Protein AF-A0A938YW89-F1 (afdb_monomer)

Solvent-accessible surface area (backbone atoms only — not comparable to full-atom values): 22270 Å² total; per-residue (Å²): 132,92,68,55,73,68,34,50,54,41,48,51,52,55,39,50,27,33,68,68,68,46,46,74,71,16,34,50,78,47,74,57,100,87,49,38,34,36,39,29,52,15,25,43,42,76,44,82,43,56,70,69,57,44,52,54,51,49,37,53,69,34,96,83,39,37,51,66,57,34,53,48,54,56,67,76,44,58,69,71,56,50,48,48,50,32,46,49,36,59,76,56,44,50,72,48,38,53,82,83,87,58,84,38,56,79,63,55,104,50,54,65,60,44,63,52,26,54,47,48,71,48,76,44,61,46,18,39,36,47,75,56,50,41,58,47,38,63,60,27,84,81,26,88,90,44,63,54,75,41,89,52,64,60,51,68,70,58,53,50,52,55,50,54,48,47,62,66,17,13,74,80,45,60,61,37,36,46,29,45,32,50,52,32,30,71,85,40,44,70,57,50,54,53,51,51,55,52,52,50,53,53,25,60,77,69,73,40,48,62,34,36,38,38,54,36,60,30,57,81,52,40,60,66,57,25,38,54,50,40,69,43,75,61,49,43,45,35,39,45,57,40,49,52,65,82,53,27,63,51,40,16,30,76,86,63,46,81,38,53,71,42,22,50,55,14,46,53,31,37,22,51,30,21,43,76,59,74,38,47,42,36,37,42,23,54,59,55,87,72,73,47,67,70,55,50,53,51,34,30,52,46,51,61,64,40,90,55,61,31,76,64,22,40,41,47,76,42,68,59,54,90,73,28,46,96,48,61,75,59,47,64,69,51,64,81,40,70,88,34,47,56,99,93,40,83,41,43,64,65,54,48,30,54,51,49,38,71,74,70,54,81,48,91,92,54,30,48,33,71,32,38,46,60,50,51,54,53,50,48,54,65,70,72,45,63,68,51,76,62,48,45,74,77,73,38,46,58,54,46,89,80,43,94,93,45,128

Sequence (407 aa):
MALTKECKQEMEHLLTLVERQKQYRTGVVFPSRMNNYFYDAGTGNILRLQDEVYRLLKAIFSPQATVKTVMQAFSEEAPNKVEAFLRNTAQMNLLRMPPLETLCCDYHEDICQQIDHNLAQLILEVTQRCNFRCKYCIYNSSYEGNHDFSAANMSWDTAKQAIDYLFAHSAERKNIYLTFYGGEPLLQFDLIKQATLYAQNLATQESRNLYFNLTTNLSLMTAEMARFFADIPNFSLTVSIDGLQECNSCRVYADGRPTISDAERGMHYVCHAFREAGKGLTISSVLTPPFDYDKLDRINAYFENFPELPKETSIVITYPSDGTYDCEAYTKRVYNNPRYWDLGSYDPLAKWQLTQAIRHSLSWDSTNNLYFRALVDSMMRIKNRFASEEPALRTSRIEACCVPGVR

Structure (mmCIF, N/CA/C/O backbone):
data_AF-A0A938YW89-F1
#
_entry.id   AF-A0A938YW89-F1
#
loop_
_atom_site.group_PDB
_atom_site.id
_atom_site.type_symbol
_atom_site.label_atom_id
_atom_site.label_alt_id
_atom_site.label_comp_id
_atom_site.label_asym_id
_atom_site.label_entity_id
_atom_site.label_seq_id
_atom_site.pdbx_PDB_ins_code
_atom_site.Cartn_x
_atom_site.Cartn_y
_atom_site.Cartn_z
_atom_site.occupancy
_atom_site.B_iso_or_equiv
_atom_site.auth_seq_id
_atom_site.auth_comp_id
_atom_site.auth_asym_id
_atom_site.auth_atom_id
_atom_site.pdbx_PDB_model_num
ATOM 1 N N . MET A 1 1 ? 34.554 5.361 -38.793 1.00 57.91 1 MET A N 1
ATOM 2 C CA . MET A 1 1 ? 34.118 6.747 -38.503 1.00 57.91 1 MET A CA 1
ATOM 3 C C . MET A 1 1 ? 35.227 7.501 -37.790 1.00 57.91 1 MET A C 1
ATOM 5 O O . MET A 1 1 ? 35.857 6.922 -36.913 1.00 57.91 1 MET A O 1
ATOM 9 N N . ALA A 1 2 ? 35.465 8.769 -38.129 1.00 76.56 2 ALA A N 1
ATOM 10 C CA . ALA A 1 2 ? 36.385 9.619 -37.375 1.00 76.56 2 ALA A CA 1
ATOM 11 C C . ALA A 1 2 ? 35.635 10.300 -36.213 1.00 76.56 2 ALA A C 1
ATOM 13 O O . ALA A 1 2 ? 35.206 11.437 -36.340 1.00 76.56 2 ALA A O 1
ATOM 14 N N . LEU A 1 3 ? 35.431 9.577 -35.106 1.00 84.75 3 LEU A N 1
ATOM 15 C CA . LEU A 1 3 ? 34.888 10.146 -33.862 1.00 84.75 3 LEU A CA 1
ATOM 16 C C . LEU A 1 3 ? 35.902 11.098 -33.204 1.00 84.75 3 LEU A C 1
ATOM 18 O O . LEU A 1 3 ? 37.116 10.861 -33.302 1.00 84.75 3 LEU A O 1
ATOM 22 N N . THR A 1 4 ? 35.413 12.110 -32.477 1.00 90.25 4 THR A N 1
ATOM 23 C CA . THR A 1 4 ? 36.262 12.952 -31.615 1.00 90.25 4 THR A CA 1
ATOM 24 C C . THR A 1 4 ? 36.927 12.121 -30.516 1.00 90.25 4 THR A C 1
ATOM 26 O O . THR A 1 4 ? 36.535 10.980 -30.243 1.00 90.25 4 THR A O 1
ATOM 29 N N . LYS A 1 5 ? 37.959 12.677 -29.874 1.00 90.62 5 LYS A N 1
ATOM 30 C CA . LYS A 1 5 ? 38.653 11.996 -28.776 1.00 90.62 5 LYS A CA 1
ATOM 31 C C . LYS A 1 5 ? 37.699 11.709 -27.612 1.00 90.62 5 LYS A C 1
ATOM 33 O O . LYS A 1 5 ? 37.712 10.592 -27.105 1.00 90.62 5 LYS A O 1
ATOM 38 N N . GLU A 1 6 ? 36.849 12.669 -27.252 1.00 91.25 6 GLU A N 1
ATOM 39 C CA . GLU A 1 6 ? 35.874 12.524 -26.164 1.00 91.25 6 GLU A CA 1
ATOM 40 C C . GLU A 1 6 ? 34.846 11.434 -26.486 1.00 91.25 6 GLU A C 1
ATOM 42 O O . GLU A 1 6 ? 34.589 10.563 -25.661 1.00 91.25 6 GLU A O 1
ATOM 47 N N . CYS A 1 7 ? 34.317 11.408 -27.716 1.00 94.81 7 CYS A N 1
ATOM 48 C CA . CYS A 1 7 ? 33.346 10.389 -28.116 1.00 94.81 7 CYS A CA 1
ATOM 49 C C . CYS A 1 7 ? 33.957 8.979 -28.128 1.00 94.81 7 CYS A C 1
ATOM 51 O O . CYS A 1 7 ? 33.279 8.014 -27.787 1.00 94.81 7 CYS A O 1
ATOM 53 N N . LYS A 1 8 ? 35.240 8.834 -28.489 1.00 94.50 8 LYS A N 1
ATOM 54 C CA . LYS A 1 8 ? 35.936 7.537 -28.404 1.00 94.50 8 LYS A CA 1
ATOM 55 C C . LYS A 1 8 ? 36.070 7.055 -26.960 1.00 94.50 8 LYS A C 1
ATOM 57 O O . LYS A 1 8 ? 35.821 5.883 -26.707 1.00 94.50 8 LYS A O 1
ATOM 62 N N . GLN A 1 9 ? 36.426 7.954 -26.042 1.00 95.94 9 GLN A N 1
ATOM 63 C CA . GLN A 1 9 ? 36.531 7.641 -24.613 1.00 95.94 9 GLN A CA 1
ATOM 64 C C . GLN A 1 9 ? 35.172 7.258 -24.021 1.00 95.94 9 GLN A C 1
ATOM 66 O O . GLN A 1 9 ? 35.072 6.282 -23.282 1.00 95.94 9 GLN A O 1
ATOM 71 N N . GLU A 1 10 ? 34.116 7.987 -24.382 1.00 97.12 10 GLU A N 1
ATOM 72 C CA . GLU A 1 10 ? 32.760 7.655 -23.950 1.00 97.12 10 GLU A CA 1
ATOM 73 C C . GLU A 1 10 ? 32.318 6.291 -24.487 1.00 97.12 10 GLU A C 1
ATOM 75 O O . GLU A 1 10 ? 31.790 5.467 -23.745 1.00 97.12 10 GLU A O 1
ATOM 80 N N . MET A 1 11 ? 32.576 6.011 -25.765 1.00 97.12 11 MET A N 1
ATOM 81 C CA . MET A 1 11 ? 32.250 4.717 -26.357 1.00 97.12 11 MET A CA 1
ATOM 82 C C . MET A 1 11 ? 32.972 3.577 -25.630 1.00 97.12 11 MET A C 1
ATOM 84 O O . MET A 1 11 ? 32.346 2.574 -25.304 1.00 97.12 11 MET A O 1
ATOM 88 N N . GLU A 1 12 ? 34.260 3.734 -25.324 1.00 97.38 12 GLU A N 1
ATOM 89 C CA . GLU A 1 12 ? 35.036 2.754 -24.556 1.00 97.38 12 GLU A CA 1
ATOM 90 C C . GLU A 1 12 ? 34.455 2.516 -23.151 1.00 97.38 12 GLU A C 1
ATOM 92 O O . GLU A 1 12 ? 34.323 1.364 -22.727 1.00 97.38 12 GLU A O 1
ATOM 97 N N . HIS A 1 13 ? 34.019 3.576 -22.459 1.00 96.75 13 HIS A N 1
ATOM 98 C CA . HIS A 1 13 ? 33.312 3.466 -21.176 1.00 96.75 13 HIS A CA 1
ATOM 99 C C . HIS A 1 13 ? 32.033 2.626 -21.301 1.00 96.75 13 HIS A C 1
ATOM 101 O O . HIS A 1 13 ? 31.843 1.668 -20.548 1.00 96.75 13 HIS A O 1
ATOM 107 N N . LEU A 1 14 ? 31.183 2.920 -22.290 1.00 97.25 14 LEU A N 1
ATOM 108 C CA . LEU A 1 14 ? 29.936 2.180 -22.507 1.00 97.25 14 LEU A CA 1
ATOM 109 C C . LEU A 1 14 ? 30.180 0.704 -22.843 1.00 97.25 14 LEU A C 1
ATOM 111 O O . LEU A 1 14 ? 29.491 -0.174 -22.320 1.00 97.25 14 LEU A O 1
ATOM 115 N N . LEU A 1 15 ? 31.180 0.410 -23.676 1.00 97.69 15 LEU A N 1
ATOM 116 C CA . LEU A 1 15 ? 31.552 -0.968 -24.003 1.00 97.69 15 LEU A CA 1
ATOM 117 C C . LEU A 1 15 ? 32.105 -1.708 -22.782 1.00 97.69 15 LEU A C 1
ATOM 119 O O . LEU A 1 15 ? 31.776 -2.876 -22.593 1.00 97.69 15 LEU A O 1
ATOM 123 N N . THR A 1 16 ? 32.859 -1.025 -21.917 1.00 97.31 16 THR A N 1
ATOM 124 C CA . THR A 1 16 ? 33.359 -1.587 -20.652 1.00 97.31 16 THR A CA 1
ATOM 125 C C . THR A 1 16 ? 32.211 -1.941 -19.704 1.00 97.31 16 THR A C 1
ATOM 127 O O . THR A 1 16 ? 32.256 -2.977 -19.035 1.00 97.31 16 THR A O 1
ATOM 130 N N . LEU A 1 17 ? 31.150 -1.121 -19.646 1.00 96.00 17 LEU A N 1
ATOM 131 C CA . LEU A 1 17 ? 29.950 -1.457 -18.871 1.00 96.00 17 LEU A CA 1
ATOM 132 C C . LEU A 1 17 ? 29.328 -2.763 -19.365 1.00 96.00 17 LEU A C 1
ATOM 134 O O . LEU A 1 17 ? 29.016 -3.623 -18.546 1.00 96.00 17 LEU A O 1
ATOM 138 N N . VAL A 1 18 ? 29.187 -2.916 -20.682 1.00 97.25 18 VAL A N 1
ATOM 139 C CA . VAL A 1 18 ? 28.600 -4.109 -21.312 1.00 97.25 18 VAL A CA 1
ATOM 140 C C . VAL A 1 18 ? 29.482 -5.336 -21.098 1.00 97.25 18 VAL A C 1
ATOM 142 O O . VAL A 1 18 ? 28.983 -6.382 -20.691 1.00 97.25 18 VAL A O 1
ATOM 145 N N . GLU A 1 19 ? 30.792 -5.204 -21.308 1.00 97.12 19 GLU A N 1
ATOM 146 C CA . GLU A 1 19 ? 31.775 -6.270 -21.092 1.00 97.12 19 GLU A CA 1
ATOM 147 C C . GLU A 1 19 ? 31.721 -6.811 -19.657 1.00 97.12 19 GLU A C 1
ATOM 149 O O . GLU A 1 19 ? 31.757 -8.020 -19.438 1.00 97.12 19 GLU A O 1
ATOM 154 N N . ARG A 1 20 ? 31.566 -5.919 -18.672 1.00 94.56 20 ARG A N 1
ATOM 155 C CA . ARG A 1 20 ? 31.493 -6.273 -17.247 1.00 94.56 20 ARG A CA 1
ATOM 156 C C . ARG A 1 20 ? 30.076 -6.565 -16.749 1.00 94.56 20 ARG A C 1
ATOM 158 O O . ARG A 1 20 ? 29.893 -6.745 -15.544 1.00 94.56 20 ARG A O 1
ATOM 165 N N . GLN A 1 21 ? 29.080 -6.560 -17.637 1.00 93.31 21 GLN A N 1
ATOM 166 C CA . GLN A 1 21 ? 27.655 -6.691 -17.311 1.00 93.31 21 GLN A CA 1
ATOM 167 C C . GLN A 1 21 ? 27.172 -5.691 -16.240 1.00 93.31 21 GLN A C 1
ATOM 169 O O . GLN A 1 21 ? 26.311 -5.986 -15.409 1.00 93.31 21 GLN A O 1
ATOM 174 N N . LYS A 1 22 ? 27.760 -4.490 -16.212 1.00 92.38 22 LYS A N 1
ATOM 175 C CA . LYS A 1 22 ? 27.449 -3.436 -15.239 1.00 92.38 22 LYS A CA 1
ATOM 176 C C . LYS A 1 22 ? 26.388 -2.459 -15.726 1.00 92.38 22 LYS A C 1
ATOM 178 O O . LYS A 1 22 ? 25.919 -1.681 -14.911 1.00 92.38 22 LYS A O 1
ATOM 183 N N . GLN A 1 23 ? 25.956 -2.500 -16.982 1.00 93.88 23 GLN A N 1
ATOM 184 C CA . GLN A 1 23 ? 24.934 -1.594 -17.515 1.00 93.88 23 GLN A CA 1
ATOM 185 C C . GLN A 1 23 ? 23.606 -1.640 -16.737 1.00 93.88 23 GLN A C 1
ATOM 187 O O . GLN A 1 23 ? 22.996 -0.608 -16.510 1.00 93.88 23 GLN A O 1
ATOM 192 N N . TYR A 1 24 ? 23.176 -2.794 -16.220 1.00 92.19 24 TYR A N 1
ATOM 193 C CA . TYR A 1 24 ? 21.874 -2.907 -15.535 1.00 92.19 24 TYR A CA 1
ATOM 194 C C . TYR A 1 24 ? 21.782 -2.133 -14.220 1.00 92.19 24 TYR A C 1
ATOM 196 O O . TYR A 1 24 ? 20.686 -1.845 -13.750 1.00 92.19 24 TYR A O 1
ATOM 204 N N . ARG A 1 25 ? 22.923 -1.775 -13.620 1.00 89.25 25 ARG A N 1
ATOM 205 C CA . ARG A 1 25 ? 22.949 -0.953 -12.402 1.00 89.25 25 ARG A CA 1
ATOM 206 C C . ARG A 1 25 ? 22.846 0.541 -12.694 1.00 89.25 25 ARG A C 1
ATOM 208 O O . ARG A 1 25 ? 22.686 1.326 -11.766 1.00 89.25 25 ARG A O 1
ATOM 215 N N . THR A 1 26 ? 23.059 0.944 -13.946 1.00 93.19 26 THR A N 1
ATOM 216 C CA . THR A 1 26 ? 23.179 2.356 -14.308 1.00 93.19 26 THR A CA 1
ATOM 217 C C . THR A 1 26 ? 21.847 2.968 -14.722 1.00 93.19 26 THR A C 1
ATOM 219 O O . THR A 1 26 ? 21.741 4.189 -14.761 1.00 93.19 26 THR A O 1
ATOM 222 N N . GLY A 1 27 ? 20.811 2.162 -14.961 1.00 93.81 27 GLY A N 1
ATOM 223 C CA . GLY A 1 27 ? 19.483 2.668 -15.275 1.00 93.81 27 GLY A CA 1
ATOM 224 C C . GLY A 1 27 ? 18.539 1.617 -15.844 1.00 93.81 27 GLY A C 1
ATOM 225 O O . GLY A 1 27 ? 18.831 0.423 -15.836 1.00 93.81 27 GLY A O 1
ATOM 226 N N . VAL A 1 28 ? 17.403 2.077 -16.366 1.00 94.50 28 VAL A N 1
ATOM 227 C CA . VAL A 1 28 ? 16.450 1.242 -17.104 1.00 94.50 28 VAL A CA 1
ATOM 228 C C . VAL A 1 28 ? 15.900 1.986 -18.313 1.00 94.50 28 VAL A C 1
ATOM 230 O O . VAL A 1 28 ? 15.548 3.163 -18.249 1.00 94.50 28 VAL A O 1
ATOM 233 N N . VAL A 1 29 ? 15.822 1.274 -19.433 1.00 95.56 29 VAL A N 1
ATOM 234 C CA . VAL A 1 29 ? 15.254 1.756 -20.694 1.00 95.56 29 VAL A CA 1
ATOM 235 C C . VAL A 1 29 ? 13.845 1.192 -20.816 1.00 95.56 29 VAL A C 1
ATOM 237 O O . VAL A 1 29 ? 13.673 -0.027 -20.812 1.00 95.56 29 VAL A O 1
ATOM 240 N N . PHE A 1 30 ? 12.837 2.052 -20.935 1.00 92.38 30 PHE A N 1
ATOM 241 C CA . PHE A 1 30 ? 11.439 1.624 -20.944 1.00 92.38 30 PHE A CA 1
ATOM 242 C C . PHE A 1 30 ? 10.586 2.466 -21.904 1.00 92.38 30 PHE A C 1
ATOM 244 O O . PHE A 1 30 ? 10.819 3.666 -22.051 1.00 92.38 30 PHE A O 1
ATOM 251 N N . PRO A 1 31 ? 9.606 1.860 -22.591 1.00 90.44 31 PRO A N 1
ATOM 252 C CA . PRO A 1 31 ? 8.643 2.594 -23.397 1.00 90.44 31 PRO A CA 1
ATOM 253 C C . PRO A 1 31 ? 7.422 3.026 -22.567 1.00 90.44 31 PRO A C 1
ATOM 255 O O . PRO A 1 31 ? 7.078 2.414 -21.557 1.00 90.44 31 PRO A O 1
ATOM 258 N N . SER A 1 32 ? 6.720 4.049 -23.043 1.00 87.44 32 SER A N 1
ATOM 259 C CA . SER A 1 32 ? 5.304 4.293 -22.759 1.00 87.44 32 SER A CA 1
ATOM 260 C C . SER A 1 32 ? 4.485 4.097 -24.038 1.00 87.44 32 SER A C 1
ATOM 262 O O . SER A 1 32 ? 5.025 3.772 -25.092 1.00 87.44 32 SER A O 1
ATOM 264 N N . ARG A 1 33 ? 3.169 4.335 -23.979 1.00 83.56 33 ARG A N 1
ATOM 265 C CA . ARG A 1 33 ? 2.298 4.243 -25.165 1.00 83.56 33 ARG A CA 1
ATOM 266 C C . ARG A 1 33 ? 2.659 5.227 -26.285 1.00 83.56 33 ARG A C 1
ATOM 268 O O . ARG A 1 33 ? 2.272 4.989 -27.420 1.00 83.56 33 ARG A O 1
ATOM 275 N N . MET A 1 34 ? 3.343 6.332 -25.973 1.00 86.50 34 MET A N 1
ATOM 276 C CA . MET A 1 34 ? 3.634 7.394 -26.951 1.00 86.50 34 MET A CA 1
ATOM 277 C C . MET A 1 34 ? 5.115 7.730 -27.100 1.00 86.50 34 MET A C 1
ATOM 279 O O . MET A 1 34 ? 5.485 8.372 -28.074 1.00 86.50 34 MET A O 1
ATOM 283 N N . ASN A 1 35 ? 5.954 7.395 -26.119 1.00 93.56 35 ASN A N 1
ATOM 284 C CA . ASN A 1 35 ? 7.342 7.843 -26.097 1.00 93.56 35 ASN A CA 1
ATOM 285 C C . ASN A 1 35 ? 8.252 6.770 -25.511 1.00 93.56 35 ASN A C 1
ATOM 287 O O . ASN A 1 35 ? 7.816 5.906 -24.755 1.00 93.56 35 ASN A O 1
ATOM 291 N N . ASN A 1 36 ? 9.538 6.900 -25.797 1.00 95.44 36 ASN A N 1
ATOM 292 C CA . ASN A 1 36 ? 10.590 6.082 -25.224 1.00 95.44 36 ASN A CA 1
ATOM 293 C C . ASN A 1 36 ? 11.298 6.842 -24.101 1.00 95.44 36 ASN A C 1
ATOM 295 O O . ASN A 1 36 ? 11.455 8.061 -24.191 1.00 95.44 36 ASN A O 1
ATOM 299 N N . TYR A 1 37 ? 11.730 6.139 -23.054 1.00 96.44 37 TYR A N 1
ATOM 300 C CA . TYR A 1 37 ? 12.380 6.747 -21.897 1.00 96.44 37 TYR A CA 1
ATOM 301 C C . TYR A 1 37 ? 13.620 5.984 -21.437 1.00 96.44 37 TYR A C 1
ATOM 303 O O . TYR A 1 37 ? 13.739 4.768 -21.605 1.00 96.44 37 TYR A O 1
ATOM 311 N N . PHE A 1 38 ? 14.525 6.724 -20.806 1.00 96.94 38 PHE A N 1
ATOM 312 C CA . PHE A 1 38 ? 15.613 6.191 -19.999 1.00 96.94 38 PHE A CA 1
ATOM 313 C C . PHE A 1 38 ? 15.538 6.801 -18.604 1.00 96.94 38 PHE A C 1
ATOM 315 O O . PHE A 1 38 ? 15.525 8.023 -18.466 1.00 96.94 38 PHE A O 1
ATOM 322 N N . TYR A 1 39 ? 15.475 5.954 -17.583 1.00 95.06 39 TYR A N 1
ATOM 323 C CA . TYR A 1 39 ? 15.739 6.350 -16.207 1.00 95.06 39 TYR A CA 1
ATOM 324 C C . TYR A 1 39 ? 17.211 6.081 -15.907 1.00 95.06 39 TYR A C 1
ATOM 326 O O . TYR A 1 39 ? 17.627 4.922 -15.898 1.00 95.06 39 TYR A O 1
ATOM 334 N N . ASP A 1 40 ? 17.980 7.139 -15.671 1.00 95.06 40 ASP A N 1
ATOM 335 C CA . ASP A 1 40 ? 19.373 7.044 -15.248 1.00 95.06 40 ASP A CA 1
ATOM 336 C C . ASP A 1 40 ? 19.430 6.922 -13.727 1.00 95.06 40 ASP A C 1
ATOM 338 O O . ASP A 1 40 ? 19.004 7.819 -13.003 1.00 95.06 40 ASP A O 1
ATOM 342 N N . ALA A 1 41 ? 19.952 5.808 -13.226 1.00 91.62 41 ALA A N 1
ATOM 343 C CA . ALA A 1 41 ? 19.952 5.548 -11.794 1.00 91.62 41 ALA A CA 1
ATOM 344 C C . ALA A 1 41 ? 20.941 6.455 -11.042 1.00 91.62 41 ALA A C 1
ATOM 346 O O . ALA A 1 41 ? 20.704 6.765 -9.878 1.00 91.62 41 ALA A O 1
ATOM 347 N N . GLY A 1 42 ? 22.046 6.859 -11.684 1.00 91.81 42 GLY A N 1
ATOM 348 C CA . GLY A 1 42 ? 23.094 7.661 -11.047 1.00 91.81 42 GLY A CA 1
ATOM 349 C C . GLY A 1 42 ? 22.642 9.088 -10.758 1.00 91.81 42 GLY A C 1
ATOM 350 O O . GLY A 1 42 ? 22.903 9.613 -9.680 1.00 91.81 42 GLY A O 1
ATOM 351 N N . THR A 1 43 ? 21.936 9.695 -11.704 1.00 93.06 43 THR A N 1
ATOM 352 C CA . THR A 1 43 ? 21.429 11.069 -11.614 1.00 93.06 43 THR A CA 1
ATOM 353 C C . THR A 1 43 ? 19.962 11.141 -11.189 1.00 93.06 43 THR A C 1
ATOM 355 O O . THR A 1 43 ? 19.484 12.197 -10.791 1.00 93.06 43 THR A O 1
ATOM 358 N N . GLY A 1 44 ? 19.210 10.040 -11.293 1.00 91.06 44 GLY A N 1
ATOM 359 C CA . GLY A 1 44 ? 17.762 9.992 -11.059 1.00 91.06 44 GLY A CA 1
ATOM 360 C C . GLY A 1 44 ? 16.919 10.671 -12.154 1.00 91.06 44 GLY A C 1
ATOM 361 O O . GLY A 1 44 ? 15.693 10.827 -12.031 1.00 91.06 44 GLY A O 1
ATOM 362 N N . ASN A 1 45 ? 17.556 11.076 -13.255 1.00 92.12 45 ASN A N 1
ATOM 363 C CA . ASN A 1 45 ? 16.888 11.727 -14.373 1.00 92.12 45 ASN A CA 1
ATOM 364 C C . ASN A 1 45 ? 16.052 10.737 -15.191 1.00 92.12 45 ASN A C 1
ATOM 366 O O . ASN A 1 45 ? 16.458 9.606 -15.449 1.00 92.12 45 ASN A O 1
ATOM 370 N N . ILE A 1 46 ? 14.879 11.194 -15.636 1.00 93.56 46 ILE A N 1
ATOM 371 C CA . ILE A 1 46 ? 14.030 10.481 -16.596 1.00 93.56 46 ILE A CA 1
ATOM 372 C C . ILE A 1 46 ? 14.076 11.267 -17.900 1.00 93.56 46 ILE A C 1
ATOM 374 O O . ILE A 1 46 ? 13.568 12.386 -17.981 1.00 93.56 46 ILE A O 1
ATOM 378 N N . LEU A 1 47 ? 14.695 10.681 -18.917 1.00 94.12 47 LEU A N 1
ATOM 379 C CA . LEU A 1 47 ? 14.911 11.306 -20.212 1.00 94.12 47 LEU A CA 1
ATOM 380 C C . LEU A 1 47 ? 13.932 10.739 -21.224 1.00 94.12 47 LEU A C 1
ATOM 382 O O . LEU A 1 47 ? 13.843 9.524 -21.382 1.00 94.12 47 LEU A O 1
ATOM 386 N N . ARG A 1 48 ? 13.230 11.616 -21.942 1.00 96.19 48 ARG A N 1
ATOM 387 C CA . ARG A 1 48 ? 12.478 11.228 -23.137 1.00 96.19 48 ARG A CA 1
ATOM 388 C C . ARG A 1 48 ? 13.451 11.050 -24.299 1.00 96.19 48 ARG A C 1
ATOM 390 O O . ARG A 1 48 ? 14.231 11.952 -24.593 1.00 96.19 48 ARG A O 1
ATOM 397 N N . LEU A 1 49 ? 13.376 9.909 -24.967 1.00 96.19 49 LEU A N 1
ATOM 398 C CA . LEU A 1 49 ? 14.306 9.488 -26.003 1.00 96.19 49 LEU A CA 1
ATOM 399 C C . LEU A 1 49 ? 13.700 9.635 -27.396 1.00 96.19 49 LEU A C 1
ATOM 401 O O . LEU A 1 49 ? 12.509 9.399 -27.596 1.00 96.19 49 LEU A O 1
ATOM 405 N N . GLN A 1 50 ? 14.558 9.969 -28.355 1.00 94.56 50 GLN A N 1
ATOM 406 C CA . GLN A 1 50 ? 14.287 9.746 -29.774 1.00 94.56 50 GLN A CA 1
ATOM 407 C C . GLN A 1 50 ? 14.514 8.265 -30.113 1.00 94.56 50 GLN A C 1
ATOM 409 O O . GLN A 1 50 ? 15.240 7.571 -29.393 1.00 94.56 50 GLN A O 1
ATOM 414 N N . ASP A 1 51 ? 13.911 7.782 -31.198 1.00 92.44 51 ASP A N 1
ATOM 415 C CA . ASP A 1 51 ? 13.923 6.358 -31.553 1.00 92.44 51 ASP A CA 1
ATOM 416 C C . ASP A 1 51 ? 15.339 5.821 -31.786 1.00 92.44 51 ASP A C 1
ATOM 418 O O . ASP A 1 51 ? 15.660 4.722 -31.334 1.00 92.44 51 ASP A O 1
ATOM 422 N N . GLU A 1 52 ? 16.223 6.609 -32.400 1.00 93.75 52 GLU A N 1
ATOM 423 C CA . GLU A 1 52 ? 17.623 6.229 -32.592 1.00 93.75 52 GLU A CA 1
ATOM 424 C C . GLU A 1 52 ? 18.360 6.040 -31.256 1.00 93.75 52 GLU A C 1
ATOM 426 O O . GLU A 1 52 ? 19.062 5.050 -31.060 1.00 93.75 52 GLU A O 1
ATOM 431 N N . VAL A 1 53 ? 18.142 6.936 -30.287 1.00 96.00 53 VAL A N 1
ATOM 432 C CA . VAL A 1 53 ? 18.764 6.842 -28.958 1.00 96.00 53 VAL A CA 1
ATOM 433 C C . VAL A 1 53 ? 18.194 5.651 -28.196 1.00 96.00 53 VAL A C 1
ATOM 435 O O . VAL A 1 53 ? 18.931 4.933 -27.520 1.00 96.00 53 VAL A O 1
ATOM 438 N N . TYR A 1 54 ? 16.890 5.404 -28.334 1.00 96.00 54 TYR A N 1
ATOM 439 C CA . TYR A 1 54 ? 16.247 4.236 -27.749 1.00 96.00 54 TYR A CA 1
ATOM 440 C C . TYR A 1 54 ? 16.832 2.933 -28.296 1.00 96.00 54 TYR A C 1
ATOM 442 O O . TYR A 1 54 ? 17.146 2.047 -27.504 1.00 96.00 54 TYR A O 1
ATOM 450 N N . ARG A 1 55 ? 17.049 2.813 -29.614 1.00 95.25 55 ARG A N 1
ATOM 451 C CA . ARG A 1 55 ? 17.681 1.627 -30.220 1.00 95.25 55 ARG A CA 1
ATOM 452 C C . ARG A 1 55 ? 19.101 1.403 -29.703 1.00 95.25 55 ARG A C 1
ATOM 454 O O . ARG A 1 55 ? 19.424 0.283 -29.307 1.00 95.25 55 ARG A O 1
ATOM 461 N N . LEU A 1 56 ? 19.913 2.460 -29.628 1.00 97.12 56 LEU A N 1
ATOM 462 C CA . LEU A 1 56 ? 21.278 2.391 -29.092 1.00 97.12 56 LEU A CA 1
ATOM 463 C C . LEU A 1 56 ? 21.293 1.933 -27.626 1.00 97.12 56 LEU A C 1
ATOM 465 O O . LEU A 1 56 ? 22.010 0.997 -27.270 1.00 97.12 56 LEU A O 1
ATOM 469 N N . LEU A 1 57 ? 20.449 2.529 -26.778 1.00 97.56 57 LEU A N 1
ATOM 470 C CA . LEU A 1 57 ? 20.324 2.119 -25.380 1.00 97.56 57 LEU A CA 1
ATOM 471 C C . LEU A 1 57 ? 19.755 0.697 -25.247 1.00 97.56 57 LEU A C 1
ATOM 473 O O . LEU A 1 57 ? 20.238 -0.076 -24.427 1.00 97.56 57 LEU A O 1
ATOM 477 N N . LYS A 1 58 ? 18.787 0.288 -26.076 1.00 96.00 58 LYS A N 1
ATOM 478 C CA . LYS A 1 58 ? 18.272 -1.092 -26.090 1.00 96.00 58 LYS A CA 1
ATOM 479 C C . LYS A 1 58 ? 19.342 -2.112 -26.468 1.00 96.00 58 LYS A C 1
ATOM 481 O O . LYS A 1 58 ? 19.326 -3.205 -25.909 1.00 96.00 58 LYS A O 1
ATOM 486 N N . ALA A 1 59 ? 20.267 -1.771 -27.365 1.00 96.56 59 ALA A N 1
ATOM 487 C CA . ALA A 1 59 ? 21.402 -2.631 -27.687 1.00 96.56 59 ALA A CA 1
ATOM 488 C C . ALA A 1 59 ? 22.343 -2.801 -26.482 1.00 96.56 59 ALA A C 1
ATOM 490 O O . ALA A 1 59 ? 22.783 -3.916 -26.213 1.00 96.56 59 ALA A O 1
ATOM 491 N N . ILE A 1 60 ? 22.599 -1.724 -25.729 1.00 97.44 60 ILE A N 1
ATOM 492 C CA . ILE A 1 60 ? 23.420 -1.741 -24.505 1.00 97.44 60 ILE A CA 1
ATOM 493 C C . ILE A 1 60 ? 22.746 -2.565 -23.395 1.00 97.44 60 ILE A C 1
ATOM 495 O O . ILE A 1 60 ? 23.383 -3.421 -22.786 1.00 97.44 60 ILE A O 1
ATOM 499 N N . PHE A 1 61 ? 21.452 -2.339 -23.150 1.00 96.88 61 PHE A N 1
ATOM 500 C CA . PHE A 1 61 ? 20.666 -2.968 -22.077 1.00 96.88 61 PHE A CA 1
ATOM 501 C C . PHE A 1 61 ? 20.031 -4.315 -22.463 1.00 96.88 61 PHE A C 1
ATOM 503 O O . PHE A 1 61 ? 19.198 -4.841 -21.724 1.00 96.88 61 PHE A O 1
ATOM 510 N N . SER A 1 62 ? 20.374 -4.882 -23.621 1.00 94.38 62 SER A N 1
ATOM 511 C CA . SER A 1 62 ? 19.879 -6.203 -24.012 1.00 94.38 62 SER A CA 1
ATOM 512 C C . SER A 1 62 ? 20.450 -7.283 -23.081 1.00 94.38 62 SER A C 1
ATOM 514 O O . SER A 1 62 ? 21.667 -7.299 -22.900 1.00 94.38 62 SER A O 1
ATOM 516 N N . PRO A 1 63 ? 19.643 -8.237 -22.568 1.00 92.06 63 PRO A N 1
ATOM 517 C CA . PRO A 1 63 ? 20.132 -9.368 -21.767 1.00 92.06 63 PRO A CA 1
ATOM 518 C C . PRO A 1 63 ? 21.261 -10.168 -22.436 1.00 92.06 63 PRO A C 1
ATOM 520 O O . PRO A 1 63 ? 22.074 -10.780 -21.753 1.00 92.06 63 PRO A O 1
ATOM 523 N N . GLN A 1 64 ? 21.330 -10.138 -23.771 1.00 93.19 64 GLN A N 1
ATOM 524 C CA . GLN A 1 64 ? 22.357 -10.792 -24.587 1.00 93.19 64 GLN A CA 1
ATOM 525 C C . GLN A 1 64 ? 23.401 -9.807 -25.150 1.00 93.19 64 GLN A C 1
ATOM 527 O O . GLN A 1 64 ? 24.114 -10.139 -26.098 1.00 93.19 64 GLN A O 1
ATOM 532 N N . ALA A 1 65 ? 23.480 -8.583 -24.620 1.00 95.75 65 ALA A N 1
ATOM 533 C CA . ALA A 1 65 ? 24.424 -7.573 -25.081 1.00 95.75 65 ALA A CA 1
ATOM 534 C C . ALA A 1 65 ? 25.875 -8.039 -24.898 1.00 95.75 65 ALA A C 1
ATOM 536 O O . ALA A 1 65 ? 26.293 -8.467 -23.825 1.00 95.75 65 ALA A O 1
ATOM 537 N N . THR A 1 66 ? 26.660 -7.890 -25.960 1.00 97.25 66 THR A N 1
ATOM 538 C CA . THR A 1 66 ? 28.115 -8.054 -25.977 1.00 97.25 66 THR A CA 1
ATOM 539 C C . THR A 1 66 ? 28.746 -6.813 -26.598 1.00 97.25 66 THR A C 1
ATOM 541 O O . THR A 1 66 ? 28.086 -6.070 -27.330 1.00 97.25 66 THR A O 1
ATOM 544 N N . VAL A 1 67 ? 30.050 -6.616 -26.391 1.00 97.38 67 VAL A N 1
ATOM 545 C CA . VAL A 1 67 ? 30.810 -5.549 -27.070 1.00 97.38 67 VAL A CA 1
ATOM 546 C C . VAL A 1 67 ? 30.573 -5.591 -28.584 1.00 97.38 67 VAL A C 1
ATOM 548 O O . VAL A 1 67 ? 30.310 -4.564 -29.202 1.00 97.38 67 VAL A O 1
ATOM 551 N N . LYS A 1 68 ? 30.570 -6.791 -29.181 1.00 97.25 68 LYS A N 1
ATOM 552 C CA . LYS A 1 68 ? 30.341 -6.980 -30.619 1.00 97.25 68 LYS A CA 1
ATOM 553 C C . LYS A 1 68 ? 28.945 -6.530 -31.056 1.00 97.25 68 LYS A C 1
ATOM 555 O O . LYS A 1 68 ? 28.834 -5.818 -32.049 1.00 97.25 68 LYS A O 1
ATOM 560 N N . THR A 1 69 ? 27.892 -6.932 -30.344 1.00 97.06 69 THR A N 1
ATOM 561 C CA . THR A 1 69 ? 26.510 -6.585 -30.726 1.00 97.06 69 THR A CA 1
ATOM 562 C C . THR A 1 69 ? 26.234 -5.094 -30.552 1.00 97.06 69 THR A C 1
ATOM 564 O O . THR A 1 69 ? 25.527 -4.507 -31.364 1.00 97.06 69 THR A O 1
ATOM 567 N N . VAL A 1 70 ? 26.821 -4.458 -29.533 1.00 97.19 70 VAL A N 1
ATOM 568 C CA . VAL A 1 70 ? 26.696 -3.007 -29.323 1.00 97.19 70 VAL A CA 1
ATOM 569 C C . VAL A 1 70 ? 27.460 -2.233 -30.396 1.00 97.19 70 VAL A C 1
ATOM 571 O O . VAL A 1 70 ? 26.910 -1.310 -30.989 1.00 97.19 70 VAL A O 1
ATOM 574 N N . MET A 1 71 ? 28.684 -2.655 -30.727 1.00 96.88 71 MET A N 1
ATOM 575 C CA . MET A 1 71 ? 29.454 -2.067 -31.829 1.00 96.88 71 MET A CA 1
ATOM 576 C C . MET A 1 71 ? 28.758 -2.218 -33.183 1.00 96.88 71 MET A C 1
ATOM 578 O O . MET A 1 71 ? 28.822 -1.311 -34.014 1.00 96.88 71 MET A O 1
ATOM 582 N N . GLN A 1 72 ? 28.079 -3.345 -33.406 1.00 96.44 72 GLN A N 1
ATOM 583 C CA . GLN A 1 72 ? 27.255 -3.544 -34.591 1.00 96.44 72 GLN A CA 1
ATOM 584 C C . GLN A 1 72 ? 26.098 -2.537 -34.628 1.00 96.44 72 GLN A C 1
ATOM 586 O O . GLN A 1 72 ? 25.970 -1.828 -35.620 1.00 96.44 72 GLN A O 1
ATOM 591 N N . ALA A 1 73 ? 25.335 -2.391 -33.540 1.00 95.50 73 ALA A N 1
ATOM 592 C CA . ALA A 1 73 ? 24.254 -1.404 -33.462 1.00 95.50 73 ALA A CA 1
ATOM 593 C C . ALA A 1 73 ? 24.755 0.035 -33.692 1.00 95.50 73 ALA A C 1
ATOM 595 O O . ALA A 1 73 ? 24.114 0.816 -34.388 1.00 95.50 73 ALA A O 1
ATOM 596 N N . PHE A 1 74 ? 25.937 0.379 -33.171 1.00 95.88 74 PHE A N 1
ATOM 597 C CA . PHE A 1 74 ? 26.559 1.687 -33.409 1.00 95.88 74 PHE A CA 1
ATOM 598 C C . PHE A 1 74 ? 26.970 1.865 -34.877 1.00 95.88 74 PHE A C 1
ATOM 600 O O . PHE A 1 74 ? 26.952 2.976 -35.389 1.00 95.88 74 PHE A O 1
ATOM 607 N N . SER A 1 75 ? 27.341 0.787 -35.567 1.00 94.25 75 SER A N 1
ATOM 608 C CA . SER A 1 75 ? 27.732 0.835 -36.982 1.00 94.25 75 SER A CA 1
ATOM 609 C C . SER A 1 75 ? 26.533 0.900 -37.933 1.00 94.25 75 SER A C 1
ATOM 611 O O . SER A 1 75 ? 26.675 1.384 -39.053 1.00 94.25 75 SER A O 1
ATOM 613 N N . GLU A 1 76 ? 25.373 0.400 -37.504 1.00 94.81 76 GLU A N 1
ATOM 614 C CA . GLU A 1 76 ? 24.114 0.430 -38.261 1.00 94.81 76 GLU A CA 1
ATOM 615 C C . GLU A 1 76 ? 23.416 1.802 -38.196 1.00 94.81 76 GLU A C 1
ATOM 617 O O . GLU A 1 76 ? 22.610 2.126 -39.069 1.00 94.81 76 GLU A O 1
ATOM 622 N N . GLU A 1 77 ? 23.738 2.627 -37.197 1.00 94.44 77 GLU A N 1
ATOM 623 C CA . GLU A 1 77 ? 23.202 3.982 -37.044 1.00 94.44 77 GLU A CA 1
ATOM 624 C C . GLU A 1 77 ? 24.044 5.044 -37.768 1.00 94.44 77 GLU A C 1
ATOM 626 O O . GLU A 1 77 ? 25.239 4.889 -38.029 1.00 94.44 77 GLU A O 1
ATOM 631 N N . ALA A 1 78 ? 23.416 6.182 -38.081 1.00 93.19 78 ALA A N 1
ATOM 632 C CA . ALA A 1 78 ? 24.096 7.270 -38.774 1.00 93.19 78 ALA A CA 1
ATOM 633 C C . ALA A 1 78 ? 25.255 7.848 -37.923 1.00 93.19 78 ALA A C 1
ATOM 635 O O . ALA A 1 78 ? 25.052 8.160 -36.744 1.00 93.19 78 ALA A O 1
ATOM 636 N N . PRO A 1 79 ? 26.448 8.087 -38.507 1.00 92.12 79 PRO A N 1
ATOM 637 C CA . PRO A 1 79 ? 27.633 8.519 -37.767 1.00 92.12 79 PRO A CA 1
ATOM 638 C C . PRO A 1 79 ? 27.443 9.719 -36.832 1.00 92.12 79 PRO A C 1
ATOM 640 O O . PRO A 1 79 ? 27.877 9.710 -35.681 1.00 92.12 79 PRO A O 1
ATOM 643 N N . ASN A 1 80 ? 26.750 10.743 -37.321 1.00 92.81 80 ASN A N 1
ATOM 644 C CA . ASN A 1 80 ? 26.442 11.964 -36.582 1.00 92.81 80 ASN A CA 1
ATOM 645 C C . ASN A 1 80 ? 25.474 11.729 -35.410 1.00 92.81 80 ASN A C 1
ATOM 647 O O . ASN A 1 80 ? 25.511 12.472 -34.430 1.00 92.81 80 ASN A O 1
ATOM 651 N N . LYS A 1 81 ? 24.604 10.716 -35.498 1.00 94.25 81 LYS A N 1
ATOM 652 C CA . LYS A 1 81 ? 23.667 10.344 -34.429 1.00 94.25 81 LYS A CA 1
ATOM 653 C C . LYS A 1 81 ? 24.382 9.619 -33.297 1.00 94.25 81 LYS A C 1
ATOM 655 O O . LYS A 1 81 ? 24.153 9.955 -32.140 1.00 94.25 81 LYS A O 1
ATOM 660 N N . VAL A 1 82 ? 25.296 8.706 -33.625 1.00 95.56 82 VAL A N 1
ATOM 661 C CA . VAL A 1 82 ? 26.151 8.032 -32.635 1.00 95.56 82 VAL A CA 1
ATOM 662 C C . VAL A 1 82 ? 27.050 9.041 -31.926 1.00 95.56 82 VAL A C 1
ATOM 664 O O . VAL A 1 82 ? 27.137 9.034 -30.703 1.00 95.56 82 VAL A O 1
ATOM 667 N N . GLU A 1 83 ? 27.665 9.962 -32.668 1.00 95.44 83 GLU A N 1
ATOM 668 C CA . GLU A 1 83 ? 28.478 11.026 -32.074 1.00 95.44 83 GLU A CA 1
ATOM 669 C C . GLU A 1 83 ? 27.653 11.936 -31.151 1.00 95.44 83 GLU A C 1
ATOM 671 O O . GLU A 1 83 ? 28.088 12.255 -30.046 1.00 95.44 83 GLU A O 1
ATOM 676 N N . ALA A 1 84 ? 26.436 12.317 -31.557 1.00 95.75 84 ALA A N 1
ATOM 677 C CA . ALA A 1 84 ? 25.537 13.092 -30.707 1.00 95.75 84 ALA A CA 1
ATOM 678 C C . ALA A 1 84 ? 25.115 12.321 -29.447 1.00 95.75 84 ALA A C 1
ATOM 680 O O . ALA A 1 84 ? 25.090 12.910 -28.370 1.00 95.75 84 ALA A O 1
ATOM 681 N N . PHE A 1 85 ? 24.819 11.023 -29.566 1.00 96.88 85 PHE A N 1
ATOM 682 C CA . PHE A 1 85 ? 24.510 10.157 -28.430 1.00 96.88 85 PHE A CA 1
ATOM 683 C C . PHE A 1 85 ? 25.662 10.137 -27.420 1.00 96.88 85 PHE A C 1
ATOM 685 O O . PHE A 1 85 ? 25.446 10.490 -26.265 1.00 96.88 85 PHE A O 1
ATOM 692 N N . LEU A 1 86 ? 26.879 9.823 -27.873 1.00 97.69 86 LEU A N 1
ATOM 693 C CA . LEU A 1 86 ? 28.078 9.760 -27.030 1.00 97.69 86 LEU A CA 1
ATOM 694 C C . LEU A 1 86 ? 28.392 11.111 -26.378 1.00 97.69 86 LEU A C 1
ATOM 696 O O . LEU A 1 86 ? 28.660 11.201 -25.184 1.00 97.69 86 LEU A O 1
ATOM 700 N N . ARG A 1 87 ? 28.316 12.201 -27.144 1.00 96.75 87 ARG A N 1
ATOM 701 C CA . ARG A 1 87 ? 28.530 13.538 -26.585 1.00 96.75 87 ARG A CA 1
ATOM 702 C C . ARG A 1 87 ? 27.504 13.856 -25.497 1.00 96.75 87 ARG A C 1
ATOM 704 O O . ARG A 1 87 ? 27.884 14.385 -24.459 1.00 96.75 87 ARG A O 1
ATOM 711 N N . ASN A 1 88 ? 26.231 13.534 -25.719 1.00 95.31 88 ASN A N 1
ATOM 712 C CA . ASN A 1 88 ? 25.171 13.830 -24.760 1.00 95.31 88 ASN A CA 1
ATOM 713 C C . ASN A 1 88 ? 25.280 12.959 -23.499 1.00 95.31 88 ASN A C 1
ATOM 715 O O . ASN A 1 88 ? 25.101 13.486 -22.405 1.00 95.31 88 ASN A O 1
ATOM 719 N N . THR A 1 89 ? 25.604 11.662 -23.614 1.00 95.75 89 THR A N 1
ATOM 720 C CA . THR A 1 89 ? 25.805 10.803 -22.431 1.00 95.75 89 THR A CA 1
ATOM 721 C C . THR A 1 89 ? 26.972 11.291 -21.583 1.00 95.75 89 THR A C 1
ATOM 723 O O . THR A 1 89 ? 26.829 11.380 -20.364 1.00 95.75 89 THR A O 1
ATOM 726 N N . ALA A 1 90 ? 28.070 11.706 -22.221 1.00 95.75 90 ALA A N 1
ATOM 727 C CA . ALA A 1 90 ? 29.214 12.292 -21.536 1.00 95.75 90 ALA A CA 1
ATOM 728 C C . ALA A 1 90 ? 28.868 13.633 -20.865 1.00 95.75 90 ALA A C 1
ATOM 730 O O . ALA A 1 90 ? 29.150 13.815 -19.686 1.00 95.75 90 ALA A O 1
ATOM 731 N N . GLN A 1 91 ? 28.230 14.561 -21.589 1.00 94.81 91 GLN A N 1
ATOM 732 C CA . GLN A 1 91 ? 27.888 15.898 -21.078 1.00 94.81 91 GLN A CA 1
ATOM 733 C C . GLN A 1 91 ? 26.882 15.870 -19.925 1.00 94.81 91 GLN A C 1
ATOM 735 O O . GLN A 1 91 ? 26.932 16.729 -19.054 1.00 94.81 91 GLN A O 1
ATOM 740 N N . MET A 1 92 ? 25.962 14.907 -19.933 1.00 94.19 92 MET A N 1
ATOM 741 C CA . MET A 1 92 ? 24.920 14.765 -18.914 1.00 94.19 92 MET A CA 1
ATOM 742 C C . MET A 1 92 ? 25.304 13.776 -17.803 1.00 94.19 92 MET A C 1
ATOM 744 O O . MET A 1 92 ? 24.447 13.403 -17.005 1.00 94.19 92 MET A O 1
ATOM 748 N N . ASN A 1 93 ? 26.556 13.301 -17.785 1.00 95.06 93 ASN A N 1
ATOM 749 C CA . ASN A 1 93 ? 27.059 12.294 -16.850 1.00 95.06 93 ASN A CA 1
ATOM 750 C C . ASN A 1 93 ? 26.185 11.023 -16.746 1.00 95.06 93 ASN A C 1
ATOM 752 O O . ASN A 1 93 ? 26.092 10.396 -15.688 1.00 95.06 93 ASN A O 1
ATOM 756 N N . LEU A 1 94 ? 25.543 10.613 -17.841 1.00 95.62 94 LEU A N 1
ATOM 757 C CA . LEU A 1 94 ? 24.658 9.445 -17.844 1.00 95.62 94 LEU A CA 1
ATOM 758 C C . LEU A 1 94 ? 25.464 8.154 -17.758 1.00 95.62 94 LEU A C 1
ATOM 760 O O . LEU A 1 94 ? 26.614 8.086 -18.183 1.00 95.62 94 LEU A O 1
ATOM 764 N N . LEU A 1 95 ? 24.833 7.094 -17.254 1.00 95.56 95 LEU A N 1
ATOM 765 C CA . LEU A 1 95 ? 25.409 5.752 -17.173 1.00 95.56 95 LEU A CA 1
ATOM 766 C C . LEU A 1 95 ? 26.668 5.690 -16.282 1.00 95.56 95 LEU A C 1
ATOM 768 O O . LEU A 1 95 ? 27.502 4.792 -16.420 1.00 95.56 95 LEU A O 1
ATOM 772 N N . ARG A 1 96 ? 26.805 6.637 -15.345 1.00 94.50 96 ARG A N 1
ATOM 773 C CA . ARG A 1 96 ? 27.959 6.795 -14.440 1.00 94.50 96 ARG A CA 1
ATOM 774 C C . ARG A 1 96 ? 27.590 6.591 -12.970 1.00 94.50 96 ARG A C 1
ATOM 776 O O . ARG A 1 96 ? 28.168 7.216 -12.090 1.00 94.50 96 ARG A O 1
ATOM 783 N N . MET A 1 97 ? 26.642 5.691 -12.693 1.00 91.12 97 MET A N 1
ATOM 784 C CA . MET A 1 97 ? 26.315 5.287 -11.320 1.00 91.12 97 MET A CA 1
ATOM 785 C C . MET A 1 97 ? 27.596 4.844 -10.582 1.00 91.12 97 MET A C 1
ATOM 787 O O . MET A 1 97 ? 28.202 3.843 -11.001 1.00 91.12 97 MET A O 1
ATOM 791 N N . PRO A 1 98 ? 28.001 5.526 -9.489 1.00 89.12 98 PRO A N 1
ATOM 792 C CA . PRO A 1 98 ? 29.224 5.186 -8.769 1.00 89.12 98 PRO A CA 1
ATOM 793 C C . PRO A 1 98 ? 29.241 3.714 -8.327 1.00 89.12 98 PRO A C 1
ATOM 795 O O . PRO A 1 98 ? 28.177 3.111 -8.130 1.00 89.12 98 PRO A O 1
ATOM 798 N N . PRO A 1 99 ? 30.412 3.061 -8.234 1.00 84.06 99 PRO A N 1
ATOM 799 C CA . PRO A 1 99 ? 30.507 1.692 -7.737 1.00 84.06 99 PRO A CA 1
ATOM 800 C C . PRO A 1 99 ? 29.918 1.584 -6.329 1.00 84.06 99 PRO A C 1
ATOM 802 O O . PRO A 1 99 ? 30.074 2.469 -5.498 1.00 84.06 99 PRO A O 1
ATOM 805 N N . LEU A 1 100 ? 29.198 0.491 -6.086 1.00 78.06 100 LEU A N 1
ATOM 806 C CA . LEU A 1 100 ? 28.758 0.131 -4.748 1.00 78.06 100 LEU A CA 1
ATOM 807 C C . LEU A 1 100 ? 29.938 -0.577 -4.085 1.00 78.06 100 LEU A C 1
ATOM 809 O O . LEU A 1 100 ? 30.193 -1.741 -4.387 1.00 78.06 100 LEU A O 1
ATOM 813 N N . GLU A 1 101 ? 30.686 0.159 -3.270 1.00 75.88 101 GLU A N 1
ATOM 814 C CA . GLU A 1 101 ? 31.865 -0.360 -2.562 1.00 75.88 101 GLU A CA 1
ATOM 815 C C . GLU A 1 101 ? 31.467 -1.058 -1.260 1.00 75.88 101 GLU A C 1
ATOM 817 O O . GLU A 1 101 ? 31.958 -2.145 -0.965 1.00 75.88 101 GLU A O 1
ATOM 822 N N . THR A 1 102 ? 30.500 -0.478 -0.544 1.00 68.31 102 THR A N 1
ATOM 823 C CA . THR A 1 102 ? 29.989 -0.993 0.727 1.00 68.31 102 THR A CA 1
ATOM 824 C C . THR A 1 102 ? 28.467 -0.901 0.749 1.00 68.31 102 THR A C 1
ATOM 826 O O . THR A 1 102 ? 27.891 0.132 0.401 1.00 68.31 102 THR A O 1
ATOM 829 N N . LEU A 1 103 ? 27.816 -1.986 1.170 1.00 63.50 103 LEU A N 1
ATOM 830 C CA . LEU A 1 103 ? 26.424 -1.967 1.611 1.00 63.50 103 LEU A CA 1
ATOM 831 C C . LEU A 1 103 ? 26.418 -1.572 3.087 1.00 63.50 103 LEU A C 1
ATOM 833 O O . LEU A 1 103 ? 26.875 -2.328 3.940 1.00 63.50 103 LEU A O 1
ATOM 837 N N . CYS A 1 104 ? 25.928 -0.381 3.379 1.00 56.00 104 CYS A N 1
ATOM 838 C CA . CYS A 1 104 ? 25.662 0.078 4.728 1.00 56.00 104 CYS A CA 1
ATOM 839 C C . CYS A 1 104 ? 24.188 -0.212 5.036 1.00 56.00 104 CYS A C 1
ATOM 841 O O . CYS A 1 104 ? 23.303 0.140 4.265 1.00 56.00 104 CYS A O 1
ATOM 843 N N . CYS A 1 105 ? 23.878 -0.844 6.161 1.00 53.94 105 CYS A N 1
ATOM 844 C CA . CYS A 1 105 ? 22.540 -0.681 6.725 1.00 53.94 105 CYS A CA 1
ATOM 845 C C . CYS A 1 105 ? 22.422 0.764 7.232 1.00 53.94 105 CYS A C 1
ATOM 847 O O . CYS A 1 105 ? 23.406 1.317 7.712 1.00 53.94 105 CYS A O 1
ATOM 849 N N . ASP A 1 106 ? 21.227 1.356 7.205 1.00 49.78 106 ASP A N 1
ATOM 850 C CA . ASP A 1 106 ? 20.959 2.607 7.944 1.00 49.78 106 ASP A CA 1
ATOM 851 C C . ASP A 1 106 ? 21.075 2.437 9.472 1.00 49.78 106 ASP A C 1
ATOM 853 O O . ASP A 1 106 ? 20.948 3.396 10.232 1.00 49.78 106 ASP A O 1
ATOM 857 N N . TYR A 1 107 ? 21.368 1.222 9.938 1.00 52.06 107 TYR A N 1
ATOM 858 C CA . TYR A 1 107 ? 21.859 1.008 11.284 1.00 52.06 107 TYR A CA 1
ATOM 859 C C . TYR A 1 107 ? 23.281 1.552 11.383 1.00 52.06 107 TYR A C 1
ATOM 861 O O . TYR A 1 107 ? 24.245 0.963 10.894 1.00 52.06 107 TYR A O 1
ATOM 869 N N . HIS A 1 108 ? 23.338 2.723 12.012 1.00 52.81 108 HIS A N 1
ATOM 870 C CA . HIS A 1 108 ? 24.506 3.343 12.609 1.00 52.81 108 HIS A CA 1
ATOM 871 C C . HIS A 1 108 ? 25.432 2.304 13.259 1.00 52.81 108 HIS A C 1
ATOM 873 O O . HIS A 1 108 ? 24.992 1.246 13.707 1.00 52.81 108 HIS A O 1
ATOM 879 N N . GLU A 1 109 ? 26.702 2.668 13.415 1.00 57.03 109 GLU A N 1
ATOM 880 C CA . GLU A 1 109 ? 27.692 1.948 14.229 1.00 57.03 109 GLU A CA 1
ATOM 881 C C . GLU A 1 109 ? 27.198 1.635 15.668 1.00 57.03 109 GLU A C 1
ATOM 883 O O . GLU A 1 109 ? 27.807 0.815 16.350 1.00 57.03 109 GLU A O 1
ATOM 888 N N . ASP A 1 110 ? 26.069 2.221 16.100 1.00 67.31 110 ASP A N 1
ATOM 889 C CA . ASP A 1 110 ? 25.430 2.053 17.406 1.00 67.31 110 ASP A CA 1
ATOM 890 C C . ASP A 1 110 ? 23.942 1.626 17.317 1.00 67.31 110 ASP A C 1
ATOM 892 O O . ASP A 1 110 ? 23.006 2.375 17.616 1.00 67.31 110 ASP A O 1
ATOM 896 N N . ILE A 1 111 ? 23.700 0.392 16.862 1.00 70.00 111 ILE A N 1
ATOM 897 C CA . ILE A 1 111 ? 22.354 -0.211 16.829 1.00 70.00 111 ILE A CA 1
ATOM 898 C C . ILE A 1 111 ? 21.704 -0.283 18.218 1.00 70.00 111 ILE A C 1
ATOM 900 O O . ILE A 1 111 ? 20.484 -0.166 18.328 1.00 70.00 111 ILE A O 1
ATOM 904 N N . CYS A 1 112 ? 22.511 -0.445 19.270 1.00 73.94 112 CYS A N 1
ATOM 905 C CA . CYS A 1 112 ? 22.035 -0.513 20.646 1.00 73.94 112 CYS A CA 1
ATOM 906 C C . CYS A 1 112 ? 21.407 0.821 21.060 1.00 73.94 112 CYS A C 1
ATOM 908 O O . CYS A 1 112 ? 20.247 0.843 21.462 1.00 73.94 112 CYS A O 1
ATOM 910 N N . GLN A 1 113 ? 22.105 1.941 20.843 1.00 74.00 113 GLN A N 1
ATOM 911 C CA . GLN A 1 113 ? 21.578 3.273 21.146 1.00 74.00 113 GLN A CA 1
ATOM 912 C C . GLN A 1 113 ? 20.300 3.596 20.351 1.00 74.00 113 GLN A C 1
ATOM 914 O O . GLN A 1 113 ? 19.373 4.215 20.873 1.00 74.00 113 GLN A O 1
ATOM 919 N N . GLN A 1 114 ? 20.221 3.160 19.091 1.00 72.19 114 GLN A N 1
ATOM 920 C CA . GLN A 1 114 ? 19.037 3.372 18.250 1.00 72.19 114 GLN A CA 1
ATOM 921 C C . GLN A 1 114 ? 17.812 2.594 18.749 1.00 72.19 114 GLN A C 1
ATOM 923 O O . GLN A 1 114 ? 16.711 3.145 18.771 1.00 72.19 114 GLN A O 1
ATOM 928 N N . ILE A 1 115 ? 17.991 1.336 19.161 1.00 74.31 115 ILE A N 1
ATOM 929 C CA . ILE A 1 115 ? 16.919 0.545 19.784 1.00 74.31 115 ILE A CA 1
ATOM 930 C C . ILE A 1 115 ? 16.476 1.205 21.093 1.00 74.31 115 ILE A C 1
ATOM 932 O O . ILE A 1 115 ? 15.277 1.279 21.362 1.00 74.31 115 ILE A O 1
ATOM 936 N N . ASP A 1 116 ? 17.431 1.739 21.855 1.00 81.12 116 ASP A N 1
ATOM 937 C CA . ASP A 1 116 ? 17.162 2.274 23.183 1.00 81.12 116 ASP A CA 1
ATOM 938 C C . ASP A 1 116 ? 16.533 3.677 23.187 1.00 81.12 116 ASP A C 1
ATOM 940 O O . ASP A 1 116 ? 15.927 4.062 24.187 1.00 81.12 116 ASP A O 1
ATOM 944 N N . HIS A 1 117 ? 16.651 4.461 22.108 1.00 83.38 117 HIS A N 1
ATOM 945 C CA . HIS A 1 117 ? 16.209 5.867 22.107 1.00 83.38 117 HIS A CA 1
ATOM 946 C C . HIS A 1 117 ? 15.385 6.314 20.896 1.00 83.38 117 HIS A C 1
ATOM 948 O O . HIS A 1 117 ? 14.819 7.415 20.925 1.00 83.38 117 HIS A O 1
ATOM 954 N N . ASN A 1 118 ? 15.292 5.497 19.843 1.00 85.06 118 ASN A N 1
ATOM 955 C CA . ASN A 1 118 ? 14.737 5.920 18.560 1.00 85.06 118 ASN A CA 1
ATOM 956 C C . ASN A 1 118 ? 13.497 5.131 18.104 1.00 85.06 118 ASN A C 1
ATOM 958 O O . ASN A 1 118 ? 13.160 5.144 16.913 1.00 85.06 118 ASN A O 1
ATOM 962 N N . LEU A 1 119 ? 12.789 4.474 19.031 1.00 87.44 119 LEU A N 1
ATOM 963 C CA . LEU A 1 119 ? 11.557 3.750 18.725 1.00 87.44 119 LEU A CA 1
ATOM 964 C C . LEU A 1 119 ? 10.485 4.710 18.188 1.00 87.44 119 LEU A C 1
ATOM 966 O O . LEU A 1 119 ? 10.096 5.677 18.842 1.00 87.44 119 LEU A O 1
ATOM 970 N N . ALA A 1 120 ? 9.999 4.446 16.974 1.00 89.25 120 ALA A N 1
ATOM 971 C CA . ALA A 1 120 ? 9.039 5.319 16.299 1.00 89.25 120 ALA A CA 1
ATOM 972 C C . ALA A 1 120 ? 7.586 4.852 16.459 1.00 89.25 120 ALA A C 1
ATOM 974 O O . ALA A 1 120 ? 6.685 5.681 16.601 1.00 89.25 120 ALA A O 1
ATOM 975 N N . GLN A 1 121 ? 7.348 3.540 16.420 1.00 92.62 121 GLN A N 1
ATOM 976 C CA . GLN A 1 121 ? 6.009 2.963 16.390 1.00 92.62 121 GLN A CA 1
ATOM 977 C C . GLN A 1 121 ? 5.911 1.747 17.306 1.00 92.62 121 GLN A C 1
ATOM 979 O O . GLN A 1 121 ? 6.789 0.890 17.315 1.00 92.62 121 GLN A O 1
ATOM 984 N N . LEU A 1 122 ? 4.798 1.667 18.029 1.00 95.38 122 LEU A N 1
ATOM 985 C CA . LEU A 1 122 ? 4.367 0.487 18.764 1.00 95.38 122 LEU A CA 1
ATOM 986 C C . LEU A 1 122 ? 3.064 -0.026 18.149 1.00 95.38 122 LEU A C 1
ATOM 988 O O . LEU A 1 122 ? 2.117 0.743 17.972 1.00 95.38 122 LEU A O 1
ATOM 992 N N . ILE A 1 123 ? 3.006 -1.321 17.844 1.00 96.19 123 ILE A N 1
ATOM 993 C CA . ILE A 1 123 ? 1.785 -1.998 17.400 1.00 96.19 123 ILE A CA 1
ATOM 994 C C . ILE A 1 123 ? 1.342 -2.948 18.511 1.00 96.19 123 ILE A C 1
ATOM 996 O O . ILE A 1 123 ? 2.067 -3.871 18.873 1.00 96.19 123 ILE A O 1
ATOM 1000 N N . LEU A 1 124 ? 0.154 -2.714 19.060 1.00 96.75 124 LEU A N 1
ATOM 1001 C CA . LEU A 1 124 ? -0.467 -3.559 20.068 1.00 96.75 124 LEU A CA 1
ATOM 1002 C C . LEU A 1 124 ? -1.467 -4.494 19.397 1.00 96.75 124 LEU A C 1
ATOM 1004 O O . LEU A 1 124 ? -2.537 -4.065 18.960 1.00 96.75 124 LEU A O 1
ATOM 1008 N N . GLU A 1 125 ? -1.134 -5.781 19.347 1.00 95.31 125 GLU A N 1
ATOM 1009 C CA . GLU A 1 125 ? -2.093 -6.831 19.021 1.00 95.31 125 GLU A CA 1
ATOM 1010 C C . GLU A 1 125 ? -3.011 -7.064 20.232 1.00 95.31 125 GLU A C 1
ATOM 1012 O O . GLU A 1 125 ? -2.726 -7.876 21.111 1.00 95.31 125 GLU A O 1
ATOM 1017 N N . VAL A 1 126 ? -4.103 -6.303 20.334 1.00 97.44 126 VAL A N 1
ATOM 1018 C CA . VAL A 1 126 ? -4.936 -6.309 21.552 1.00 97.44 126 VAL A CA 1
ATOM 1019 C C . VAL A 1 126 ? -5.706 -7.621 21.733 1.00 97.44 126 VAL A C 1
ATOM 1021 O O . VAL A 1 126 ? -6.117 -7.959 22.844 1.00 97.44 126 VAL A O 1
ATOM 1024 N N . THR A 1 127 ? -5.898 -8.381 20.654 1.00 96.00 127 THR A N 1
ATOM 1025 C CA . THR A 1 127 ? -6.537 -9.698 20.672 1.00 96.00 127 THR A CA 1
ATOM 1026 C C . THR A 1 127 ? -6.182 -10.518 19.435 1.00 96.00 127 THR A C 1
ATOM 1028 O O . THR A 1 127 ? -6.116 -9.984 18.332 1.00 96.00 127 THR A O 1
ATOM 1031 N N . GLN A 1 128 ? -6.061 -11.833 19.602 1.00 93.44 128 GLN A N 1
ATOM 1032 C CA . GLN A 1 128 ? -5.967 -12.802 18.500 1.00 93.44 128 GLN A CA 1
ATOM 1033 C C . GLN A 1 128 ? -7.344 -13.327 18.059 1.00 93.44 128 GLN A C 1
ATOM 1035 O O . GLN A 1 128 ? -7.458 -14.143 17.139 1.00 93.44 128 GLN A O 1
ATOM 1040 N N . ARG A 1 129 ? -8.420 -12.861 18.708 1.00 94.38 129 ARG A N 1
ATOM 1041 C CA . ARG A 1 129 ? -9.796 -13.208 18.354 1.00 94.38 129 ARG A CA 1
AT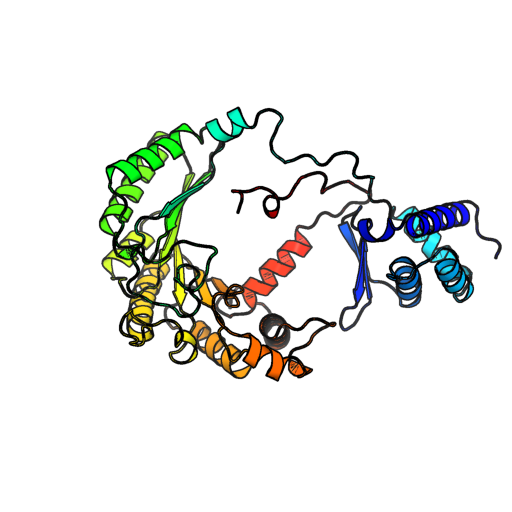OM 1042 C C . ARG A 1 129 ? -10.253 -12.352 17.188 1.00 94.38 129 ARG A C 1
ATOM 1044 O O . ARG A 1 129 ? -10.074 -11.142 17.192 1.00 94.38 129 ARG A O 1
ATOM 1051 N N . CYS A 1 130 ? -10.951 -12.970 16.244 1.00 95.00 130 CYS A N 1
ATOM 1052 C CA . CYS A 1 130 ? -11.733 -12.271 15.232 1.00 95.00 130 CYS A CA 1
ATOM 1053 C C . CYS A 1 130 ? -13.125 -12.899 15.157 1.00 95.00 130 CYS A C 1
ATOM 1055 O O . CYS A 1 130 ? -13.266 -14.126 15.232 1.00 95.00 130 CYS A O 1
ATOM 1057 N N . ASN A 1 131 ? -14.158 -12.076 14.994 1.00 95.12 131 ASN A N 1
ATOM 1058 C CA . ASN A 1 131 ? -15.514 -12.550 14.722 1.00 95.12 131 ASN A CA 1
ATOM 1059 C C . ASN A 1 131 ? -15.712 -12.958 13.248 1.00 95.12 131 ASN A C 1
ATOM 1061 O O . ASN A 1 131 ? -16.666 -13.671 12.940 1.00 95.12 131 ASN A O 1
ATOM 1065 N N . PHE A 1 132 ? -14.805 -12.567 12.346 1.00 95.69 132 PHE A N 1
ATOM 1066 C CA . PHE A 1 132 ? -14.824 -12.963 10.934 1.00 95.69 132 PHE A CA 1
ATOM 1067 C C . PHE A 1 132 ? -13.898 -14.161 10.664 1.00 95.69 132 PHE A C 1
ATOM 1069 O O . PHE A 1 132 ? -12.980 -14.459 11.429 1.00 95.69 132 PHE A O 1
ATOM 1076 N N . ARG A 1 133 ? -14.131 -14.847 9.544 1.00 94.31 133 ARG A N 1
ATOM 1077 C CA . ARG A 1 133 ? -13.264 -15.857 8.921 1.00 94.31 133 ARG A CA 1
ATOM 1078 C C . ARG A 1 133 ? -13.090 -15.514 7.444 1.00 94.31 133 ARG A C 1
ATOM 1080 O O . ARG A 1 133 ? -13.570 -16.222 6.561 1.00 94.31 133 ARG A O 1
ATOM 1087 N N . CYS A 1 134 ? -12.468 -14.362 7.176 1.00 94.50 134 CYS A N 1
ATOM 1088 C CA . CYS A 1 134 ? -12.236 -13.912 5.806 1.00 94.50 134 CYS A CA 1
ATOM 1089 C C . CYS A 1 134 ? -11.406 -14.953 5.048 1.00 94.50 134 CYS A C 1
ATOM 1091 O O . CYS A 1 134 ? -10.346 -15.364 5.514 1.00 94.50 134 CYS A O 1
ATOM 1093 N N . LYS A 1 135 ? -11.862 -15.345 3.860 1.00 92.88 135 LYS A N 1
ATOM 1094 C CA . LYS A 1 135 ? -11.237 -16.419 3.077 1.00 92.88 135 LYS A CA 1
ATOM 1095 C C . LYS A 1 135 ? -9.812 -16.093 2.631 1.00 92.88 135 LYS A C 1
ATOM 1097 O O . LYS A 1 135 ? -9.051 -17.013 2.401 1.00 92.88 135 LYS A O 1
ATOM 1102 N N . TYR A 1 136 ? -9.481 -14.810 2.499 1.00 92.25 136 TYR A N 1
ATOM 1103 C CA . TYR A 1 136 ? -8.161 -14.308 2.103 1.00 92.25 136 TYR A CA 1
ATOM 1104 C C . TYR A 1 136 ? -7.312 -13.826 3.293 1.00 92.25 136 TYR A C 1
ATOM 1106 O O . TYR A 1 136 ? -6.292 -13.164 3.090 1.00 92.25 136 TYR A O 1
ATOM 1114 N N . CYS A 1 137 ? -7.762 -14.058 4.533 1.00 91.12 137 CYS A N 1
ATOM 1115 C CA . CYS A 1 137 ? -7.069 -13.567 5.723 1.00 91.12 137 CYS A CA 1
ATOM 1116 C C . CYS A 1 137 ? -5.680 -14.198 5.845 1.00 91.12 137 CYS A C 1
ATOM 1118 O O . CYS A 1 137 ? -5.528 -15.402 5.654 1.00 91.12 137 CYS A O 1
ATOM 1120 N N . ILE A 1 138 ? -4.691 -13.387 6.220 1.00 85.69 138 ILE A N 1
ATOM 1121 C CA . ILE A 1 138 ? -3.337 -13.862 6.525 1.00 85.69 138 ILE A CA 1
ATOM 1122 C C . ILE A 1 138 ? -3.278 -14.655 7.839 1.00 85.69 138 ILE A C 1
ATOM 1124 O O . ILE A 1 138 ? -2.385 -15.475 7.997 1.00 85.69 138 ILE A O 1
ATOM 1128 N N . TYR A 1 139 ? -4.220 -14.431 8.760 1.00 81.62 139 TYR A N 1
ATOM 1129 C CA . TYR A 1 139 ? -4.390 -15.218 9.981 1.00 81.62 139 TYR A CA 1
ATOM 1130 C C . TYR A 1 139 ? -5.379 -16.335 9.684 1.00 81.62 139 TYR A C 1
ATOM 1132 O O . TYR A 1 139 ? -6.568 -16.211 9.941 1.00 81.62 139 TYR A O 1
ATOM 1140 N N . ASN A 1 140 ? -4.919 -17.386 9.024 1.00 75.31 140 ASN A N 1
ATOM 1141 C CA . ASN A 1 140 ? -5.730 -18.552 8.713 1.00 75.31 140 ASN A CA 1
ATOM 1142 C C . ASN A 1 140 ? -4.819 -19.772 8.776 1.00 75.31 140 ASN A C 1
ATOM 1144 O O . ASN A 1 140 ? -3.739 -19.740 8.198 1.00 75.31 140 ASN A O 1
ATOM 1148 N N . SER A 1 141 ? -5.281 -20.855 9.399 1.00 70.50 141 SER A N 1
ATOM 1149 C CA . SER A 1 141 ? -4.633 -22.177 9.407 1.00 70.50 141 SER A CA 1
ATOM 1150 C C . SER A 1 141 ? -4.028 -22.642 8.070 1.00 70.50 141 SER A C 1
ATOM 1152 O O . SER A 1 141 ? -3.083 -23.422 8.067 1.00 70.50 141 SER A O 1
ATOM 1154 N N . SER A 1 142 ? -4.564 -22.190 6.930 1.00 67.94 142 SER A N 1
ATOM 1155 C CA . SER A 1 142 ? -4.062 -22.541 5.592 1.00 67.94 142 SER A CA 1
ATOM 1156 C C . SER A 1 142 ? -2.842 -21.726 5.133 1.00 67.94 142 SER A C 1
ATOM 1158 O O . SER A 1 142 ? -2.270 -22.042 4.095 1.00 67.94 142 SER A O 1
ATOM 1160 N N . TYR A 1 143 ? -2.451 -20.680 5.865 1.00 75.25 143 TYR A N 1
ATOM 1161 C CA . TYR A 1 143 ? -1.312 -19.820 5.554 1.00 75.25 143 TYR A CA 1
ATOM 1162 C C . TYR A 1 143 ? -0.210 -20.001 6.603 1.00 75.25 143 TYR A C 1
ATOM 1164 O O . TYR A 1 143 ? -0.330 -19.541 7.734 1.00 75.25 143 TYR A O 1
ATOM 1172 N N . GLU A 1 144 ? 0.895 -20.641 6.218 1.00 71.56 144 GLU A N 1
ATOM 1173 C CA . GLU A 1 144 ? 2.000 -20.977 7.135 1.00 71.56 144 GLU A CA 1
ATOM 1174 C C . GLU A 1 144 ? 2.775 -19.753 7.655 1.00 71.56 144 GLU A C 1
ATOM 1176 O O . GLU A 1 144 ? 3.513 -19.851 8.633 1.00 71.56 144 GLU A O 1
ATOM 1181 N N . GLY A 1 145 ? 2.635 -18.591 7.008 1.00 73.00 145 GLY A N 1
ATOM 1182 C CA . GLY A 1 145 ? 3.432 -17.405 7.322 1.00 73.00 145 GLY A CA 1
ATOM 1183 C C . GLY A 1 145 ? 2.992 -16.624 8.565 1.00 73.00 145 GLY A C 1
ATOM 1184 O O . GLY A 1 145 ? 3.675 -15.668 8.919 1.00 73.00 145 GLY A O 1
ATOM 1185 N N . ASN A 1 146 ? 1.874 -16.978 9.209 1.00 74.69 146 ASN A N 1
ATOM 1186 C CA . ASN A 1 146 ? 1.376 -16.325 10.427 1.00 74.69 146 ASN A CA 1
ATOM 1187 C C . ASN A 1 146 ? 0.723 -17.337 11.381 1.00 74.69 146 ASN A C 1
ATOM 1189 O O . ASN A 1 146 ? 0.461 -18.480 11.018 1.00 74.69 146 ASN A O 1
ATOM 1193 N N . HIS A 1 147 ? 0.438 -16.903 12.612 1.00 77.81 147 HIS A N 1
ATOM 1194 C CA . HIS A 1 147 ? -0.338 -17.706 13.556 1.00 77.81 147 HIS A CA 1
ATOM 1195 C C . HIS A 1 147 ? -1.813 -17.833 13.132 1.00 77.81 147 HIS A C 1
ATOM 1197 O O . HIS A 1 147 ? -2.352 -16.995 12.405 1.00 77.81 147 HIS A O 1
ATOM 1203 N N . ASP A 1 148 ? -2.482 -18.868 13.640 1.00 81.94 148 ASP A N 1
ATOM 1204 C CA . ASP A 1 148 ? -3.926 -19.052 13.471 1.00 81.94 148 ASP A CA 1
ATOM 1205 C C . ASP A 1 148 ? -4.728 -18.195 14.472 1.00 81.94 148 ASP A C 1
ATOM 1207 O O . ASP A 1 148 ? -4.180 -17.607 15.413 1.00 81.94 148 ASP A O 1
ATOM 1211 N N . PHE A 1 149 ? -6.046 -18.126 14.283 1.00 81.00 149 PHE A N 1
ATOM 1212 C CA . PHE A 1 149 ? -6.957 -17.486 15.227 1.00 81.00 149 PHE A CA 1
ATOM 1213 C C . PHE A 1 149 ? -6.886 -18.152 16.604 1.00 81.00 149 PHE A C 1
ATOM 1215 O O . PHE A 1 149 ? -6.971 -19.375 16.727 1.00 81.00 149 PHE A O 1
ATOM 1222 N N . SER A 1 150 ? -6.838 -17.343 17.663 1.00 86.12 150 SER A N 1
ATOM 1223 C CA . SER A 1 150 ? -6.827 -17.845 19.039 1.00 86.12 150 SER A CA 1
ATOM 1224 C C . SER A 1 150 ? -7.769 -17.049 19.946 1.00 86.12 150 SER A C 1
ATOM 1226 O O . SER A 1 150 ? -8.360 -16.044 19.550 1.00 86.12 150 SER A O 1
ATOM 1228 N N . ALA A 1 151 ? -7.955 -17.526 21.179 1.00 88.69 151 ALA A N 1
ATOM 1229 C CA . ALA A 1 151 ? -8.762 -16.848 22.192 1.00 88.69 151 ALA A CA 1
ATOM 1230 C C . ALA A 1 151 ? -7.974 -15.813 23.024 1.00 88.69 151 ALA A C 1
ATOM 1232 O O . ALA A 1 151 ? -8.544 -15.229 23.949 1.00 88.69 151 ALA A O 1
ATOM 1233 N N . ALA A 1 152 ? -6.687 -15.596 22.726 1.00 92.44 152 ALA A N 1
ATOM 1234 C CA . ALA A 1 152 ? -5.813 -14.738 23.518 1.00 92.44 152 ALA A CA 1
ATOM 1235 C C . ALA A 1 152 ? -6.212 -13.256 23.427 1.00 92.44 152 ALA A C 1
ATOM 1237 O O . ALA A 1 152 ? -6.497 -12.738 22.345 1.00 92.44 152 ALA A O 1
ATOM 1238 N N . ASN A 1 153 ? -6.203 -12.574 24.575 1.00 96.50 153 ASN A N 1
ATOM 1239 C CA . ASN A 1 153 ? -6.400 -11.129 24.689 1.00 96.50 153 ASN A CA 1
ATOM 1240 C C . ASN A 1 153 ? -5.241 -10.529 25.482 1.00 96.50 153 ASN A C 1
ATOM 1242 O O . ASN A 1 153 ? -4.740 -11.153 26.420 1.00 96.50 153 ASN A O 1
ATOM 1246 N N . MET A 1 154 ? -4.849 -9.314 25.121 1.00 97.50 154 MET A N 1
ATOM 1247 C CA . MET A 1 154 ? -3.872 -8.537 25.871 1.00 97.50 154 MET A CA 1
ATOM 1248 C C . MET A 1 154 ? -4.489 -8.054 27.191 1.00 97.50 154 MET A C 1
ATOM 1250 O O . MET A 1 154 ? -5.647 -7.645 27.230 1.00 97.50 154 MET A O 1
ATOM 1254 N N . SER A 1 155 ? -3.725 -8.095 28.283 1.00 98.31 155 SER A N 1
ATOM 1255 C CA . SER A 1 155 ? -4.143 -7.496 29.554 1.00 98.31 155 SER A CA 1
ATOM 1256 C C . SER A 1 155 ? -3.827 -5.998 29.585 1.00 98.31 155 SER A C 1
ATOM 1258 O O . SER A 1 155 ? -2.947 -5.515 28.867 1.00 98.31 155 SER A O 1
ATOM 1260 N N . TRP A 1 156 ? -4.501 -5.261 30.473 1.00 98.50 156 TRP A N 1
ATOM 1261 C CA . TRP A 1 156 ? -4.158 -3.863 30.739 1.00 98.50 156 TRP A CA 1
ATOM 1262 C C . TRP A 1 156 ? -2.696 -3.695 31.167 1.00 98.50 156 TRP A C 1
ATOM 1264 O O . TRP A 1 156 ? -2.009 -2.824 30.641 1.00 98.50 156 TRP A O 1
ATOM 1274 N N . ASP A 1 157 ? -2.200 -4.546 32.070 1.00 98.56 157 ASP A N 1
ATOM 1275 C CA . ASP A 1 157 ? -0.829 -4.439 32.580 1.00 98.56 157 ASP A CA 1
ATOM 1276 C C . ASP A 1 157 ? 0.208 -4.590 31.461 1.00 98.56 157 ASP A C 1
ATOM 1278 O O . ASP A 1 157 ? 1.169 -3.824 31.406 1.00 98.56 157 ASP A O 1
ATOM 1282 N N . THR A 1 158 ? -0.014 -5.518 30.524 1.00 98.44 158 THR A N 1
ATOM 1283 C CA . THR A 1 158 ? 0.850 -5.684 29.348 1.00 98.44 158 THR A CA 1
ATOM 1284 C C . THR A 1 158 ? 0.780 -4.469 28.423 1.00 98.44 158 THR A C 1
ATOM 1286 O O . THR A 1 158 ? 1.823 -3.955 28.024 1.00 98.44 158 THR A O 1
ATOM 1289 N N . ALA A 1 159 ? -0.424 -3.975 28.108 1.00 98.50 159 ALA A N 1
ATOM 1290 C CA . ALA A 1 159 ? -0.590 -2.792 27.262 1.00 98.50 159 ALA A CA 1
ATOM 1291 C C . ALA A 1 159 ? 0.092 -1.560 27.877 1.00 98.50 159 ALA A C 1
ATOM 1293 O O . ALA A 1 159 ? 0.815 -0.838 27.191 1.00 98.50 159 ALA A O 1
ATOM 1294 N N . LYS A 1 160 ? -0.086 -1.352 29.186 1.00 98.69 160 LYS A N 1
ATOM 1295 C CA . LYS A 1 160 ? 0.538 -0.260 29.932 1.00 98.69 160 LYS A CA 1
ATOM 1296 C C . LYS A 1 160 ? 2.062 -0.359 29.893 1.00 98.69 160 LYS A C 1
ATOM 1298 O O . LYS A 1 160 ? 2.708 0.626 29.554 1.00 98.69 160 LYS A O 1
ATOM 1303 N N . GLN A 1 161 ? 2.631 -1.530 30.192 1.00 98.44 161 GLN A N 1
ATOM 1304 C CA . GLN A 1 161 ? 4.084 -1.737 30.148 1.00 98.44 161 GLN A CA 1
ATOM 1305 C C . GLN A 1 161 ? 4.658 -1.483 28.751 1.00 98.44 161 GLN A C 1
ATOM 1307 O O . GLN A 1 161 ? 5.710 -0.864 28.628 1.00 98.44 161 GLN A O 1
ATOM 1312 N N . ALA A 1 162 ? 3.959 -1.910 27.697 1.00 98.19 162 ALA A N 1
ATOM 1313 C CA . ALA A 1 162 ? 4.380 -1.656 26.324 1.00 98.19 162 ALA A CA 1
ATOM 1314 C C . ALA A 1 162 ? 4.336 -0.156 25.974 1.00 98.19 162 ALA A C 1
ATOM 1316 O O . ALA A 1 162 ? 5.249 0.353 25.327 1.00 98.19 162 ALA A O 1
ATOM 1317 N N . ILE A 1 163 ? 3.314 0.573 26.434 1.00 98.38 163 ILE A N 1
ATOM 1318 C CA . ILE A 1 163 ? 3.234 2.030 26.257 1.00 98.38 163 ILE A CA 1
ATOM 1319 C C . ILE A 1 163 ? 4.355 2.729 27.032 1.00 98.38 163 ILE A C 1
ATOM 1321 O O . ILE A 1 163 ? 5.047 3.562 26.456 1.00 98.38 163 ILE A O 1
ATOM 1325 N N . ASP A 1 164 ? 4.588 2.366 28.295 1.00 97.75 164 ASP A N 1
ATOM 1326 C CA . ASP A 1 164 ? 5.693 2.914 29.094 1.00 97.75 164 ASP A CA 1
ATOM 1327 C C . ASP A 1 164 ? 7.043 2.677 28.398 1.00 97.75 164 ASP A C 1
ATOM 1329 O O . ASP A 1 164 ? 7.879 3.578 28.321 1.00 97.75 164 ASP A O 1
ATOM 1333 N N . TYR A 1 165 ? 7.222 1.488 27.813 1.00 96.12 165 TYR A N 1
ATOM 1334 C CA . TYR A 1 165 ? 8.389 1.154 27.005 1.00 96.12 165 TYR A CA 1
ATOM 1335 C C . TYR A 1 165 ? 8.521 2.076 25.784 1.00 96.12 165 TYR A C 1
ATOM 1337 O O . TYR A 1 165 ? 9.614 2.580 25.535 1.00 96.12 165 TYR A O 1
ATOM 1345 N N . LEU A 1 166 ? 7.433 2.357 25.055 1.00 95.38 166 LEU A N 1
ATOM 1346 C CA . LEU A 1 166 ? 7.461 3.298 23.930 1.00 95.38 166 LEU A CA 1
ATOM 1347 C C . LEU A 1 166 ? 7.947 4.682 24.355 1.00 95.38 166 LEU A C 1
ATOM 1349 O O . LEU A 1 166 ? 8.810 5.246 23.686 1.00 95.38 166 LEU A O 1
ATOM 1353 N N . PHE A 1 167 ? 7.425 5.233 25.448 1.00 95.31 167 PHE A N 1
ATOM 1354 C CA . PHE A 1 167 ? 7.828 6.563 25.911 1.00 95.31 167 PHE A CA 1
ATOM 1355 C C . PHE A 1 167 ? 9.290 6.593 26.376 1.00 95.31 167 PHE A C 1
ATOM 1357 O O . PHE A 1 167 ? 10.032 7.493 25.976 1.00 95.31 167 PHE A O 1
ATOM 1364 N N . ALA A 1 168 ? 9.737 5.562 27.100 1.00 94.12 168 ALA A N 1
ATOM 1365 C CA . ALA A 1 168 ? 11.117 5.447 27.570 1.00 94.12 168 ALA A CA 1
ATOM 1366 C C . ALA A 1 168 ? 12.147 5.309 26.432 1.00 94.12 168 ALA A C 1
ATOM 1368 O O . ALA A 1 168 ? 13.236 5.870 26.535 1.00 94.12 168 ALA A O 1
ATOM 1369 N N . HIS A 1 169 ? 11.799 4.618 25.338 1.00 92.19 169 HIS A N 1
ATOM 1370 C CA . HIS A 1 169 ? 12.744 4.282 24.261 1.00 92.19 169 HIS A CA 1
ATOM 1371 C C . HIS A 1 169 ? 12.558 5.106 22.983 1.00 92.19 169 HIS A C 1
ATOM 1373 O O . HIS A 1 169 ? 12.997 4.719 21.902 1.00 92.19 169 HIS A O 1
ATOM 1379 N N . SER A 1 170 ? 11.892 6.255 23.082 1.00 91.62 170 SER A N 1
ATOM 1380 C CA . SER A 1 170 ? 11.645 7.142 21.941 1.00 91.62 170 SER A CA 1
ATOM 1381 C C . SER A 1 170 ? 12.134 8.571 22.170 1.00 91.62 170 SER A C 1
ATOM 1383 O O . SER A 1 170 ? 11.708 9.468 21.452 1.00 91.62 170 SER A O 1
ATOM 1385 N N . ALA A 1 171 ? 12.999 8.815 23.159 1.00 87.56 171 ALA A N 1
ATOM 1386 C CA . ALA A 1 171 ? 13.405 10.154 23.601 1.00 87.56 171 ALA A CA 1
ATOM 1387 C C . ALA A 1 171 ? 13.870 11.100 22.468 1.00 87.56 171 ALA A C 1
ATOM 1389 O O . ALA A 1 171 ? 13.647 12.308 22.551 1.00 87.56 171 ALA A O 1
ATOM 1390 N N . GLU A 1 172 ? 14.446 10.577 21.380 1.00 85.94 172 GLU A N 1
ATOM 1391 C CA . GLU A 1 172 ? 14.893 11.377 20.226 1.00 85.94 172 GLU A CA 1
ATOM 1392 C C . GLU A 1 172 ? 13.763 11.747 19.239 1.00 85.94 172 GLU A C 1
ATOM 1394 O O . GLU A 1 172 ? 13.958 12.517 18.294 1.00 85.94 172 GLU A O 1
ATOM 1399 N N . ARG A 1 173 ? 12.547 11.226 19.436 1.00 85.38 173 ARG A N 1
ATOM 1400 C CA . ARG A 1 173 ? 11.414 11.375 18.514 1.00 85.38 173 ARG A CA 1
ATOM 1401 C C . ARG A 1 173 ? 10.378 12.355 19.036 1.00 85.38 173 ARG A C 1
ATOM 1403 O O . ARG A 1 173 ? 9.651 12.073 19.983 1.00 85.38 173 ARG A O 1
ATOM 1410 N N . LYS A 1 174 ? 10.164 13.456 18.316 1.00 90.44 174 LYS A N 1
ATOM 1411 C CA . LYS A 1 174 ? 9.009 14.332 18.578 1.00 90.44 174 LYS A CA 1
ATOM 1412 C C . LYS A 1 174 ? 7.670 13.677 18.214 1.00 90.44 174 LYS A C 1
ATOM 1414 O O . LYS A 1 174 ? 6.675 13.930 18.884 1.00 90.44 174 LYS A O 1
ATOM 1419 N N . ASN A 1 175 ? 7.654 12.858 17.161 1.00 94.94 175 ASN A N 1
ATOM 1420 C CA . ASN A 1 175 ? 6.468 12.160 16.665 1.00 94.94 175 ASN A CA 1
ATOM 1421 C C . ASN A 1 175 ? 6.581 10.663 16.971 1.00 94.94 175 ASN A C 1
ATOM 1423 O O . ASN A 1 175 ? 7.557 10.044 16.544 1.00 94.94 175 ASN A O 1
ATOM 1427 N N . ILE A 1 176 ? 5.580 10.099 17.645 1.00 95.56 176 ILE A N 1
ATOM 1428 C CA . ILE A 1 176 ? 5.480 8.666 17.957 1.00 95.56 176 ILE A CA 1
ATOM 1429 C C . ILE A 1 176 ? 4.103 8.121 17.567 1.00 95.56 176 ILE A C 1
ATOM 1431 O O . ILE A 1 176 ? 3.111 8.855 17.566 1.00 95.56 176 ILE A O 1
ATOM 1435 N N . TYR A 1 177 ? 4.044 6.832 17.235 1.00 96.69 177 TYR A N 1
ATOM 1436 C CA . TYR A 1 177 ? 2.848 6.188 16.692 1.00 96.69 177 TYR A CA 1
ATOM 1437 C C . TYR A 1 177 ? 2.426 4.995 17.555 1.00 96.69 177 TYR A C 1
ATOM 1439 O O . TYR A 1 177 ? 3.213 4.075 17.770 1.00 96.69 177 TYR A O 1
ATOM 1447 N N . LEU A 1 178 ? 1.170 4.973 18.003 1.00 97.81 178 LEU A N 1
ATOM 1448 C CA . LEU A 1 178 ? 0.563 3.830 18.685 1.00 97.81 178 LEU A CA 1
ATOM 1449 C C . LEU A 1 178 ? -0.533 3.224 17.808 1.00 97.81 178 LEU A C 1
ATOM 1451 O O . LEU A 1 178 ? -1.547 3.854 17.524 1.00 97.81 178 LEU A O 1
ATOM 1455 N N . THR A 1 179 ? -0.333 1.993 17.360 1.00 97.69 179 THR A N 1
ATOM 1456 C CA . THR A 1 179 ? -1.272 1.294 16.477 1.00 97.69 179 THR A CA 1
ATOM 1457 C C . THR A 1 179 ? -1.951 0.159 17.221 1.00 97.69 179 THR A C 1
ATOM 1459 O O . THR A 1 179 ? -1.284 -0.654 17.849 1.00 97.69 179 THR A O 1
ATOM 1462 N N . PHE A 1 180 ? -3.270 0.076 17.121 1.00 97.62 180 PHE A N 1
ATOM 1463 C CA . PHE A 1 180 ? -4.060 -1.035 17.630 1.00 97.62 180 PHE A CA 1
ATOM 1464 C C . PHE A 1 180 ? -4.394 -1.989 16.484 1.00 97.62 180 PHE A C 1
ATOM 1466 O O . PHE A 1 180 ? -4.934 -1.585 15.449 1.00 97.62 180 PHE A O 1
ATOM 1473 N N . TYR A 1 181 ? -4.060 -3.259 16.680 1.00 92.62 181 TYR A N 1
ATOM 1474 C CA . TYR A 1 181 ? -4.253 -4.334 15.715 1.00 92.62 181 TYR A CA 1
ATOM 1475 C C . TYR A 1 181 ? -4.767 -5.601 16.410 1.00 92.62 181 TYR A C 1
ATOM 1477 O O . TYR A 1 181 ? -5.095 -5.580 17.597 1.00 92.62 181 TYR A O 1
ATOM 1485 N N . GLY A 1 182 ? -4.861 -6.703 15.674 1.00 88.50 182 GLY A N 1
ATOM 1486 C CA . GLY A 1 182 ? -5.359 -7.984 16.162 1.00 88.50 182 GLY A CA 1
ATOM 1487 C C . GLY A 1 182 ? -6.217 -8.686 15.128 1.00 88.50 182 GLY A C 1
ATOM 1488 O O . GLY A 1 182 ? -6.242 -8.301 13.961 1.00 88.50 182 GLY A O 1
ATOM 1489 N N . GLY A 1 183 ? -6.969 -9.688 15.579 1.00 91.00 183 GLY A N 1
ATOM 1490 C CA . GLY A 1 183 ? -8.016 -10.302 14.770 1.00 91.00 183 GLY A CA 1
ATOM 1491 C C . GLY A 1 183 ? -9.153 -9.312 14.478 1.00 91.00 183 GLY A C 1
ATOM 1492 O O . GLY A 1 183 ? -9.349 -8.897 13.342 1.00 91.00 183 GLY A O 1
ATOM 1493 N N . GLU A 1 184 ? -9.924 -8.934 15.499 1.00 96.69 184 GLU A N 1
ATOM 1494 C CA . GLU A 1 184 ? -10.839 -7.787 15.468 1.00 96.69 184 GLU A CA 1
ATOM 1495 C C . GLU A 1 184 ? -10.650 -6.954 16.746 1.00 96.69 184 GLU A C 1
ATOM 1497 O O . GLU A 1 184 ? -11.160 -7.331 17.807 1.00 96.69 184 GLU A O 1
ATOM 1502 N N . PRO A 1 185 ? -9.928 -5.825 16.676 1.00 97.56 185 PRO A N 1
ATOM 1503 C CA . PRO A 1 185 ? -9.556 -5.061 17.861 1.00 97.56 185 PRO A CA 1
ATOM 1504 C C . PRO A 1 185 ? -10.745 -4.454 18.618 1.00 97.56 185 PRO A C 1
ATOM 1506 O O . PRO A 1 185 ? -10.649 -4.292 19.834 1.00 97.56 185 PRO A O 1
ATOM 1509 N N . LEU A 1 186 ? -11.897 -4.190 17.981 1.00 98.31 186 LEU A N 1
ATOM 1510 C CA . LEU A 1 186 ? -13.075 -3.672 18.699 1.00 98.31 186 LEU A CA 1
ATOM 1511 C C . LEU A 1 186 ? -13.672 -4.665 19.711 1.00 98.31 186 LEU A C 1
ATOM 1513 O O . LEU A 1 186 ? -14.419 -4.249 20.595 1.00 98.31 186 LEU A O 1
ATOM 1517 N N . LEU A 1 187 ? -13.291 -5.950 19.670 1.00 97.75 187 LEU A N 1
ATOM 1518 C CA . LEU A 1 187 ? -13.583 -6.899 20.755 1.00 97.75 187 LEU A CA 1
ATOM 1519 C C . LEU A 1 187 ? -12.944 -6.490 22.092 1.00 97.75 187 LEU A C 1
ATOM 1521 O O . LEU A 1 187 ? -13.330 -7.017 23.134 1.00 97.75 187 LEU A O 1
ATOM 1525 N N . GLN A 1 188 ? -11.949 -5.601 22.066 1.00 98.38 188 GLN A N 1
ATOM 1526 C CA . GLN A 1 188 ? -11.224 -5.072 23.221 1.00 98.38 188 GLN A CA 1
ATOM 1527 C C . GLN A 1 188 ? -11.312 -3.536 23.277 1.00 98.38 188 GLN A C 1
ATOM 1529 O O . GLN A 1 188 ? -10.350 -2.865 23.647 1.00 98.38 188 GLN A O 1
ATOM 1534 N N . PHE A 1 189 ? -12.468 -2.961 22.917 1.00 98.62 189 PHE A N 1
ATOM 1535 C CA . PHE A 1 189 ? -12.671 -1.507 22.916 1.00 98.62 189 PHE A CA 1
ATOM 1536 C C . PHE A 1 189 ? -12.329 -0.837 24.257 1.00 98.62 189 PHE A C 1
ATOM 1538 O O . PHE A 1 189 ? -11.664 0.196 24.254 1.00 98.62 189 PHE A O 1
ATOM 1545 N N . ASP A 1 190 ? -12.705 -1.431 25.393 1.00 98.62 190 ASP A N 1
ATOM 1546 C CA . ASP A 1 190 ? -12.408 -0.859 26.715 1.00 98.62 190 ASP A CA 1
ATOM 1547 C C . ASP A 1 190 ? -10.899 -0.746 26.972 1.00 98.62 190 ASP A C 1
ATOM 1549 O O . ASP A 1 190 ? -10.423 0.284 27.454 1.00 98.62 190 ASP A O 1
ATOM 1553 N N . LEU A 1 191 ? -10.131 -1.767 26.573 1.00 98.69 191 LEU A N 1
ATOM 1554 C CA . LEU A 1 191 ? -8.671 -1.751 26.655 1.00 98.69 191 LEU A CA 1
ATOM 1555 C C . LEU A 1 191 ? -8.079 -0.670 25.743 1.00 98.69 191 LEU A C 1
ATOM 1557 O O . LEU A 1 191 ? -7.204 0.077 26.176 1.00 98.69 191 LEU A O 1
ATOM 1561 N N . ILE A 1 192 ? -8.571 -0.558 24.503 1.00 98.69 192 ILE A N 1
ATOM 1562 C CA . ILE A 1 192 ? -8.140 0.477 23.548 1.00 98.69 192 ILE A CA 1
ATOM 1563 C C . ILE A 1 192 ? -8.405 1.866 24.129 1.00 98.69 192 ILE A C 1
ATOM 1565 O O . ILE A 1 192 ? -7.505 2.701 24.158 1.00 98.69 192 ILE A O 1
ATOM 1569 N N . LYS A 1 193 ? -9.612 2.105 24.650 1.00 98.75 193 LYS A N 1
ATOM 1570 C CA . LYS A 1 193 ? -10.003 3.372 25.274 1.00 98.75 193 LYS A CA 1
ATOM 1571 C C . LYS A 1 193 ? -9.079 3.723 26.438 1.00 98.75 193 LYS A C 1
ATOM 1573 O O . LYS A 1 193 ? -8.562 4.838 26.494 1.00 98.75 193 LYS A O 1
ATOM 1578 N N . GLN A 1 194 ? -8.822 2.768 27.332 1.00 98.75 194 GLN A N 1
ATOM 1579 C CA . GLN A 1 194 ? -7.927 2.956 28.472 1.00 98.75 194 GLN A CA 1
ATOM 1580 C C . GLN A 1 194 ? -6.482 3.257 28.029 1.00 98.75 194 GLN A C 1
ATOM 1582 O O . GLN A 1 194 ? -5.867 4.199 28.530 1.00 98.75 194 GLN A O 1
ATOM 1587 N N . ALA A 1 195 ? -5.963 2.508 27.052 1.00 98.75 195 ALA A N 1
ATOM 1588 C CA . ALA A 1 195 ? -4.624 2.681 26.489 1.00 98.75 195 ALA A CA 1
ATOM 1589 C C . ALA A 1 195 ? -4.447 4.031 25.786 1.00 98.75 195 ALA A C 1
ATOM 1591 O O . ALA A 1 195 ? -3.449 4.715 26.008 1.00 98.75 195 ALA A O 1
ATOM 1592 N N . THR A 1 196 ? -5.426 4.446 24.980 1.00 98.69 196 THR A N 1
ATOM 1593 C CA . THR A 1 196 ? -5.421 5.742 24.296 1.00 98.69 196 THR A CA 1
ATOM 1594 C C . THR A 1 196 ? -5.357 6.893 25.2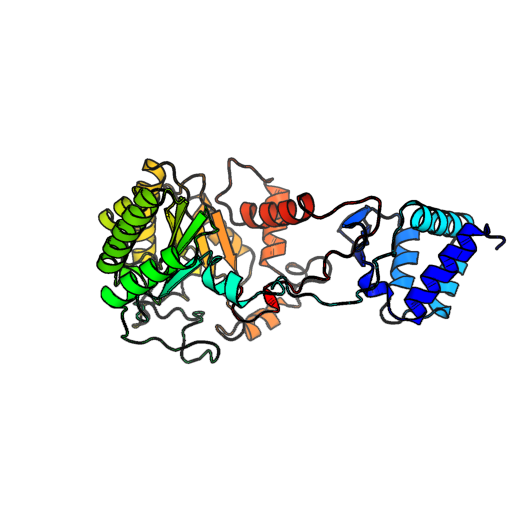93 1.00 98.69 196 THR A C 1
ATOM 1596 O O . THR A 1 196 ? -4.478 7.745 25.172 1.00 98.69 196 THR A O 1
ATOM 1599 N N . LEU A 1 197 ? -6.231 6.903 26.304 1.00 98.56 197 LEU A N 1
ATOM 1600 C CA . LEU A 1 197 ? -6.266 7.977 27.303 1.00 98.56 197 LEU A CA 1
ATOM 1601 C C . LEU A 1 197 ? -4.974 8.030 28.132 1.00 98.56 197 LEU A C 1
ATOM 1603 O O . LEU A 1 197 ? -4.448 9.112 28.395 1.00 98.56 197 LEU A O 1
ATOM 1607 N N . TYR A 1 198 ? -4.428 6.869 28.500 1.00 98.75 198 TYR A N 1
ATOM 1608 C CA . TYR A 1 198 ? -3.153 6.782 29.210 1.00 98.75 198 TYR A CA 1
ATOM 1609 C C . TYR A 1 198 ? -1.988 7.335 28.379 1.00 98.75 198 TYR A C 1
ATOM 1611 O O . TYR A 1 198 ? -1.243 8.194 28.853 1.00 98.75 198 TYR A O 1
ATOM 1619 N N . ALA A 1 199 ? -1.868 6.909 27.119 1.00 98.38 199 ALA A N 1
ATOM 1620 C CA . ALA A 1 199 ? -0.809 7.367 26.226 1.00 98.38 199 ALA A CA 1
ATOM 1621 C C . ALA A 1 199 ? -0.922 8.872 25.910 1.00 98.38 199 ALA A C 1
ATOM 1623 O O . ALA A 1 199 ? 0.094 9.560 25.840 1.00 98.38 199 ALA A O 1
ATOM 1624 N N . GLN A 1 200 ? -2.138 9.419 25.778 1.00 98.00 200 GLN A N 1
ATOM 1625 C CA . GLN A 1 200 ? -2.348 10.866 25.624 1.00 98.00 200 GLN A CA 1
ATOM 1626 C C . GLN A 1 200 ? -1.878 11.666 26.839 1.00 98.00 200 GLN A C 1
ATOM 1628 O O . GLN A 1 200 ? -1.286 12.737 26.678 1.00 98.00 200 GLN A O 1
ATOM 1633 N N . ASN A 1 201 ? -2.140 11.162 28.047 1.00 97.94 201 ASN A N 1
ATOM 1634 C CA . ASN A 1 201 ? -1.673 11.810 29.265 1.00 97.94 201 ASN A CA 1
ATOM 1635 C C . ASN A 1 201 ? -0.136 11.870 29.302 1.00 97.94 201 ASN A C 1
ATOM 1637 O O . ASN A 1 201 ? 0.416 12.945 29.529 1.00 97.94 201 ASN A O 1
ATOM 1641 N N . LEU A 1 202 ? 0.550 10.764 28.990 1.00 97.50 202 LEU A N 1
ATOM 1642 C CA . LEU A 1 202 ? 2.018 10.737 28.896 1.00 97.50 202 LEU A CA 1
ATOM 1643 C C . LEU A 1 202 ? 2.546 11.687 27.812 1.00 97.50 202 LEU A C 1
ATOM 1645 O O . LEU A 1 202 ? 3.429 12.501 28.073 1.00 97.50 202 LEU A O 1
ATOM 1649 N N . ALA A 1 203 ? 1.950 11.665 26.615 1.00 96.38 203 ALA A N 1
ATOM 1650 C CA . ALA A 1 203 ? 2.340 12.553 25.520 1.00 96.38 203 ALA A CA 1
ATOM 1651 C C . ALA A 1 203 ? 2.201 14.035 25.884 1.00 96.38 203 ALA A C 1
ATOM 1653 O O . ALA A 1 203 ? 3.048 14.843 25.508 1.00 96.38 203 ALA A O 1
ATOM 1654 N N . THR A 1 204 ? 1.171 14.391 26.654 1.00 96.00 204 THR A N 1
ATOM 1655 C CA . THR A 1 204 ? 0.973 15.761 27.141 1.00 96.00 204 THR A CA 1
ATOM 1656 C C . THR A 1 204 ? 2.052 16.151 28.153 1.00 96.00 204 THR A C 1
ATOM 1658 O O . THR A 1 204 ? 2.620 17.236 28.048 1.00 96.00 204 THR A O 1
ATOM 1661 N N . GLN A 1 205 ? 2.372 15.265 29.101 1.00 95.62 205 GLN A N 1
ATOM 1662 C CA . GLN A 1 205 ? 3.407 15.497 30.117 1.00 95.62 205 GLN A CA 1
ATOM 1663 C C . GLN A 1 205 ? 4.800 15.668 29.496 1.00 95.62 205 GLN A C 1
ATOM 1665 O O . GLN A 1 205 ? 5.561 16.537 29.915 1.00 95.62 205 GLN A O 1
ATOM 1670 N N . GLU A 1 206 ? 5.109 14.889 28.462 1.00 94.50 206 GLU A N 1
ATOM 1671 C CA . GLU A 1 206 ? 6.401 14.915 27.771 1.00 94.50 206 GLU A CA 1
ATOM 1672 C C . GLU A 1 206 ? 6.438 15.833 26.534 1.00 94.50 206 GLU A C 1
ATOM 1674 O O . GLU A 1 206 ? 7.447 15.888 25.832 1.00 94.50 206 GLU A O 1
ATOM 1679 N N . SER A 1 207 ? 5.356 16.565 26.237 1.00 94.38 207 SER A N 1
ATOM 1680 C CA . SER A 1 207 ? 5.247 17.432 25.047 1.00 94.38 207 SER A CA 1
ATOM 1681 C C . SER A 1 207 ? 5.537 16.709 23.713 1.00 94.38 207 SER A C 1
ATOM 1683 O O . SER A 1 207 ? 6.215 17.240 22.827 1.00 94.38 207 SER A O 1
ATOM 1685 N N . ARG A 1 208 ? 5.018 15.484 23.561 1.00 93.62 208 ARG A N 1
ATOM 1686 C CA . ARG A 1 208 ? 5.194 14.611 22.386 1.00 93.62 208 ARG A CA 1
ATOM 1687 C C . ARG A 1 208 ? 3.979 14.681 21.462 1.00 93.62 208 ARG A C 1
ATOM 1689 O O . ARG A 1 208 ? 2.840 14.771 21.913 1.00 93.62 208 ARG A O 1
ATOM 1696 N N . ASN A 1 209 ? 4.210 14.561 20.157 1.00 96.12 209 ASN A N 1
ATOM 1697 C CA . ASN A 1 209 ? 3.139 14.380 19.182 1.00 96.12 209 ASN A CA 1
ATOM 1698 C C . ASN A 1 209 ? 2.824 12.886 19.063 1.00 96.12 209 ASN A C 1
ATOM 1700 O O . ASN A 1 209 ? 3.597 12.128 18.473 1.00 96.12 209 ASN A O 1
ATOM 1704 N N . LEU A 1 210 ? 1.686 12.475 19.612 1.00 97.50 210 LEU A N 1
ATOM 1705 C CA . LEU A 1 210 ? 1.205 11.101 19.538 1.00 97.50 210 LEU A CA 1
ATOM 1706 C C . LEU A 1 210 ? 0.167 10.955 18.421 1.00 97.50 210 LEU A C 1
ATOM 1708 O O . LEU A 1 210 ? -0.765 11.757 18.322 1.00 97.50 210 LEU A O 1
ATOM 1712 N N . TYR A 1 211 ? 0.345 9.925 17.600 1.00 98.31 211 TYR A N 1
ATOM 1713 C CA . TYR A 1 211 ? -0.565 9.536 16.527 1.00 98.31 211 TYR A CA 1
ATOM 1714 C C . TYR A 1 211 ? -1.093 8.136 16.801 1.00 98.31 211 TYR A C 1
ATOM 1716 O O . TYR A 1 211 ? -0.329 7.245 17.179 1.00 98.31 211 TYR A O 1
ATOM 1724 N N . PHE A 1 212 ? -2.386 7.932 16.578 1.00 98.44 212 PHE A N 1
ATOM 1725 C CA . PHE A 1 212 ? -3.016 6.630 16.743 1.00 98.44 212 PHE A CA 1
ATOM 1726 C C . PHE A 1 212 ? -3.450 6.058 15.403 1.00 98.44 212 PHE A C 1
ATOM 1728 O O . PHE A 1 212 ? -3.883 6.798 14.520 1.00 98.44 212 PHE A O 1
ATOM 1735 N N . ASN A 1 213 ? -3.390 4.735 15.281 1.00 97.81 213 ASN A N 1
ATOM 1736 C CA . ASN A 1 213 ? -3.960 4.003 14.155 1.00 97.81 213 ASN A CA 1
ATOM 1737 C C . ASN A 1 213 ? -4.794 2.823 14.666 1.00 97.81 213 ASN A C 1
ATOM 1739 O O . ASN A 1 213 ? -4.402 2.156 15.621 1.00 97.81 213 ASN A O 1
ATOM 1743 N N . LEU A 1 214 ? -5.912 2.528 14.011 1.00 97.88 214 LEU A N 1
ATOM 1744 C CA . LEU A 1 214 ? -6.722 1.331 14.260 1.00 97.88 214 LEU A CA 1
ATOM 1745 C C . LEU A 1 214 ? -7.183 0.752 12.926 1.00 97.88 214 LEU A C 1
ATOM 1747 O O . LEU A 1 214 ? -7.594 1.511 12.050 1.00 97.88 214 LEU A O 1
ATOM 1751 N N . THR A 1 215 ? -7.160 -0.574 12.785 1.00 96.25 215 THR A N 1
ATOM 1752 C CA . THR A 1 215 ? -7.824 -1.267 11.670 1.00 96.25 215 THR A CA 1
ATOM 1753 C C . THR A 1 215 ? -8.977 -2.113 12.194 1.00 96.25 215 THR A C 1
ATOM 1755 O O . THR A 1 215 ? -8.758 -2.940 13.067 1.00 96.25 215 THR A O 1
ATOM 1758 N N . THR A 1 216 ? -10.192 -1.933 11.674 1.00 98.19 216 THR A N 1
ATOM 1759 C CA . THR A 1 216 ? -11.379 -2.705 12.099 1.00 98.19 216 THR A CA 1
ATOM 1760 C C . THR A 1 216 ? -12.175 -3.240 10.911 1.00 98.19 216 THR A C 1
ATOM 1762 O O . THR A 1 216 ? -12.197 -2.642 9.830 1.00 98.19 216 THR A O 1
ATOM 1765 N N . ASN A 1 217 ? -12.864 -4.362 11.113 1.00 97.50 217 ASN A N 1
ATOM 1766 C CA . ASN A 1 217 ? -13.828 -4.935 10.180 1.00 97.50 217 ASN A CA 1
ATOM 1767 C C . ASN A 1 217 ? -15.227 -4.289 10.243 1.00 97.50 217 ASN A C 1
ATOM 1769 O O . ASN A 1 217 ? -16.125 -4.753 9.540 1.00 97.50 217 ASN A O 1
ATOM 1773 N N . LEU A 1 218 ? -15.400 -3.247 11.071 1.00 98.31 218 LEU A N 1
ATOM 1774 C CA . LEU A 1 218 ? -16.606 -2.425 11.260 1.00 98.31 218 LEU A CA 1
ATOM 1775 C C . LEU A 1 218 ? -17.812 -3.093 11.932 1.00 98.31 218 LEU A C 1
ATOM 1777 O O . LEU A 1 218 ? -18.657 -2.379 12.463 1.00 98.31 218 LEU A O 1
ATOM 1781 N N . SER A 1 219 ? -17.915 -4.421 11.962 1.00 98.00 219 SER A N 1
ATOM 1782 C CA . SER A 1 219 ? -19.149 -5.104 12.397 1.00 98.00 219 SER A CA 1
ATOM 1783 C C . SER A 1 219 ? -19.587 -4.811 13.838 1.00 98.00 219 SER A C 1
ATOM 1785 O O . SER A 1 219 ? -20.782 -4.845 14.142 1.00 98.00 219 SER A O 1
ATOM 1787 N N . LEU A 1 220 ? -18.625 -4.518 14.718 1.00 98.31 220 LEU A N 1
ATOM 1788 C CA . LEU A 1 220 ? -18.848 -4.204 16.133 1.00 98.31 220 LEU A CA 1
ATOM 1789 C C . LEU A 1 220 ? -18.932 -2.702 16.414 1.00 98.31 220 LEU A C 1
ATOM 1791 O O . LEU A 1 220 ? -19.174 -2.309 17.552 1.00 98.31 220 LEU A O 1
ATOM 1795 N N . MET A 1 221 ? -18.713 -1.864 15.401 1.00 98.69 221 MET A N 1
ATOM 1796 C CA . MET A 1 221 ? -18.685 -0.422 15.576 1.00 98.69 221 MET A CA 1
ATOM 1797 C C . MET A 1 221 ? -20.056 0.096 16.015 1.00 98.69 221 MET A C 1
ATOM 1799 O O . MET A 1 221 ? -21.084 -0.201 15.402 1.00 98.69 221 MET A O 1
ATOM 1803 N N . THR A 1 222 ? -20.054 0.921 17.058 1.00 98.75 222 THR A N 1
ATOM 1804 C CA . THR A 1 222 ? -21.227 1.650 17.548 1.00 98.75 222 THR A CA 1
ATOM 1805 C C . THR A 1 222 ? -21.025 3.154 17.380 1.00 98.75 222 THR A C 1
ATOM 1807 O O . THR A 1 222 ? -19.904 3.624 17.180 1.00 98.75 222 THR A O 1
ATOM 1810 N N . ALA A 1 223 ? -22.103 3.932 17.510 1.00 98.56 223 ALA A N 1
ATOM 1811 C CA . ALA A 1 223 ? -22.018 5.393 17.501 1.00 98.56 223 ALA A CA 1
ATOM 1812 C C . ALA A 1 223 ? -21.098 5.942 18.612 1.00 98.56 223 ALA A C 1
ATOM 1814 O O . ALA A 1 223 ? -20.357 6.891 18.371 1.00 98.56 223 ALA A O 1
ATOM 1815 N N . GLU A 1 224 ? -21.096 5.326 19.803 1.00 98.69 224 GLU A N 1
ATOM 1816 C CA . GLU A 1 224 ? -20.208 5.717 20.910 1.00 98.69 224 GLU A CA 1
ATOM 1817 C C . GLU A 1 224 ? -18.735 5.479 20.557 1.00 98.69 224 GLU A C 1
ATOM 1819 O O . GLU A 1 224 ? -17.905 6.369 20.734 1.00 98.69 224 GLU A O 1
ATOM 1824 N N . MET A 1 225 ? -18.413 4.298 20.018 1.00 98.75 225 MET A N 1
ATOM 1825 C CA . MET A 1 225 ? -17.046 3.962 19.609 1.00 98.75 225 MET A CA 1
ATOM 1826 C C . MET A 1 225 ? -16.560 4.895 18.496 1.00 98.75 225 MET A C 1
ATOM 1828 O O . MET A 1 225 ? -15.465 5.450 18.585 1.00 98.75 225 MET A O 1
ATOM 1832 N N . ALA A 1 226 ? -17.392 5.123 17.475 1.00 98.62 226 ALA A N 1
ATOM 1833 C CA . ALA A 1 226 ? -17.079 6.031 16.377 1.00 98.62 226 ALA A CA 1
ATOM 1834 C C . ALA A 1 226 ? -16.834 7.462 16.876 1.00 98.62 226 ALA A C 1
ATOM 1836 O O . ALA A 1 226 ? -15.858 8.093 16.464 1.00 98.62 226 ALA A O 1
ATOM 1837 N N . ARG A 1 227 ? -17.675 7.953 17.801 1.00 98.62 227 ARG A N 1
ATOM 1838 C CA . ARG A 1 227 ? -17.502 9.273 18.415 1.00 98.62 227 ARG A CA 1
ATOM 1839 C C . ARG A 1 227 ? -16.207 9.358 19.212 1.00 98.62 227 ARG A C 1
ATOM 1841 O O . ARG A 1 227 ? -15.466 10.318 19.034 1.00 98.62 227 ARG A O 1
ATOM 1848 N N . PHE A 1 228 ? -15.897 8.338 20.013 1.00 98.75 228 PHE A N 1
ATOM 1849 C CA . PHE A 1 228 ? -14.639 8.274 20.752 1.00 98.75 228 PHE A CA 1
ATOM 1850 C C . PHE A 1 228 ? -13.434 8.447 19.816 1.00 98.75 228 PHE A C 1
ATOM 1852 O O . PHE A 1 228 ? -12.641 9.359 20.021 1.00 98.75 228 PHE A O 1
ATOM 1859 N N . PHE A 1 229 ? -13.320 7.653 18.746 1.00 98.50 229 PHE A N 1
ATOM 1860 C CA . PHE A 1 229 ? -12.193 7.777 17.809 1.00 98.50 229 PHE A CA 1
ATOM 1861 C C . PHE A 1 229 ? -12.162 9.131 17.081 1.00 98.50 229 PHE A C 1
ATOM 1863 O O . PHE A 1 229 ? -11.089 9.699 16.864 1.00 98.50 229 PHE A O 1
ATOM 1870 N N . ALA A 1 230 ? -13.329 9.676 16.732 1.00 97.94 230 ALA A N 1
ATOM 1871 C CA . ALA A 1 230 ? -13.436 10.988 16.104 1.00 97.94 230 ALA A CA 1
ATOM 1872 C C . ALA A 1 230 ? -12.987 12.130 17.036 1.00 97.94 230 ALA A C 1
ATOM 1874 O O . ALA A 1 230 ? -12.411 13.103 16.552 1.00 97.94 230 ALA A O 1
ATOM 1875 N N . ASP A 1 231 ? -13.157 11.996 18.353 1.00 97.81 231 ASP A N 1
ATOM 1876 C CA . ASP A 1 231 ? -12.768 13.013 19.338 1.00 97.81 231 ASP A CA 1
ATOM 1877 C C . ASP A 1 231 ? -11.276 12.999 19.691 1.00 97.81 231 ASP A C 1
ATOM 1879 O O . ASP A 1 231 ? -10.721 14.034 20.062 1.00 97.81 231 ASP A O 1
ATOM 1883 N N . ILE A 1 232 ? -10.591 11.863 19.539 1.00 97.81 232 ILE A N 1
ATOM 1884 C CA . ILE A 1 232 ? -9.159 11.762 19.848 1.00 97.81 232 ILE A CA 1
ATOM 1885 C C . ILE A 1 232 ? -8.320 12.475 18.770 1.00 97.81 232 ILE A C 1
ATOM 1887 O O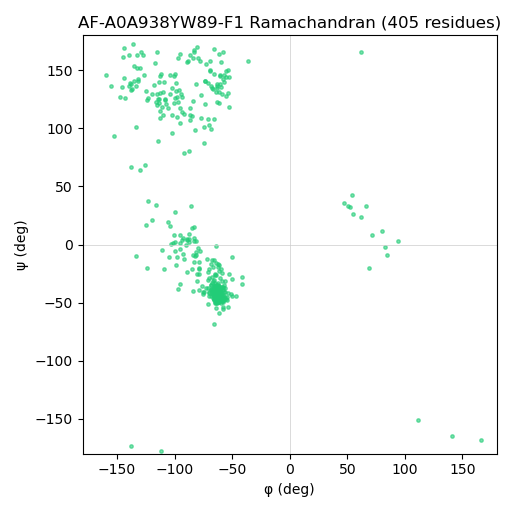 . ILE A 1 232 ? -8.379 12.098 17.596 1.00 97.81 232 ILE A O 1
ATOM 1891 N N . PRO A 1 233 ? -7.500 13.490 19.106 1.00 94.75 233 PRO A N 1
ATOM 1892 C CA . PRO A 1 233 ? -6.583 14.120 18.155 1.00 94.75 233 PRO A CA 1
ATOM 1893 C C . PRO A 1 233 ? -5.640 13.104 17.500 1.00 94.75 233 PRO A C 1
ATOM 1895 O O . PRO A 1 233 ? -5.200 12.159 18.150 1.00 94.75 233 PRO A O 1
ATOM 1898 N N . ASN A 1 234 ? -5.310 13.312 16.221 1.00 95.38 234 ASN A N 1
ATOM 1899 C CA . ASN A 1 234 ? -4.375 12.469 15.460 1.00 95.38 234 ASN A CA 1
ATOM 1900 C C . ASN A 1 234 ? -4.720 10.965 15.429 1.00 95.38 234 ASN A C 1
ATOM 1902 O O . ASN A 1 234 ? -3.828 10.128 15.278 1.00 95.38 234 ASN A O 1
ATOM 1906 N N . PHE A 1 235 ? -5.999 10.610 15.577 1.00 97.31 235 PHE A N 1
ATOM 1907 C CA . PHE A 1 235 ? -6.466 9.232 15.455 1.00 97.31 235 PHE A CA 1
ATOM 1908 C C . PHE A 1 235 ? -6.889 8.935 14.017 1.00 97.31 235 PHE A C 1
ATOM 1910 O O . PHE A 1 235 ? -7.891 9.465 13.536 1.00 97.31 235 PHE A O 1
ATOM 1917 N N . SER A 1 236 ? -6.132 8.071 13.346 1.00 96.56 236 SER A N 1
ATOM 1918 C CA . SER A 1 236 ? -6.447 7.584 12.006 1.00 96.56 236 SER A CA 1
ATOM 1919 C C . SER A 1 236 ? -7.163 6.242 12.096 1.00 96.56 236 SER A C 1
ATOM 1921 O O . SER A 1 236 ? -6.734 5.332 12.810 1.00 96.56 236 SER A O 1
ATOM 1923 N N . LEU A 1 237 ? -8.255 6.101 11.351 1.00 97.56 237 LEU A N 1
ATOM 1924 C CA . LEU A 1 237 ? -9.046 4.878 11.328 1.00 97.56 237 LEU A CA 1
ATOM 1925 C C . LEU A 1 237 ? -8.995 4.254 9.937 1.00 97.56 237 LEU A C 1
ATOM 1927 O O . LEU A 1 237 ? -9.408 4.866 8.952 1.00 97.56 237 LEU A O 1
ATOM 1931 N N . THR A 1 238 ? -8.496 3.023 9.882 1.00 97.62 238 THR A N 1
ATOM 1932 C CA . THR A 1 238 ? -8.583 2.164 8.708 1.00 97.62 238 THR A CA 1
ATOM 1933 C C . THR A 1 238 ? -9.768 1.226 8.872 1.00 97.62 238 THR A C 1
ATOM 1935 O O . THR A 1 238 ? -9.873 0.474 9.841 1.00 97.62 238 THR A O 1
ATOM 1938 N N . VAL A 1 239 ? -10.684 1.260 7.921 1.00 97.62 239 VAL A N 1
ATOM 1939 C CA . VAL A 1 239 ? -11.880 0.431 7.928 1.00 97.62 239 VAL A CA 1
ATOM 1940 C C . VAL A 1 239 ? -11.792 -0.558 6.786 1.00 97.62 239 VAL A C 1
ATOM 1942 O O . VAL A 1 239 ? -11.471 -0.212 5.651 1.00 97.62 239 VAL A O 1
ATOM 1945 N N . SER A 1 240 ? -12.035 -1.819 7.095 1.00 97.12 240 SER A N 1
ATOM 1946 C CA . SER A 1 240 ? -11.934 -2.877 6.108 1.00 97.12 240 SER A CA 1
ATOM 1947 C C . SER A 1 240 ? -13.332 -3.123 5.533 1.00 97.12 240 SER A C 1
ATOM 1949 O O . SER A 1 240 ? -14.203 -3.583 6.269 1.00 97.12 240 SER A O 1
ATOM 1951 N N . ILE A 1 241 ? -13.530 -2.910 4.230 1.00 96.56 241 ILE A N 1
ATOM 1952 C CA . ILE A 1 241 ? -14.755 -3.275 3.489 1.00 96.56 241 ILE A CA 1
ATOM 1953 C C . ILE A 1 241 ? -14.423 -3.452 1.998 1.00 96.56 241 ILE A C 1
ATOM 1955 O O . ILE A 1 241 ? -13.706 -2.633 1.430 1.00 96.56 241 ILE A O 1
ATOM 1959 N N . ASP A 1 242 ? -14.937 -4.502 1.349 1.00 95.38 242 ASP A N 1
ATOM 1960 C CA . ASP A 1 242 ? -14.529 -4.812 -0.039 1.00 95.38 242 ASP A CA 1
ATOM 1961 C C . ASP A 1 242 ? -15.479 -4.237 -1.108 1.00 95.38 242 ASP A C 1
ATOM 1963 O O . ASP A 1 242 ? -15.281 -4.439 -2.306 1.00 95.38 242 ASP A O 1
ATOM 1967 N N . GLY A 1 243 ? -16.523 -3.526 -0.681 1.00 91.69 243 GLY A N 1
ATOM 1968 C CA . GLY A 1 243 ? -17.587 -2.996 -1.531 1.00 91.69 243 GLY A CA 1
ATOM 1969 C C . GLY A 1 243 ? -18.922 -3.695 -1.279 1.00 91.69 243 GLY A C 1
ATOM 1970 O O . GLY A 1 243 ? -19.163 -4.199 -0.186 1.00 91.69 243 GLY A O 1
ATOM 1971 N N . LEU A 1 244 ? -19.770 -3.753 -2.309 1.00 90.25 244 LEU A N 1
ATOM 1972 C CA . LEU A 1 244 ? -21.087 -4.402 -2.272 1.00 90.25 244 LEU A CA 1
ATOM 1973 C C . LEU A 1 244 ? -21.009 -5.888 -1.882 1.00 90.25 244 LEU A C 1
ATOM 1975 O O . LEU A 1 244 ? -19.949 -6.518 -1.945 1.00 90.25 244 LEU A O 1
ATOM 1979 N N . GLN A 1 245 ? -22.157 -6.474 -1.533 1.00 89.25 245 GLN A N 1
ATOM 1980 C CA . GLN A 1 245 ? -22.277 -7.847 -1.035 1.00 89.25 245 GLN A CA 1
ATOM 1981 C C . GLN A 1 245 ? -21.502 -8.888 -1.860 1.00 89.25 245 GLN A C 1
ATOM 1983 O O . GLN A 1 245 ? -20.828 -9.740 -1.276 1.00 89.25 245 GLN A O 1
ATOM 1988 N N . GLU A 1 246 ? -21.558 -8.843 -3.195 1.00 88.94 246 GLU A N 1
ATOM 1989 C CA . GLU A 1 246 ? -20.837 -9.806 -4.032 1.00 88.94 246 GLU A CA 1
ATOM 1990 C C . GLU A 1 246 ? -19.311 -9.641 -3.950 1.00 88.94 246 GLU A C 1
ATOM 1992 O O . GLU A 1 246 ? -18.570 -10.629 -3.984 1.00 88.94 246 GLU A O 1
ATOM 1997 N N . CYS A 1 247 ? -18.835 -8.406 -3.780 1.00 89.25 247 CYS A N 1
ATOM 1998 C CA . CYS A 1 247 ? -17.416 -8.082 -3.644 1.00 89.25 247 CYS A CA 1
ATOM 1999 C C . CYS A 1 247 ? -16.896 -8.438 -2.245 1.00 89.25 247 CYS A C 1
ATOM 2001 O O . CYS A 1 247 ? -15.797 -8.969 -2.116 1.00 89.25 247 CYS A O 1
ATOM 2003 N N . ASN A 1 248 ? -17.743 -8.266 -1.228 1.00 92.56 248 ASN A N 1
ATOM 2004 C CA . ASN A 1 248 ? -17.495 -8.591 0.177 1.00 92.56 248 ASN A CA 1
ATOM 2005 C C . ASN A 1 248 ? -17.756 -10.073 0.527 1.00 92.56 248 ASN A C 1
ATOM 2007 O O . ASN A 1 248 ? -17.679 -10.473 1.687 1.00 92.56 248 ASN A O 1
ATOM 2011 N N . SER A 1 249 ? -18.052 -10.919 -0.463 1.00 93.12 249 SER A N 1
ATOM 2012 C CA . SER A 1 249 ? -18.437 -12.330 -0.281 1.00 93.12 249 SER A CA 1
ATOM 2013 C C . SER A 1 249 ? -17.364 -13.217 0.362 1.00 93.12 249 SER A C 1
ATOM 2015 O O . SER A 1 249 ? -17.667 -14.288 0.892 1.00 93.12 249 SER A O 1
ATOM 2017 N N . CYS A 1 250 ? -16.101 -12.790 0.333 1.00 94.19 250 CYS A N 1
ATOM 2018 C CA . CYS A 1 250 ? -15.012 -13.496 1.003 1.00 94.19 250 CYS A CA 1
ATOM 2019 C C . CYS A 1 250 ? -14.889 -13.145 2.488 1.00 94.19 250 CYS A C 1
ATOM 2021 O O . CYS A 1 250 ? -14.151 -13.824 3.197 1.00 94.19 250 CYS A O 1
ATOM 2023 N N . ARG A 1 251 ? -15.625 -12.141 2.973 1.00 96.00 251 ARG A N 1
ATOM 2024 C CA . ARG A 1 251 ? -15.641 -11.719 4.374 1.00 96.00 251 ARG A CA 1
ATOM 2025 C C . ARG A 1 251 ? -16.889 -12.245 5.049 1.00 96.00 251 ARG A C 1
ATOM 2027 O O . ARG A 1 251 ? -17.970 -11.659 4.962 1.00 96.00 251 ARG A O 1
ATOM 2034 N N . VAL A 1 252 ? -16.732 -13.376 5.710 1.00 96.31 252 VAL A N 1
ATOM 2035 C CA . VAL A 1 252 ? -17.830 -14.090 6.356 1.00 96.31 252 VAL A CA 1
ATOM 2036 C C . VAL A 1 252 ? -17.610 -14.147 7.856 1.00 96.31 252 VAL A C 1
ATOM 2038 O O . VAL A 1 252 ? -16.476 -14.062 8.326 1.00 96.31 252 VAL A O 1
ATOM 2041 N N . TYR A 1 253 ? -18.688 -14.307 8.611 1.00 96.38 253 TYR A N 1
ATOM 2042 C CA . TYR A 1 253 ? -18.609 -14.714 10.007 1.00 96.38 253 TYR A CA 1
ATOM 2043 C C . TYR A 1 253 ? -18.059 -16.142 10.125 1.00 96.38 253 TYR A C 1
ATOM 2045 O O . TYR A 1 253 ? -17.974 -16.878 9.141 1.00 96.38 253 TYR A O 1
ATOM 2053 N N . ALA A 1 254 ? -17.707 -16.558 11.343 1.00 90.62 254 ALA A N 1
ATOM 2054 C CA . ALA A 1 254 ? -17.244 -17.923 11.602 1.00 90.62 254 ALA A CA 1
ATOM 2055 C C . ALA A 1 254 ? -18.261 -19.015 11.216 1.00 90.62 254 ALA A C 1
ATOM 2057 O O . ALA A 1 254 ? -17.867 -20.134 10.910 1.00 90.62 254 ALA A O 1
ATOM 2058 N N . ASP A 1 255 ? -19.552 -18.678 11.184 1.00 92.69 255 ASP A N 1
ATOM 2059 C CA . ASP A 1 255 ? -20.644 -19.551 10.738 1.00 92.69 255 ASP A CA 1
ATOM 2060 C C . ASP A 1 255 ? -20.933 -19.454 9.224 1.00 92.69 255 ASP A C 1
ATOM 2062 O O . ASP A 1 255 ? -21.888 -20.051 8.730 1.00 92.69 255 ASP A O 1
ATOM 2066 N N . GLY A 1 256 ? -20.126 -18.697 8.474 1.00 93.56 256 GLY A N 1
ATOM 2067 C CA . GLY A 1 256 ? -20.271 -18.511 7.032 1.00 93.56 256 GLY A CA 1
ATOM 2068 C C . GLY A 1 256 ? -21.285 -17.444 6.612 1.00 93.56 256 GLY A C 1
ATOM 2069 O O . GLY A 1 256 ? -21.414 -17.189 5.412 1.00 93.56 256 GLY A O 1
ATOM 2070 N N . ARG A 1 257 ? -21.989 -16.786 7.547 1.00 96.06 257 ARG A N 1
ATOM 2071 C CA . ARG A 1 257 ? -22.939 -15.718 7.196 1.00 96.06 257 ARG A CA 1
ATOM 2072 C C . ARG A 1 257 ? -22.228 -14.496 6.589 1.00 96.06 257 ARG A C 1
ATOM 2074 O O . ARG A 1 257 ? -21.107 -14.177 6.998 1.00 96.06 257 ARG A O 1
ATOM 2081 N N . PRO A 1 258 ? -22.870 -13.774 5.648 1.00 96.44 258 PRO A N 1
ATOM 2082 C CA . PRO A 1 258 ? -22.345 -12.516 5.120 1.00 96.44 258 PRO A CA 1
ATOM 2083 C C . PRO A 1 258 ? -22.173 -11.457 6.214 1.00 96.44 258 PRO A C 1
ATOM 2085 O O . PRO A 1 258 ? -22.989 -11.372 7.129 1.00 96.44 258 PRO A O 1
ATOM 2088 N N . THR A 1 259 ? -21.146 -10.618 6.083 1.00 97.44 259 THR A N 1
ATOM 2089 C CA . THR A 1 259 ? -20.820 -9.570 7.072 1.00 97.44 259 THR A CA 1
ATOM 2090 C C . THR A 1 259 ? -21.192 -8.154 6.635 1.00 97.44 259 THR A C 1
ATOM 2092 O O . THR A 1 259 ? -21.155 -7.232 7.446 1.00 97.44 259 THR A O 1
ATOM 2095 N N . ILE A 1 260 ? -21.560 -7.977 5.362 1.00 96.38 260 ILE A N 1
ATOM 2096 C CA . ILE A 1 260 ? -21.674 -6.659 4.726 1.00 96.38 260 ILE A CA 1
ATOM 2097 C C . ILE A 1 260 ? -22.650 -5.721 5.444 1.00 96.38 260 ILE A C 1
ATOM 2099 O O . ILE A 1 260 ? -22.294 -4.582 5.701 1.00 96.38 260 ILE A O 1
ATOM 2103 N N . SER A 1 261 ? -23.821 -6.207 5.866 1.00 96.62 261 SER A N 1
ATOM 2104 C CA . SER A 1 261 ? -24.832 -5.363 6.521 1.00 96.62 261 SER A CA 1
ATOM 2105 C C . SER A 1 261 ? -24.347 -4.782 7.856 1.00 96.62 261 SER A C 1
ATOM 2107 O O . SER A 1 261 ? -24.585 -3.611 8.151 1.00 96.62 261 SER A O 1
ATOM 2109 N N . ASP A 1 262 ? -23.631 -5.574 8.658 1.00 97.75 262 ASP A N 1
ATOM 2110 C CA . ASP A 1 262 ? -23.067 -5.097 9.924 1.00 97.75 262 ASP A CA 1
ATOM 2111 C C . ASP A 1 262 ? -21.883 -4.153 9.690 1.00 97.75 262 ASP A C 1
ATOM 2113 O O . ASP A 1 262 ? -21.735 -3.163 10.407 1.00 97.75 262 ASP A O 1
ATOM 2117 N N . ALA A 1 263 ? -21.061 -4.436 8.675 1.00 97.56 263 ALA A N 1
ATOM 2118 C CA . ALA A 1 263 ? -19.951 -3.574 8.291 1.00 97.56 263 ALA A CA 1
ATOM 2119 C C . ALA A 1 263 ? -20.440 -2.216 7.755 1.00 97.56 263 ALA A C 1
ATOM 2121 O O . ALA A 1 263 ? -19.919 -1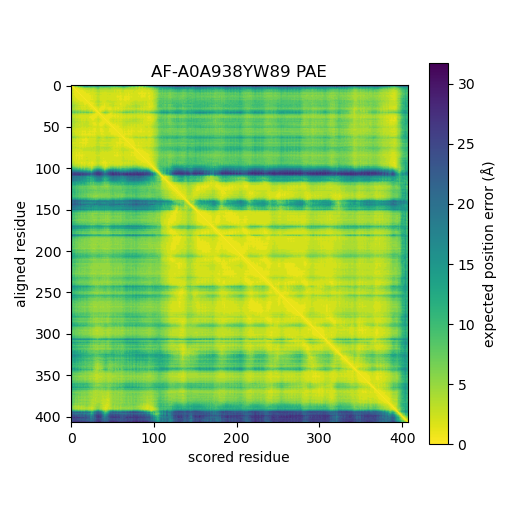.185 8.167 1.00 97.56 263 ALA A O 1
ATOM 2122 N N . GLU A 1 264 ? -21.470 -2.187 6.905 1.00 96.94 264 GLU A N 1
ATOM 2123 C CA . GLU A 1 264 ? -22.094 -0.955 6.404 1.00 96.94 264 GLU A CA 1
ATOM 2124 C C . GLU A 1 264 ? -22.700 -0.129 7.539 1.00 96.94 264 GLU A C 1
ATOM 2126 O O . GLU A 1 264 ? -22.451 1.072 7.618 1.00 96.94 264 GLU A O 1
ATOM 2131 N N . ARG A 1 265 ? -23.410 -0.762 8.487 1.00 97.75 265 ARG A N 1
ATOM 2132 C CA . ARG A 1 265 ? -23.889 -0.072 9.697 1.00 97.75 265 ARG A CA 1
ATOM 2133 C C . ARG A 1 265 ? -22.733 0.597 10.447 1.00 97.75 265 ARG A C 1
ATOM 2135 O O . ARG A 1 265 ? -22.840 1.761 10.828 1.00 97.75 265 ARG A O 1
ATOM 2142 N N . GLY A 1 266 ? -21.628 -0.122 10.641 1.00 98.31 266 GLY A N 1
ATOM 2143 C CA . GLY A 1 266 ? -20.426 0.439 11.251 1.00 98.31 266 GLY A CA 1
ATOM 2144 C C . GLY A 1 266 ? -19.827 1.591 10.440 1.00 98.31 266 GLY A C 1
ATOM 2145 O O . GLY A 1 266 ? -19.437 2.606 11.018 1.00 98.31 266 GLY A O 1
ATOM 2146 N N . MET A 1 267 ? -19.799 1.465 9.110 1.00 97.38 267 MET A N 1
ATOM 2147 C CA . MET A 1 267 ? -19.328 2.507 8.196 1.00 97.38 267 MET A CA 1
ATOM 2148 C C . MET A 1 267 ? -20.141 3.794 8.351 1.00 97.38 267 MET A C 1
ATOM 2150 O O . MET A 1 267 ? -19.544 4.862 8.455 1.00 97.38 267 MET A O 1
ATOM 2154 N N . HIS A 1 268 ? -21.473 3.700 8.427 1.00 97.88 268 HIS A N 1
ATOM 2155 C CA . HIS A 1 268 ? -22.357 4.849 8.647 1.00 97.88 268 HIS A CA 1
ATOM 2156 C C . HIS A 1 268 ? -22.017 5.592 9.951 1.00 97.88 268 HIS A C 1
ATOM 2158 O O . HIS A 1 268 ? -21.843 6.812 9.944 1.00 97.88 268 HIS A O 1
ATOM 2164 N N . TYR A 1 269 ? -21.819 4.870 11.064 1.00 98.38 269 TYR A N 1
ATOM 2165 C CA . TYR A 1 269 ? -21.426 5.495 12.336 1.00 98.38 269 TYR A CA 1
ATOM 2166 C C . TYR A 1 269 ? -20.084 6.228 12.249 1.00 98.38 269 TYR A C 1
ATOM 2168 O O . TYR A 1 269 ? -19.972 7.362 12.719 1.00 98.38 269 TYR A O 1
ATOM 2176 N N . VAL A 1 270 ? -19.075 5.600 11.638 1.00 98.00 270 VAL A N 1
ATOM 2177 C CA . VAL A 1 270 ? -17.749 6.212 11.466 1.00 98.00 270 VAL A CA 1
ATOM 2178 C C . VAL A 1 270 ? -17.834 7.436 10.573 1.00 98.00 270 VAL A C 1
ATOM 2180 O O . VAL A 1 270 ? -17.347 8.494 10.959 1.00 98.00 270 VAL A O 1
ATOM 2183 N N . CYS A 1 271 ? -18.462 7.306 9.405 1.00 97.25 271 CYS A N 1
ATOM 2184 C CA . CYS A 1 271 ? -18.592 8.385 8.434 1.00 97.25 271 CYS A CA 1
ATOM 2185 C C . CYS A 1 271 ? -19.269 9.606 9.056 1.00 97.25 271 CYS A C 1
ATOM 2187 O O . CYS A 1 271 ? -18.753 10.716 8.935 1.00 97.25 271 CYS A O 1
ATOM 2189 N N . HIS A 1 272 ? -20.364 9.400 9.793 1.00 97.19 272 HIS A N 1
ATOM 2190 C CA . HIS A 1 272 ? -21.046 10.471 10.510 1.00 97.19 272 HIS A CA 1
ATOM 2191 C C . HIS A 1 272 ? -20.116 11.177 11.509 1.00 97.19 272 HIS A C 1
ATOM 2193 O O . HIS A 1 272 ? -19.921 12.390 11.418 1.00 97.19 272 HIS A O 1
ATOM 2199 N N . ALA A 1 273 ? -19.501 10.427 12.431 1.00 97.62 273 ALA A N 1
ATOM 2200 C CA . ALA A 1 273 ? -18.654 10.993 13.481 1.00 97.62 273 ALA A CA 1
ATOM 2201 C C . ALA A 1 273 ? -17.393 11.684 12.926 1.00 97.62 273 ALA A C 1
ATOM 2203 O O . ALA A 1 273 ? -17.037 12.779 13.361 1.00 97.62 273 ALA A O 1
ATOM 2204 N N . PHE A 1 274 ? -16.729 11.076 11.940 1.00 96.88 274 PHE A N 1
ATOM 2205 C CA . PHE A 1 274 ? -15.510 11.620 11.338 1.00 96.88 274 PHE A CA 1
ATOM 2206 C C . PHE A 1 274 ? -15.803 12.857 10.490 1.00 96.88 274 PHE A C 1
ATOM 2208 O O . PHE A 1 274 ? -15.045 13.823 10.549 1.00 96.88 274 PHE A O 1
ATOM 2215 N N . ARG A 1 275 ? -16.933 12.885 9.772 1.00 95.00 275 ARG A N 1
ATOM 2216 C CA . ARG A 1 275 ? -17.366 14.073 9.027 1.00 95.00 275 ARG A CA 1
ATOM 2217 C C . ARG A 1 275 ? -17.629 15.258 9.955 1.00 95.00 275 ARG A C 1
ATOM 2219 O O . ARG A 1 275 ? -17.194 16.362 9.641 1.00 95.00 275 ARG A O 1
ATOM 2226 N N . GLU A 1 276 ? -18.296 15.044 11.091 1.00 95.44 276 GLU A N 1
ATOM 2227 C CA . GLU A 1 276 ? -18.512 16.094 12.102 1.00 95.44 276 GLU A CA 1
ATOM 2228 C C . GLU A 1 276 ? -17.203 16.608 12.710 1.00 95.44 276 GLU A C 1
ATOM 2230 O O . GLU A 1 276 ? -17.074 17.799 12.981 1.00 95.44 276 GLU A O 1
ATOM 2235 N N . ALA A 1 277 ? -16.225 15.721 12.903 1.00 95.31 277 ALA A N 1
ATOM 2236 C CA . ALA A 1 277 ? -14.903 16.076 13.409 1.00 95.31 277 ALA A CA 1
ATOM 2237 C C . ALA A 1 277 ? -13.967 16.677 12.340 1.00 95.31 277 ALA A C 1
ATOM 2239 O O . ALA A 1 277 ? -12.838 17.039 12.666 1.00 95.31 277 ALA A O 1
ATOM 2240 N N . GLY A 1 278 ? -14.401 16.769 11.075 1.00 94.25 278 GLY A N 1
ATOM 2241 C CA . GLY A 1 278 ? -13.570 17.251 9.969 1.00 94.25 278 GLY A CA 1
ATOM 2242 C C . GLY A 1 278 ? -12.395 16.326 9.636 1.00 94.25 278 GLY A C 1
ATOM 2243 O O . GLY A 1 278 ? -11.333 16.811 9.263 1.00 94.25 278 GLY A O 1
ATOM 2244 N N . LYS A 1 279 ? -12.562 15.009 9.806 1.00 93.94 279 LYS A N 1
ATOM 2245 C CA . LYS A 1 279 ? -11.528 13.989 9.582 1.00 93.94 279 LYS A CA 1
ATOM 2246 C C . LYS A 1 279 ? -11.862 13.084 8.398 1.00 93.94 279 LYS A C 1
ATOM 2248 O O . LYS A 1 279 ? -13.017 12.713 8.190 1.00 93.94 279 LYS A O 1
ATOM 2253 N N . GLY A 1 280 ? -10.829 12.672 7.666 1.00 93.00 280 GLY A N 1
ATOM 2254 C CA . GLY A 1 280 ? -10.885 11.554 6.722 1.00 93.00 280 GLY A CA 1
ATOM 2255 C C . GLY A 1 280 ? -10.700 10.192 7.395 1.00 93.00 280 GLY A C 1
ATOM 2256 O O . GLY A 1 280 ? -10.272 10.094 8.544 1.00 93.00 280 GLY A O 1
ATOM 2257 N N . LEU A 1 281 ? -10.994 9.129 6.652 1.00 94.38 281 LEU A N 1
ATOM 2258 C CA . LEU A 1 281 ? -10.705 7.743 7.031 1.00 94.38 281 LEU A CA 1
ATOM 2259 C C . LEU A 1 281 ? -9.979 7.020 5.890 1.00 94.38 281 LEU A C 1
ATOM 2261 O O . LEU A 1 281 ? -9.942 7.497 4.756 1.00 94.38 281 LEU A O 1
ATOM 2265 N N . THR A 1 282 ? -9.398 5.862 6.179 1.00 95.75 282 THR A N 1
ATOM 2266 C CA . THR A 1 282 ? -8.799 5.003 5.152 1.00 95.75 282 THR A CA 1
ATOM 2267 C C . THR A 1 282 ? -9.672 3.778 4.966 1.00 95.75 282 THR A C 1
ATOM 2269 O O . THR A 1 282 ? -9.926 3.045 5.914 1.00 95.75 282 THR A O 1
ATOM 2272 N N . ILE A 1 283 ? -10.123 3.522 3.747 1.00 96.38 283 ILE A N 1
ATOM 2273 C CA . ILE A 1 283 ? -10.799 2.277 3.397 1.00 96.38 283 ILE A CA 1
ATOM 2274 C C . ILE A 1 283 ? -9.762 1.305 2.850 1.00 96.38 283 ILE A C 1
ATOM 2276 O O . ILE A 1 283 ? -9.044 1.634 1.909 1.00 96.38 283 ILE A O 1
ATOM 2280 N N . SER A 1 284 ? -9.715 0.104 3.418 1.00 95.62 284 SER A N 1
ATOM 2281 C CA . SER A 1 284 ? -8.942 -1.023 2.900 1.00 95.62 284 SER A CA 1
ATOM 2282 C C . SER A 1 284 ? -9.888 -2.059 2.293 1.00 95.62 284 SER A C 1
ATOM 2284 O O . SER A 1 284 ? -10.781 -2.570 2.977 1.00 95.62 284 SER A O 1
ATOM 2286 N N . SER A 1 285 ? -9.699 -2.350 1.008 1.00 95.38 285 SER A N 1
ATOM 2287 C CA . SER A 1 285 ? -10.498 -3.294 0.224 1.00 95.38 285 SER A CA 1
ATOM 2288 C C . SER A 1 285 ? -9.598 -4.354 -0.405 1.00 95.38 285 SER A C 1
ATOM 2290 O O . SER A 1 285 ? -8.581 -4.029 -1.023 1.00 95.38 285 SER A O 1
ATOM 2292 N N . VAL A 1 286 ? -9.976 -5.627 -0.280 1.00 95.00 286 VAL A N 1
ATOM 2293 C CA . VAL A 1 286 ? -9.272 -6.724 -0.955 1.00 95.00 286 VAL A CA 1
ATOM 2294 C C . VAL A 1 286 ? -10.068 -7.164 -2.179 1.00 95.00 286 VAL A C 1
ATOM 2296 O O . VAL A 1 286 ? -11.138 -7.769 -2.088 1.00 95.00 286 VAL A O 1
ATOM 2299 N N . LEU A 1 287 ? -9.517 -6.893 -3.359 1.00 93.94 287 LEU A N 1
ATOM 2300 C CA . LEU A 1 287 ? -10.090 -7.298 -4.631 1.00 93.94 287 LEU A CA 1
ATOM 2301 C C . LEU A 1 287 ? -9.888 -8.795 -4.844 1.00 93.94 287 LEU A C 1
ATOM 2303 O O . LEU A 1 287 ? -8.829 -9.245 -5.264 1.00 93.94 287 LEU A O 1
ATOM 2307 N N . THR A 1 288 ? -10.936 -9.572 -4.606 1.00 92.88 288 THR A N 1
ATOM 2308 C CA . THR A 1 288 ? -10.984 -11.007 -4.923 1.00 92.88 288 THR A CA 1
ATOM 2309 C C . THR A 1 288 ? -11.432 -11.252 -6.368 1.00 92.88 288 THR A C 1
ATOM 2311 O O . THR A 1 288 ? -12.026 -10.357 -6.978 1.00 92.88 288 THR A O 1
ATOM 2314 N N . PRO A 1 289 ? -11.216 -12.449 -6.946 1.00 89.88 289 PRO A N 1
ATOM 2315 C CA . PRO A 1 289 ? -11.795 -12.793 -8.239 1.00 89.88 289 PRO A CA 1
ATOM 2316 C C . PRO A 1 289 ? -13.329 -12.601 -8.279 1.00 89.88 289 PRO A C 1
ATOM 2318 O O . PRO A 1 289 ? -14.001 -12.751 -7.254 1.00 89.88 289 PRO A O 1
ATOM 2321 N N . PRO A 1 290 ? -13.917 -12.277 -9.442 1.00 90.62 290 PRO A N 1
ATOM 2322 C CA . PRO A 1 290 ? -13.244 -11.981 -10.704 1.00 90.62 290 PRO A CA 1
ATOM 2323 C C . PRO A 1 290 ? -12.561 -10.600 -10.708 1.00 90.62 290 PRO A C 1
ATOM 2325 O O . PRO A 1 290 ? -13.114 -9.632 -10.204 1.00 90.62 290 PRO A O 1
ATOM 2328 N N . PHE A 1 291 ? -11.371 -10.494 -11.306 1.00 88.88 291 PHE A N 1
ATOM 2329 C CA . PHE A 1 291 ? -10.621 -9.229 -11.456 1.00 88.88 291 PHE A CA 1
ATOM 2330 C C . PHE A 1 291 ? -11.028 -8.430 -12.707 1.00 88.88 291 PHE A C 1
ATOM 2332 O O . PHE A 1 291 ? -10.187 -7.838 -13.381 1.00 88.88 291 PHE A O 1
ATOM 2339 N N . ASP A 1 292 ? -12.296 -8.504 -13.100 1.00 90.00 292 ASP A N 1
ATOM 2340 C CA . ASP A 1 292 ? -12.782 -7.820 -14.295 1.00 90.00 292 ASP A CA 1
ATOM 2341 C C . ASP A 1 292 ? -13.131 -6.348 -14.026 1.00 90.00 292 ASP A C 1
ATOM 2343 O O . ASP A 1 292 ? -13.218 -5.882 -12.887 1.00 90.00 292 ASP A O 1
ATOM 2347 N N . TYR A 1 293 ? -13.290 -5.592 -15.113 1.00 93.94 293 TYR A N 1
ATOM 2348 C CA . TYR A 1 293 ? -13.588 -4.162 -15.024 1.00 93.94 293 TYR A CA 1
ATOM 2349 C C . TYR A 1 293 ? -15.003 -3.909 -14.512 1.00 93.94 293 TYR A C 1
ATOM 2351 O O . TYR A 1 293 ? -15.207 -2.915 -13.834 1.00 93.94 293 TYR A O 1
ATOM 2359 N N . ASP A 1 294 ? -15.943 -4.822 -14.760 1.00 93.50 294 ASP A N 1
ATOM 2360 C CA . ASP A 1 294 ? -17.327 -4.661 -14.318 1.00 93.50 294 ASP A CA 1
ATOM 2361 C C . ASP A 1 294 ? -17.410 -4.717 -12.784 1.00 93.50 294 ASP A C 1
ATOM 2363 O O . ASP A 1 294 ? -18.135 -3.936 -12.170 1.00 93.50 294 ASP A O 1
ATOM 2367 N N . LYS A 1 295 ? -16.643 -5.606 -12.136 1.00 93.38 295 LYS A N 1
ATOM 2368 C CA . LYS A 1 295 ? -16.513 -5.643 -10.673 1.00 93.38 295 LYS A CA 1
ATOM 2369 C C . LYS A 1 295 ? -15.854 -4.370 -10.146 1.00 93.38 295 LYS A C 1
ATOM 2371 O O . LYS A 1 295 ? -16.350 -3.803 -9.178 1.00 93.38 295 LYS A O 1
ATOM 2376 N N . LEU A 1 296 ? -14.776 -3.905 -10.777 1.00 95.31 296 LEU A N 1
ATOM 2377 C CA . LEU A 1 296 ? -14.096 -2.667 -10.377 1.00 95.31 296 LEU A CA 1
ATOM 2378 C C . LEU A 1 296 ? -15.003 -1.438 -10.509 1.00 95.31 296 LEU A C 1
ATOM 2380 O O . LEU A 1 296 ? -15.051 -0.628 -9.588 1.00 95.31 296 LEU A O 1
ATOM 2384 N N . ASP A 1 297 ? -15.773 -1.339 -11.593 1.00 95.50 297 ASP A N 1
ATOM 2385 C CA . ASP A 1 297 ? -16.752 -0.272 -11.808 1.00 95.50 297 ASP A CA 1
ATOM 2386 C C . ASP A 1 297 ? -17.838 -0.298 -10.717 1.00 95.50 297 ASP A C 1
ATOM 2388 O O . ASP A 1 297 ? -18.178 0.749 -10.165 1.00 95.50 297 ASP A O 1
ATOM 2392 N N . ARG A 1 298 ? -18.330 -1.487 -10.326 1.00 95.00 298 ARG A N 1
ATOM 2393 C CA . ARG A 1 298 ? -19.288 -1.635 -9.212 1.00 95.00 298 ARG A CA 1
ATOM 2394 C C . ARG A 1 298 ? -18.698 -1.221 -7.862 1.00 95.00 298 ARG A C 1
ATOM 2396 O O . ARG A 1 298 ? -19.371 -0.526 -7.105 1.00 95.00 298 ARG A O 1
ATOM 2403 N N . ILE A 1 299 ? -17.460 -1.618 -7.554 1.00 95.31 299 ILE A N 1
ATOM 2404 C CA . ILE A 1 299 ? -16.782 -1.217 -6.307 1.00 95.31 299 ILE A CA 1
ATOM 2405 C C . ILE A 1 299 ? -16.545 0.301 -6.298 1.00 95.31 299 ILE A C 1
ATOM 2407 O O . ILE A 1 299 ? -16.779 0.950 -5.282 1.00 95.31 299 ILE A O 1
ATOM 2411 N N . ASN A 1 300 ? -16.129 0.887 -7.424 1.00 95.31 300 ASN A N 1
ATOM 2412 C CA . ASN A 1 300 ? -15.927 2.331 -7.531 1.00 95.31 300 ASN A CA 1
ATOM 2413 C C . ASN A 1 300 ? -17.229 3.094 -7.305 1.00 95.31 300 ASN A C 1
ATOM 2415 O O . ASN A 1 300 ? -17.278 3.986 -6.463 1.00 95.31 300 ASN A O 1
ATOM 2419 N N . ALA A 1 301 ? -18.293 2.688 -8.001 1.00 94.88 301 ALA A N 1
ATOM 2420 C CA . ALA A 1 301 ? -19.609 3.288 -7.853 1.00 94.88 301 ALA A CA 1
ATOM 2421 C C . ALA A 1 301 ? -20.141 3.153 -6.420 1.00 94.88 301 ALA A C 1
ATOM 2423 O O . ALA A 1 301 ? -20.780 4.076 -5.926 1.00 94.88 301 ALA A O 1
ATOM 2424 N N . TYR A 1 302 ? -19.874 2.037 -5.738 1.00 94.81 302 TYR A N 1
ATOM 2425 C CA . TYR A 1 302 ? -20.257 1.865 -4.339 1.00 94.81 302 TYR A CA 1
ATOM 2426 C C . TYR A 1 302 ? -19.635 2.936 -3.435 1.00 94.81 302 TYR A C 1
ATOM 2428 O O . TYR A 1 302 ? -20.351 3.570 -2.665 1.00 94.81 302 TYR A O 1
ATOM 2436 N N . PHE A 1 303 ? -18.327 3.174 -3.551 1.00 94.25 303 PHE A N 1
ATOM 2437 C CA . PHE A 1 303 ? -17.653 4.155 -2.702 1.00 94.25 303 PHE A CA 1
ATOM 2438 C C . PHE A 1 303 ? -17.945 5.605 -3.099 1.00 94.25 303 PHE A C 1
ATOM 2440 O O . PHE A 1 303 ? -18.182 6.429 -2.219 1.00 94.25 303 PHE A O 1
ATOM 2447 N N . GLU A 1 304 ? -17.988 5.922 -4.396 1.00 91.81 304 GLU A N 1
ATOM 2448 C CA . GLU A 1 304 ? -18.320 7.274 -4.871 1.00 91.81 304 GLU A CA 1
ATOM 2449 C C . GLU A 1 304 ? -19.729 7.703 -4.455 1.00 91.81 304 GLU A C 1
ATOM 2451 O O . GLU A 1 304 ? -19.951 8.869 -4.132 1.00 91.81 304 GLU A O 1
ATOM 2456 N N . ASN A 1 305 ? -20.675 6.759 -4.439 1.00 92.19 305 ASN A N 1
ATOM 2457 C CA . ASN A 1 305 ? -22.063 7.031 -4.082 1.00 92.19 305 ASN A CA 1
ATOM 2458 C C . ASN A 1 305 ? -22.363 6.807 -2.593 1.00 92.19 305 ASN A C 1
ATOM 2460 O O . ASN A 1 305 ? -23.527 6.908 -2.203 1.00 92.19 305 ASN A O 1
ATOM 2464 N N . PHE A 1 306 ? -21.360 6.509 -1.756 1.00 92.88 306 PHE A N 1
ATOM 2465 C CA . PHE A 1 306 ? -21.577 6.320 -0.323 1.00 92.88 306 PHE A CA 1
ATOM 2466 C C . PHE A 1 306 ? -21.898 7.681 0.338 1.00 92.88 306 PHE A C 1
ATOM 2468 O O . PHE A 1 306 ? -21.000 8.518 0.468 1.00 92.88 306 PHE A O 1
ATOM 2475 N N . PRO A 1 307 ? -23.151 7.951 0.771 1.00 85.56 307 PRO A N 1
ATOM 2476 C CA . PRO A 1 307 ? -23.633 9.328 0.979 1.00 85.56 307 PRO A CA 1
ATOM 2477 C C . PRO A 1 307 ? -22.925 10.122 2.082 1.00 85.56 307 PRO A C 1
ATOM 2479 O O . PRO A 1 307 ? -22.918 11.353 2.076 1.00 85.56 307 PRO A O 1
ATOM 2482 N N . GLU A 1 308 ? -22.370 9.427 3.068 1.00 90.69 308 GLU A N 1
ATOM 2483 C CA . GLU A 1 308 ? -21.807 10.037 4.275 1.00 90.69 308 GLU A CA 1
ATOM 2484 C C . GLU A 1 308 ? -20.281 10.082 4.260 1.00 90.69 308 GLU A C 1
ATOM 2486 O O . GLU A 1 308 ? -19.680 10.580 5.212 1.00 90.69 308 GLU A O 1
ATOM 2491 N N . LEU A 1 309 ? -19.657 9.582 3.192 1.00 93.06 309 LEU A N 1
ATOM 2492 C CA . LEU A 1 309 ? -18.219 9.387 3.147 1.00 93.06 309 LEU A CA 1
ATOM 2493 C C . LEU A 1 309 ? -17.480 10.732 3.271 1.00 93.06 309 LEU A C 1
ATOM 2495 O O . LEU A 1 309 ? -17.708 11.629 2.451 1.00 93.06 309 LEU A O 1
ATOM 2499 N N . PRO A 1 310 ? -16.590 10.911 4.267 1.00 92.94 310 PRO A N 1
ATOM 2500 C CA . PRO A 1 310 ? -15.822 12.144 4.399 1.00 92.94 310 PRO A CA 1
ATOM 2501 C C . PRO A 1 310 ? -15.010 12.443 3.134 1.00 92.94 310 PRO A C 1
ATOM 2503 O O . PRO A 1 310 ? -14.507 11.528 2.483 1.00 92.94 310 PRO A O 1
ATOM 2506 N N . LYS A 1 311 ? -14.843 13.728 2.798 1.00 86.00 311 LYS A N 1
ATOM 2507 C CA . LYS A 1 311 ? -14.107 14.151 1.591 1.00 86.00 311 LYS A CA 1
ATOM 2508 C C . LYS A 1 311 ? -12.635 13.738 1.605 1.00 86.00 311 LYS A C 1
ATOM 2510 O O . LYS A 1 311 ? -12.069 13.447 0.566 1.00 86.00 311 LYS A O 1
ATOM 2515 N N . GLU A 1 312 ? -12.005 13.701 2.772 1.00 84.56 312 GLU A N 1
ATOM 2516 C CA . GLU A 1 312 ? -10.594 13.315 2.904 1.00 84.56 312 GLU A CA 1
ATOM 2517 C C . GLU A 1 312 ? -10.401 11.794 2.988 1.00 84.56 312 GLU A C 1
ATOM 2519 O O . GLU A 1 312 ? -9.338 11.317 3.386 1.00 84.56 312 GLU A O 1
ATOM 2524 N N . THR A 1 313 ? -11.427 11.011 2.642 1.00 91.94 313 THR A N 1
ATOM 2525 C CA . THR A 1 313 ? -11.312 9.558 2.643 1.00 91.94 313 THR A CA 1
ATOM 2526 C C . THR A 1 313 ? -10.361 9.105 1.547 1.00 91.94 313 THR A C 1
ATOM 2528 O O . THR A 1 313 ? -10.435 9.545 0.401 1.00 91.94 313 THR A O 1
ATOM 2531 N N . SER A 1 314 ? -9.469 8.186 1.897 1.00 91.19 314 SER A N 1
ATOM 2532 C CA . SER A 1 314 ? -8.634 7.490 0.925 1.00 91.19 314 SER A CA 1
ATOM 2533 C C . SER A 1 314 ? -9.073 6.041 0.810 1.00 91.19 314 SER A C 1
ATOM 2535 O O . SER A 1 314 ? -9.401 5.407 1.811 1.00 91.19 314 SER A O 1
ATOM 2537 N N . ILE A 1 315 ? -9.084 5.509 -0.410 1.00 94.00 315 ILE A N 1
ATOM 2538 C CA . ILE A 1 315 ? -9.411 4.106 -0.654 1.00 94.00 315 ILE A CA 1
ATOM 2539 C C . ILE A 1 315 ? -8.169 3.412 -1.182 1.00 94.00 315 ILE A C 1
ATOM 2541 O O . ILE A 1 315 ? -7.563 3.837 -2.168 1.00 94.00 315 ILE A O 1
ATOM 2545 N N . VAL A 1 316 ? -7.798 2.338 -0.501 1.00 92.75 316 VAL A N 1
ATOM 2546 C CA . VAL A 1 316 ? -6.697 1.457 -0.853 1.00 92.75 316 VAL A CA 1
ATOM 2547 C C . VAL A 1 316 ? -7.299 0.115 -1.225 1.00 92.75 316 VAL A C 1
ATOM 2549 O O . VAL A 1 316 ? -8.014 -0.502 -0.437 1.00 92.75 316 VAL A O 1
ATOM 2552 N N . ILE A 1 317 ? -7.017 -0.324 -2.446 1.00 92.94 317 ILE A N 1
ATOM 2553 C CA . ILE A 1 317 ? -7.468 -1.608 -2.969 1.00 92.94 317 ILE A CA 1
ATOM 2554 C C . ILE A 1 317 ? -6.253 -2.455 -3.338 1.00 92.94 317 ILE A C 1
ATOM 2556 O O . ILE A 1 317 ? -5.342 -1.978 -4.017 1.00 92.94 317 ILE A O 1
ATOM 2560 N N . THR A 1 318 ? -6.222 -3.696 -2.860 1.00 91.06 318 THR A N 1
ATOM 2561 C CA . THR A 1 318 ? -5.116 -4.638 -3.081 1.00 91.06 318 THR A CA 1
ATOM 2562 C C . THR A 1 318 ? -5.637 -5.999 -3.518 1.00 91.06 318 THR A C 1
ATOM 2564 O O . THR A 1 318 ? -6.813 -6.314 -3.349 1.00 91.06 318 THR A O 1
ATOM 2567 N N . TYR A 1 319 ? -4.764 -6.833 -4.075 1.00 92.38 319 TYR A N 1
ATOM 2568 C CA . TYR A 1 319 ? -5.057 -8.253 -4.257 1.00 92.38 319 TYR A CA 1
ATOM 2569 C C . TYR A 1 319 ? -4.849 -9.019 -2.935 1.00 92.38 319 TYR A C 1
ATOM 2571 O O . TYR A 1 319 ? -4.153 -8.514 -2.045 1.00 92.38 319 TYR A O 1
ATOM 2579 N N . PRO A 1 320 ? -5.435 -10.223 -2.781 1.00 91.12 320 PRO A N 1
ATOM 2580 C CA . PRO A 1 320 ? -5.067 -11.147 -1.717 1.00 91.12 320 PRO A CA 1
ATOM 2581 C C . PRO A 1 320 ? -3.560 -11.399 -1.707 1.00 91.12 320 PRO A C 1
ATOM 2583 O O . PRO A 1 320 ? -2.942 -11.479 -2.768 1.00 91.12 320 PRO A O 1
ATOM 2586 N N . SER A 1 321 ? -2.982 -11.549 -0.517 1.00 87.81 321 SER A N 1
ATOM 2587 C CA . SER A 1 321 ? -1.594 -11.985 -0.385 1.00 87.81 321 SER A CA 1
ATOM 2588 C C . SER A 1 321 ? -1.405 -13.372 -1.002 1.00 87.81 321 SER A C 1
ATOM 2590 O O . SER A 1 321 ? -2.281 -14.236 -0.899 1.00 87.81 321 SER A O 1
ATOM 2592 N N . ASP A 1 322 ? -0.242 -13.599 -1.609 1.00 83.81 322 ASP A N 1
ATOM 2593 C CA . ASP A 1 322 ? 0.096 -14.897 -2.187 1.00 83.81 322 ASP A CA 1
ATOM 2594 C C . ASP A 1 322 ? -0.062 -16.012 -1.142 1.00 83.81 322 ASP A C 1
ATOM 2596 O O . ASP A 1 322 ? 0.410 -15.905 -0.011 1.00 83.81 322 ASP A O 1
ATOM 2600 N N . GLY A 1 323 ? -0.770 -17.079 -1.516 1.00 84.06 323 GLY A N 1
ATOM 2601 C CA . GLY A 1 323 ? -1.032 -18.229 -0.646 1.00 84.06 323 GLY A CA 1
ATOM 2602 C C . GLY A 1 323 ? -2.228 -18.092 0.303 1.00 84.06 323 GLY A C 1
ATOM 2603 O O . GLY A 1 323 ? -2.618 -19.098 0.888 1.00 84.06 323 GLY A O 1
ATOM 2604 N N . THR A 1 324 ? -2.863 -16.920 0.446 1.00 85.56 324 THR A N 1
ATOM 2605 C CA . THR A 1 324 ? -4.045 -16.793 1.328 1.00 85.56 324 THR A CA 1
ATOM 2606 C C . THR A 1 324 ? -5.367 -17.086 0.633 1.00 85.56 324 THR A C 1
ATOM 2608 O O . THR A 1 324 ? -6.341 -17.438 1.292 1.00 85.56 324 THR A O 1
ATOM 2611 N N . TYR A 1 325 ? -5.430 -16.941 -0.691 1.00 87.62 325 TYR A N 1
ATOM 2612 C CA . TYR A 1 325 ? -6.630 -17.209 -1.478 1.00 87.62 325 TYR A CA 1
ATOM 2613 C C . TYR A 1 325 ? -6.253 -17.736 -2.860 1.00 87.62 325 TYR A C 1
ATOM 2615 O O . TYR A 1 325 ? -5.495 -17.087 -3.584 1.00 87.62 325 TYR A O 1
ATOM 2623 N N . ASP A 1 326 ? -6.809 -18.885 -3.255 1.00 86.31 326 ASP A N 1
ATOM 2624 C CA . ASP A 1 326 ? -6.552 -19.452 -4.580 1.00 86.31 326 ASP A CA 1
ATOM 2625 C C . ASP A 1 326 ? -7.188 -18.584 -5.674 1.00 86.31 326 ASP A C 1
ATOM 2627 O O . ASP A 1 326 ? -8.386 -18.640 -5.969 1.00 86.31 326 ASP A O 1
ATOM 2631 N N . CYS A 1 327 ? -6.341 -17.756 -6.279 1.00 87.12 327 CYS A N 1
ATOM 2632 C CA . CYS A 1 327 ? -6.666 -16.975 -7.461 1.00 87.12 327 CYS A CA 1
ATOM 2633 C C . CYS A 1 327 ? -6.137 -17.634 -8.741 1.00 87.12 327 CYS A C 1
ATOM 2635 O O . CYS A 1 327 ? -6.430 -17.138 -9.827 1.00 87.12 327 CYS A O 1
ATOM 2637 N N . GLU A 1 328 ? -5.367 -18.724 -8.658 1.00 85.19 328 GLU A N 1
ATOM 2638 C CA . GLU A 1 328 ? -4.540 -19.235 -9.756 1.00 85.19 328 GLU A CA 1
ATOM 2639 C C . GLU A 1 328 ? -5.400 -19.688 -10.936 1.00 85.19 328 GLU A C 1
ATOM 2641 O O . GLU A 1 328 ? -5.164 -19.292 -12.082 1.00 85.19 328 GLU A O 1
ATOM 2646 N N . ALA A 1 329 ? -6.454 -20.458 -10.659 1.00 84.31 329 ALA A N 1
ATOM 2647 C CA . ALA A 1 329 ? -7.383 -20.919 -11.685 1.00 84.31 329 ALA A CA 1
ATOM 2648 C C . ALA A 1 329 ? -8.085 -19.749 -12.395 1.00 84.31 329 ALA A C 1
ATOM 2650 O O . ALA A 1 329 ? -8.317 -19.795 -13.605 1.00 84.31 329 ALA A O 1
ATOM 2651 N N . TYR A 1 330 ? -8.424 -18.679 -11.667 1.00 86.50 330 TYR A N 1
ATOM 2652 C CA . TYR A 1 330 ? -8.991 -17.483 -12.284 1.00 86.50 330 TYR A CA 1
ATOM 2653 C C . TYR A 1 330 ? -7.943 -16.734 -13.104 1.00 86.50 330 TYR A C 1
ATOM 2655 O O . TYR A 1 330 ? -8.178 -16.488 -14.286 1.00 86.50 330 TYR A O 1
ATOM 2663 N N . THR A 1 331 ? -6.780 -16.449 -12.522 1.00 87.06 331 THR A N 1
ATOM 2664 C CA . THR A 1 331 ? -5.677 -15.750 -13.182 1.00 87.06 331 THR A CA 1
ATOM 2665 C C . THR A 1 331 ? -5.293 -16.443 -14.482 1.00 87.06 331 THR A C 1
ATOM 2667 O O . THR A 1 331 ? -5.279 -15.784 -15.514 1.00 87.06 331 THR A O 1
ATOM 2670 N N . LYS A 1 332 ? -5.122 -17.773 -14.503 1.00 87.38 332 LYS A N 1
ATOM 2671 C CA . LYS A 1 332 ? -4.833 -18.538 -15.733 1.00 87.38 332 LYS A CA 1
ATOM 2672 C C . LYS A 1 332 ? -5.881 -18.333 -16.833 1.00 87.38 332 LYS A C 1
ATOM 2674 O O . LYS A 1 332 ? -5.520 -18.250 -18.005 1.00 87.38 332 LYS A O 1
ATOM 2679 N N . ARG A 1 333 ? -7.168 -18.218 -16.479 1.00 87.62 333 ARG A N 1
ATOM 2680 C CA . ARG A 1 333 ? -8.256 -17.997 -17.454 1.00 87.62 333 ARG A CA 1
ATOM 2681 C C . ARG A 1 333 ? -8.190 -16.622 -18.107 1.00 87.62 333 ARG A C 1
ATOM 2683 O O . ARG A 1 333 ? -8.469 -16.507 -19.296 1.00 87.62 333 ARG A O 1
ATOM 2690 N N . VAL A 1 334 ? -7.848 -15.585 -17.346 1.00 88.75 334 VAL A N 1
ATOM 2691 C CA . VAL A 1 334 ? -7.830 -14.201 -17.848 1.00 88.75 334 VAL A CA 1
ATOM 2692 C C . VAL A 1 334 ? -6.440 -13.714 -18.260 1.00 88.75 334 VAL A C 1
ATOM 2694 O O . VAL A 1 334 ? -6.344 -12.695 -18.939 1.00 88.75 334 VAL A O 1
ATOM 2697 N N . TYR A 1 335 ? -5.381 -14.459 -17.936 1.00 89.00 335 TYR A N 1
ATOM 2698 C CA . TYR A 1 335 ? -3.997 -14.117 -18.261 1.00 89.00 335 TYR A CA 1
ATOM 2699 C C . TYR A 1 335 ? -3.784 -13.942 -19.759 1.00 89.00 335 TYR A C 1
ATOM 2701 O O . TYR A 1 335 ? -3.077 -13.042 -20.161 1.00 89.00 335 TYR A O 1
ATOM 2709 N N . ASN A 1 336 ? -4.427 -14.724 -20.623 1.00 88.75 336 ASN A N 1
ATOM 2710 C CA . ASN A 1 336 ? -4.248 -14.558 -22.071 1.00 88.75 336 ASN A CA 1
ATOM 2711 C C . ASN A 1 336 ? -5.129 -13.453 -22.682 1.00 88.75 336 ASN A C 1
ATOM 2713 O O . ASN A 1 336 ? -5.124 -13.267 -23.897 1.00 88.75 336 ASN A O 1
ATOM 2717 N N . ASN A 1 337 ? -5.907 -12.721 -21.876 1.00 89.44 337 ASN A N 1
ATOM 2718 C CA . ASN A 1 337 ? -6.785 -11.672 -22.378 1.00 89.44 337 ASN A CA 1
ATOM 2719 C C . ASN A 1 337 ? -6.026 -10.333 -22.501 1.00 89.44 337 ASN A C 1
ATOM 2721 O O . ASN A 1 337 ? -5.744 -9.706 -21.475 1.00 89.44 337 ASN A O 1
ATOM 2725 N N . PRO A 1 338 ? -5.766 -9.816 -23.722 1.00 88.62 338 PRO A N 1
ATOM 2726 C CA . PRO A 1 338 ? -5.007 -8.576 -23.927 1.00 88.62 338 PRO A CA 1
ATOM 2727 C C . PRO A 1 338 ? -5.680 -7.343 -23.302 1.00 88.62 338 PRO A C 1
ATOM 2729 O O . PRO A 1 338 ? -5.023 -6.327 -23.058 1.00 88.62 338 PRO A O 1
ATOM 2732 N N . ARG A 1 339 ? -6.979 -7.421 -22.969 1.00 90.25 339 ARG A N 1
ATOM 2733 C CA . ARG A 1 339 ? -7.690 -6.375 -22.222 1.00 90.25 339 ARG A CA 1
ATOM 2734 C C . ARG A 1 339 ? -7.019 -6.057 -20.888 1.00 90.25 339 ARG A C 1
ATOM 2736 O O . ARG A 1 339 ? -7.056 -4.893 -20.506 1.00 90.25 339 ARG A O 1
ATOM 2743 N N . TYR A 1 340 ? -6.364 -7.013 -20.232 1.00 90.38 340 TYR A N 1
ATOM 2744 C CA . TYR A 1 340 ? -5.768 -6.833 -18.900 1.00 90.38 340 TYR A CA 1
ATOM 2745 C C . TYR A 1 340 ? -4.252 -6.602 -18.898 1.00 90.38 340 TYR A C 1
ATOM 2747 O O . TYR A 1 340 ? -3.663 -6.422 -17.837 1.00 90.38 340 TYR A O 1
ATOM 2755 N N . TRP A 1 341 ? -3.631 -6.554 -20.078 1.00 90.25 341 TRP A N 1
ATOM 2756 C CA . TRP A 1 341 ? -2.202 -6.281 -20.222 1.00 90.25 341 TRP A CA 1
ATOM 2757 C C . TRP A 1 341 ? -1.928 -4.832 -20.569 1.00 90.25 341 TRP A C 1
ATOM 2759 O O . TRP A 1 341 ? -2.596 -4.271 -21.439 1.00 90.25 341 TRP A O 1
ATOM 2769 N N . ASP A 1 342 ? -0.909 -4.241 -19.963 1.00 85.88 342 ASP A N 1
ATOM 2770 C CA . ASP A 1 342 ? -0.361 -2.962 -20.404 1.00 85.88 342 ASP A CA 1
ATOM 2771 C C . ASP A 1 342 ? 1.163 -3.006 -20.348 1.00 85.88 342 ASP A C 1
ATOM 2773 O O . ASP A 1 342 ? 1.736 -3.483 -19.372 1.00 85.88 342 ASP A O 1
ATOM 2777 N N . LEU A 1 343 ? 1.818 -2.553 -21.420 1.00 82.94 343 LEU A N 1
ATOM 2778 C CA . LEU A 1 343 ? 3.285 -2.488 -21.534 1.00 82.94 343 LEU A CA 1
ATOM 2779 C C . LEU A 1 343 ? 4.026 -3.777 -21.103 1.00 82.94 343 LEU A C 1
ATOM 2781 O O . LEU A 1 343 ? 5.117 -3.716 -20.544 1.00 82.94 343 LEU A O 1
ATOM 2785 N N . GLY A 1 344 ? 3.446 -4.952 -21.376 1.00 82.31 344 GLY A N 1
ATOM 2786 C CA . GLY A 1 344 ? 4.047 -6.248 -21.032 1.00 82.31 344 GLY A CA 1
ATOM 2787 C C . GLY A 1 344 ? 3.873 -6.677 -19.571 1.00 82.31 344 GLY A C 1
ATOM 2788 O O . GLY A 1 344 ? 4.505 -7.644 -19.161 1.00 82.31 344 GLY A O 1
ATOM 2789 N N . SER A 1 345 ? 3.013 -6.000 -18.805 1.00 86.12 345 SER A N 1
ATOM 2790 C CA . SER A 1 345 ? 2.601 -6.400 -17.457 1.00 86.12 345 SER A CA 1
ATOM 2791 C C . SER A 1 345 ? 1.119 -6.776 -17.419 1.00 86.12 345 SER A C 1
ATOM 2793 O O . SER A 1 345 ? 0.288 -6.116 -18.050 1.00 86.12 345 SER A O 1
ATOM 2795 N N . TYR A 1 346 ? 0.791 -7.832 -16.675 1.00 90.06 346 TYR A N 1
ATOM 2796 C CA . TYR A 1 346 ? -0.578 -8.253 -16.387 1.00 90.06 346 TYR A CA 1
ATOM 2797 C C . TYR A 1 346 ? -1.006 -7.673 -15.036 1.00 90.06 346 TYR A C 1
ATOM 2799 O O . TYR A 1 346 ? -0.581 -8.158 -13.990 1.00 90.06 346 TYR A O 1
ATOM 2807 N N . ASP A 1 347 ? -1.846 -6.637 -15.065 1.00 91.38 347 ASP A N 1
ATOM 2808 C CA . ASP A 1 347 ? -2.447 -6.050 -13.864 1.00 91.38 347 ASP A CA 1
ATOM 2809 C C . ASP A 1 347 ? -3.801 -5.397 -14.211 1.00 91.38 347 ASP A C 1
ATOM 2811 O O . ASP A 1 347 ? -3.855 -4.236 -14.643 1.00 91.38 347 ASP A O 1
ATOM 2815 N N . PRO A 1 348 ? -4.915 -6.143 -14.065 1.00 92.88 348 PRO A N 1
ATOM 2816 C CA . PRO A 1 348 ? -6.251 -5.627 -14.338 1.00 92.88 348 PRO A CA 1
ATOM 2817 C C . PRO A 1 348 ? -6.582 -4.339 -13.570 1.00 92.88 348 PRO A C 1
ATOM 2819 O O . PRO A 1 348 ? -7.099 -3.397 -14.175 1.00 92.88 348 PRO A O 1
ATOM 2822 N N . LEU A 1 349 ? -6.264 -4.285 -12.272 1.00 94.19 349 LEU A N 1
ATOM 2823 C CA . LEU A 1 349 ? -6.542 -3.153 -11.387 1.00 94.19 349 LEU A CA 1
ATOM 2824 C C . LEU A 1 349 ? -5.776 -1.903 -11.821 1.00 94.19 349 LEU A C 1
ATOM 2826 O O . LEU A 1 349 ? -6.406 -0.880 -12.089 1.00 94.19 349 LEU A O 1
ATOM 2830 N N . ALA A 1 350 ? -4.448 -1.981 -11.954 1.00 92.62 350 ALA A N 1
ATOM 2831 C CA . ALA A 1 350 ? -3.644 -0.812 -12.319 1.00 92.62 350 ALA A CA 1
ATOM 2832 C C . ALA A 1 350 ? -4.037 -0.263 -13.699 1.00 92.62 350 ALA A C 1
ATOM 2834 O O . ALA A 1 350 ? -4.174 0.951 -13.890 1.00 92.62 350 ALA A O 1
ATOM 2835 N N . LYS A 1 351 ? -4.298 -1.155 -14.667 1.00 92.88 351 LYS A N 1
ATOM 2836 C CA . LYS A 1 351 ? -4.749 -0.751 -16.003 1.00 92.88 351 LYS A CA 1
ATOM 2837 C C . LYS A 1 351 ? -6.135 -0.100 -15.969 1.00 92.88 351 LYS A C 1
ATOM 2839 O O . LYS A 1 351 ? -6.361 0.887 -16.678 1.00 92.88 351 LYS A O 1
ATOM 2844 N N . TRP A 1 352 ? -7.058 -0.627 -15.163 1.00 95.31 352 TRP A N 1
ATOM 2845 C CA . TRP A 1 352 ? -8.377 -0.026 -14.965 1.00 95.31 352 TRP A CA 1
ATOM 2846 C C . TRP A 1 352 ? -8.257 1.359 -14.318 1.00 95.31 352 TRP A C 1
ATOM 2848 O O . TRP A 1 352 ? -8.794 2.317 -14.869 1.00 95.31 352 TRP A O 1
ATOM 2858 N N . GLN A 1 353 ? -7.472 1.502 -13.243 1.00 95.19 353 GLN A N 1
ATOM 2859 C CA . GLN A 1 353 ? -7.275 2.776 -12.541 1.00 95.19 353 GLN A CA 1
ATOM 2860 C C . GLN A 1 353 ? -6.733 3.859 -13.480 1.00 95.19 353 GLN A C 1
ATOM 2862 O O . GLN A 1 353 ? -7.280 4.959 -13.551 1.00 95.19 353 GLN A O 1
ATOM 2867 N N . LEU A 1 354 ? -5.704 3.529 -14.270 1.00 92.69 354 LEU A N 1
ATOM 2868 C CA . LEU A 1 354 ? -5.160 4.435 -15.282 1.00 92.69 354 LEU A CA 1
ATOM 2869 C C . LEU A 1 354 ? -6.211 4.807 -16.339 1.00 92.69 354 LEU A C 1
ATOM 2871 O O . LEU A 1 354 ? -6.301 5.963 -16.749 1.00 92.69 354 LEU A O 1
ATOM 2875 N N . THR A 1 355 ? -7.019 3.840 -16.780 1.00 93.38 355 THR A N 1
ATOM 2876 C CA . THR A 1 355 ? -8.076 4.075 -17.773 1.00 93.38 355 THR A CA 1
ATOM 2877 C C . THR A 1 355 ? -9.146 5.030 -17.243 1.00 93.38 355 THR A C 1
ATOM 2879 O O . THR A 1 355 ? -9.546 5.940 -17.970 1.00 93.38 355 THR A O 1
ATOM 2882 N N . GLN A 1 356 ? -9.580 4.865 -15.991 1.00 95.06 356 GLN A N 1
ATOM 2883 C CA . GLN A 1 356 ? -10.567 5.756 -15.377 1.00 95.06 356 GLN A CA 1
ATOM 2884 C C . GLN A 1 356 ? -10.015 7.165 -15.183 1.00 95.06 356 GLN A C 1
ATOM 2886 O O . GLN A 1 356 ? -10.665 8.133 -15.566 1.00 95.06 356 GLN A O 1
ATOM 2891 N N . ALA A 1 357 ? -8.777 7.297 -14.707 1.00 94.00 357 ALA A N 1
ATOM 2892 C CA . ALA A 1 357 ? -8.150 8.605 -14.557 1.00 94.00 357 ALA A CA 1
ATOM 2893 C C . ALA A 1 357 ? -7.963 9.347 -15.885 1.00 94.00 357 ALA A C 1
ATOM 2895 O O . ALA A 1 357 ? -8.114 10.563 -15.927 1.00 94.00 357 ALA A O 1
ATOM 2896 N N . ILE A 1 358 ? -7.678 8.642 -16.986 1.00 92.12 358 ILE A N 1
ATOM 2897 C CA . ILE A 1 358 ? -7.616 9.261 -18.320 1.00 92.12 358 ILE A CA 1
ATOM 2898 C C . ILE A 1 358 ? -9.003 9.742 -18.770 1.00 92.12 358 ILE A C 1
ATOM 2900 O O . ILE A 1 358 ? -9.111 10.797 -19.389 1.00 92.12 358 ILE A O 1
ATOM 2904 N N . ARG A 1 359 ? -10.064 8.979 -18.478 1.00 94.44 359 ARG A N 1
ATOM 2905 C CA . ARG A 1 359 ? -11.440 9.313 -18.884 1.00 94.44 359 ARG A CA 1
ATOM 2906 C C . ARG A 1 359 ? -12.048 10.444 -18.062 1.00 94.44 359 ARG A C 1
ATOM 2908 O O . ARG A 1 359 ? -12.733 11.293 -18.621 1.00 94.44 359 ARG A O 1
ATOM 2915 N N . HIS A 1 360 ? -11.808 10.439 -16.756 1.00 93.56 360 HIS A N 1
ATOM 2916 C CA . HIS A 1 360 ? -12.506 11.292 -15.793 1.00 93.56 360 HIS A CA 1
ATOM 2917 C C . HIS A 1 360 ? -11.614 12.375 -15.176 1.00 93.56 360 HIS A C 1
ATOM 2919 O O . HIS A 1 360 ? -12.118 13.248 -14.477 1.00 93.56 360 HIS A O 1
ATOM 2925 N N . SER A 1 361 ? -10.314 12.378 -15.491 1.00 90.44 361 SER A N 1
ATOM 2926 C CA . SER A 1 361 ? -9.287 13.204 -14.843 1.00 90.44 361 SER A CA 1
ATOM 2927 C C . SER A 1 361 ? -9.118 12.903 -13.345 1.00 90.44 361 SER A C 1
ATOM 2929 O O . SER A 1 361 ? -9.920 12.216 -12.712 1.00 90.44 361 SER A O 1
ATOM 2931 N N . LEU A 1 362 ? -8.022 13.397 -12.768 1.00 91.62 362 LEU A N 1
ATOM 2932 C CA . LEU A 1 362 ? -7.778 13.364 -11.326 1.00 91.62 362 LEU A CA 1
ATOM 2933 C C . LEU A 1 362 ? -8.172 14.715 -10.727 1.00 91.62 362 LEU A C 1
ATOM 2935 O O . LEU A 1 362 ? -7.688 15.747 -11.191 1.00 91.62 362 LEU A O 1
ATOM 2939 N N . SER A 1 363 ? -9.016 14.708 -9.694 1.00 87.69 363 SER A N 1
ATOM 2940 C CA . SER A 1 363 ? -9.458 15.920 -8.999 1.00 87.69 363 SER A CA 1
ATOM 2941 C C . SER A 1 363 ? -9.369 15.756 -7.487 1.00 87.69 363 SER A C 1
ATOM 2943 O O . SER A 1 363 ? -9.805 14.743 -6.945 1.00 87.69 363 SER A O 1
ATOM 2945 N N . TRP A 1 364 ? -8.860 16.783 -6.806 1.00 88.31 364 TRP A N 1
ATOM 2946 C CA . TRP A 1 364 ? -8.871 16.868 -5.341 1.00 88.31 364 TRP A CA 1
ATOM 2947 C C . TRP A 1 364 ? -10.286 17.019 -4.764 1.00 88.31 364 TRP A C 1
ATOM 2949 O O . TRP A 1 364 ? -10.480 16.792 -3.575 1.00 88.31 364 TRP A O 1
ATOM 2959 N N . ASP A 1 365 ? -11.276 17.334 -5.603 1.00 85.69 365 ASP A N 1
ATOM 2960 C CA . ASP A 1 365 ? -12.694 17.331 -5.228 1.00 85.69 365 ASP A CA 1
ATOM 2961 C C . ASP A 1 365 ? -13.322 15.927 -5.299 1.00 85.69 365 ASP A C 1
ATOM 2963 O O . ASP A 1 365 ? -14.461 15.727 -4.877 1.00 85.69 365 ASP A O 1
ATOM 2967 N N . SER A 1 366 ? -12.612 14.946 -5.867 1.00 84.25 366 SER A N 1
ATOM 2968 C CA . SER A 1 366 ? -13.088 13.574 -6.089 1.00 84.25 366 SER A CA 1
ATOM 2969 C C . SER A 1 366 ? -11.986 12.570 -5.752 1.00 84.25 366 SER A C 1
ATOM 2971 O O . SER A 1 366 ? -11.431 11.885 -6.608 1.00 84.25 366 SER A O 1
ATOM 2973 N N . THR A 1 367 ? -11.659 12.518 -4.468 1.00 88.31 367 THR A N 1
ATOM 2974 C CA . THR A 1 367 ? -10.635 11.665 -3.838 1.00 88.31 367 THR A CA 1
ATOM 2975 C C . THR A 1 367 ? -11.146 10.262 -3.496 1.00 88.31 367 THR A C 1
ATOM 2977 O O . THR A 1 367 ? -10.349 9.334 -3.377 1.00 88.31 367 THR A O 1
ATOM 2980 N N . ASN A 1 368 ? -12.469 10.104 -3.393 1.00 89.31 368 ASN A N 1
ATOM 2981 C CA . ASN A 1 368 ? -13.161 8.894 -2.934 1.00 89.31 368 ASN A CA 1
ATOM 2982 C C . ASN A 1 368 ? -13.360 7.827 -4.030 1.00 89.31 368 ASN A C 1
ATOM 2984 O O . ASN A 1 368 ? -14.168 6.918 -3.865 1.00 89.31 368 ASN A O 1
ATOM 2988 N N . ASN A 1 369 ? -12.664 7.932 -5.161 1.00 92.31 369 ASN A N 1
ATOM 2989 C CA . ASN A 1 369 ? -12.665 6.891 -6.189 1.00 92.31 369 ASN A CA 1
ATOM 2990 C C . ASN A 1 369 ? -11.466 5.949 -6.013 1.00 92.31 369 ASN A C 1
ATOM 2992 O O . ASN A 1 369 ? -10.486 6.251 -5.329 1.00 92.31 369 ASN A O 1
ATOM 2996 N N . LEU A 1 370 ? -11.527 4.789 -6.662 1.00 93.69 370 LEU A N 1
ATOM 2997 C CA . LEU A 1 370 ? -10.522 3.734 -6.521 1.00 93.69 370 LEU A CA 1
ATOM 2998 C C . LEU A 1 370 ? -9.177 4.049 -7.188 1.00 93.69 370 LEU A C 1
ATOM 3000 O O . LEU A 1 370 ? -8.215 3.306 -6.991 1.00 93.69 370 LEU A O 1
ATOM 3004 N N . TYR A 1 371 ? -9.094 5.087 -8.021 1.00 94.25 371 TYR A N 1
ATOM 3005 C CA . TYR A 1 371 ? -7.916 5.369 -8.845 1.00 94.25 371 TYR A CA 1
ATOM 3006 C C . TYR A 1 371 ? -7.133 6.604 -8.398 1.00 94.25 371 TYR A C 1
ATOM 3008 O O . TYR A 1 371 ? -5.941 6.702 -8.695 1.00 94.25 371 TYR A O 1
ATOM 3016 N N . PHE A 1 372 ? -7.757 7.523 -7.657 1.00 93.50 372 PHE A N 1
ATOM 3017 C CA . PHE A 1 372 ? -7.152 8.789 -7.267 1.00 93.50 372 PHE A CA 1
ATOM 3018 C C . PHE A 1 372 ? -5.910 8.569 -6.414 1.00 93.50 372 PHE A C 1
ATOM 3020 O O . PHE A 1 372 ? -4.811 8.961 -6.809 1.00 93.50 372 PHE A O 1
ATOM 3027 N N . ARG A 1 373 ? -6.062 7.884 -5.274 1.00 91.25 373 ARG A N 1
ATOM 3028 C CA . ARG A 1 373 ? -4.957 7.661 -4.336 1.00 91.25 373 ARG A CA 1
ATOM 3029 C C . ARG A 1 373 ? -3.809 6.886 -4.982 1.00 91.25 373 ARG A C 1
ATOM 3031 O O . ARG A 1 373 ? -2.662 7.309 -4.875 1.00 91.25 373 ARG A O 1
ATOM 3038 N N . ALA A 1 374 ? -4.120 5.803 -5.695 1.00 90.69 374 ALA A N 1
ATOM 3039 C CA . ALA A 1 374 ? -3.125 4.954 -6.350 1.00 90.69 374 ALA A CA 1
ATOM 3040 C C . ALA A 1 374 ? -2.247 5.735 -7.345 1.00 90.69 374 ALA A C 1
ATOM 3042 O O . ALA A 1 374 ? -1.018 5.596 -7.359 1.00 90.69 374 ALA A O 1
ATOM 3043 N N . LEU A 1 375 ? -2.863 6.595 -8.159 1.00 92.88 375 LEU A N 1
ATOM 3044 C CA . LEU A 1 375 ? -2.145 7.383 -9.158 1.00 92.88 375 LEU A CA 1
ATOM 3045 C C . LEU A 1 375 ? -1.435 8.587 -8.548 1.00 92.88 375 LEU A C 1
ATOM 3047 O O . LEU A 1 375 ? -0.302 8.866 -8.935 1.00 92.88 375 LEU A O 1
ATOM 3051 N N . VAL A 1 376 ? -2.049 9.275 -7.582 1.00 92.00 376 VAL A N 1
ATOM 3052 C CA . VAL A 1 376 ? -1.397 10.378 -6.865 1.00 92.00 376 VAL A CA 1
ATOM 3053 C C . VAL A 1 376 ? -0.154 9.880 -6.141 1.00 92.00 376 VAL A C 1
ATOM 3055 O O . VAL A 1 376 ? 0.905 10.475 -6.317 1.00 92.00 376 VAL A O 1
ATOM 3058 N N . ASP A 1 377 ? -0.223 8.759 -5.424 1.00 89.62 377 ASP A N 1
ATOM 3059 C CA . ASP A 1 377 ? 0.944 8.185 -4.745 1.00 89.62 377 ASP A CA 1
ATOM 3060 C C . ASP A 1 377 ? 2.047 7.808 -5.742 1.00 89.62 377 ASP A C 1
ATOM 3062 O O . ASP A 1 377 ? 3.222 8.121 -5.526 1.00 89.62 377 ASP A O 1
ATOM 3066 N N . SER A 1 378 ? 1.679 7.210 -6.878 1.00 89.00 378 SER A N 1
ATOM 3067 C CA . SER A 1 378 ? 2.626 6.877 -7.950 1.00 89.00 378 SER A CA 1
ATOM 3068 C C . SER A 1 378 ? 3.295 8.126 -8.540 1.00 89.00 378 SER A C 1
ATOM 3070 O O . SER A 1 378 ? 4.517 8.169 -8.697 1.00 89.00 378 SER A O 1
ATOM 3072 N N . MET A 1 379 ? 2.526 9.183 -8.814 1.00 90.12 379 MET A N 1
ATOM 3073 C CA . MET A 1 379 ? 3.055 10.455 -9.313 1.00 90.12 379 MET A CA 1
ATOM 3074 C C . MET A 1 379 ? 3.910 11.174 -8.270 1.00 90.12 379 MET A C 1
ATOM 3076 O O . MET A 1 379 ? 4.937 11.750 -8.622 1.00 90.12 379 MET A O 1
ATOM 3080 N N . MET A 1 380 ? 3.533 11.125 -6.992 1.00 88.81 380 MET A N 1
ATOM 3081 C CA . MET A 1 380 ? 4.300 11.729 -5.904 1.00 88.81 380 MET A CA 1
ATOM 3082 C C . MET A 1 380 ? 5.652 11.040 -5.724 1.00 88.81 380 MET A C 1
ATOM 3084 O O . MET A 1 380 ? 6.648 11.734 -5.527 1.00 88.81 380 MET A O 1
ATOM 3088 N N . ARG A 1 381 ? 5.732 9.712 -5.889 1.00 85.50 381 ARG A N 1
ATOM 3089 C CA . ARG A 1 381 ? 7.017 8.987 -5.933 1.00 85.50 381 ARG A CA 1
ATOM 3090 C C . ARG A 1 381 ? 7.907 9.482 -7.074 1.00 85.50 381 ARG A C 1
ATOM 3092 O O . ARG A 1 381 ? 9.089 9.725 -6.860 1.00 85.50 381 ARG A O 1
ATOM 3099 N N . ILE A 1 382 ? 7.342 9.701 -8.264 1.00 85.75 382 ILE A N 1
ATOM 3100 C CA . ILE A 1 382 ? 8.087 10.245 -9.413 1.00 85.75 382 ILE A CA 1
ATOM 3101 C C . ILE A 1 382 ? 8.503 11.700 -9.158 1.00 85.75 382 ILE A C 1
ATOM 3103 O O . ILE A 1 382 ? 9.627 12.080 -9.477 1.00 85.75 382 ILE A O 1
ATOM 3107 N N . LYS A 1 383 ? 7.624 12.527 -8.585 1.00 87.12 383 LYS A N 1
ATOM 3108 C CA . LYS A 1 383 ? 7.894 13.942 -8.290 1.00 87.12 383 LYS A CA 1
ATOM 3109 C C . LYS A 1 383 ? 8.991 14.106 -7.238 1.00 87.12 383 LYS A C 1
ATOM 3111 O O . LYS A 1 383 ? 9.866 14.945 -7.418 1.00 87.12 383 LYS A O 1
ATOM 3116 N N . ASN A 1 384 ? 8.946 13.298 -6.182 1.00 85.69 384 ASN A N 1
ATOM 3117 C CA . ASN A 1 384 ? 9.874 13.353 -5.050 1.00 85.69 384 ASN A CA 1
ATOM 3118 C C . ASN A 1 384 ? 11.139 12.511 -5.267 1.00 85.69 384 ASN A C 1
ATOM 3120 O O . ASN A 1 384 ? 11.955 12.383 -4.353 1.00 85.69 384 ASN A O 1
ATOM 3124 N N . ARG A 1 385 ? 11.309 11.913 -6.453 1.00 85.38 385 ARG A N 1
ATOM 3125 C CA . ARG A 1 385 ? 12.528 11.181 -6.795 1.00 85.38 385 ARG A CA 1
ATOM 3126 C C . ARG A 1 385 ? 13.743 12.109 -6.724 1.00 85.38 385 ARG A C 1
ATOM 3128 O O . ARG A 1 385 ? 13.646 13.320 -6.917 1.00 85.38 385 ARG A O 1
ATOM 3135 N N . PHE A 1 386 ? 14.908 11.509 -6.535 1.00 85.62 386 PHE A N 1
ATOM 3136 C CA . PHE A 1 386 ? 16.171 12.206 -6.735 1.00 85.62 386 PHE A CA 1
ATOM 3137 C C . PHE A 1 386 ? 16.324 12.695 -8.175 1.00 85.62 386 PHE A C 1
ATOM 3139 O O . PHE A 1 386 ? 16.053 11.934 -9.097 1.00 85.62 386 PHE A O 1
ATOM 3146 N N . ALA A 1 387 ? 16.819 13.913 -8.365 1.00 89.25 387 ALA A N 1
ATOM 3147 C CA . ALA A 1 387 ? 17.327 14.371 -9.648 1.00 89.25 387 ALA A CA 1
ATOM 3148 C C . ALA A 1 387 ? 18.543 15.273 -9.404 1.00 89.25 387 ALA A C 1
ATOM 3150 O O . ALA A 1 387 ? 18.448 16.226 -8.627 1.00 89.25 387 ALA A O 1
ATOM 3151 N N . SER A 1 388 ? 19.670 14.968 -10.038 1.00 90.75 388 SER A N 1
ATOM 3152 C CA . SER A 1 388 ? 20.910 15.747 -9.980 1.00 90.75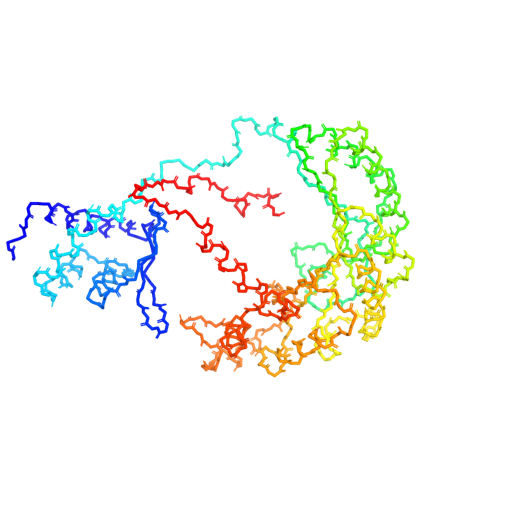 388 SER A CA 1
ATOM 3153 C C . SER A 1 388 ? 21.578 15.833 -11.352 1.00 90.75 388 SER A C 1
ATOM 3155 O O . SER A 1 388 ? 21.272 15.063 -12.261 1.00 90.75 388 SER A O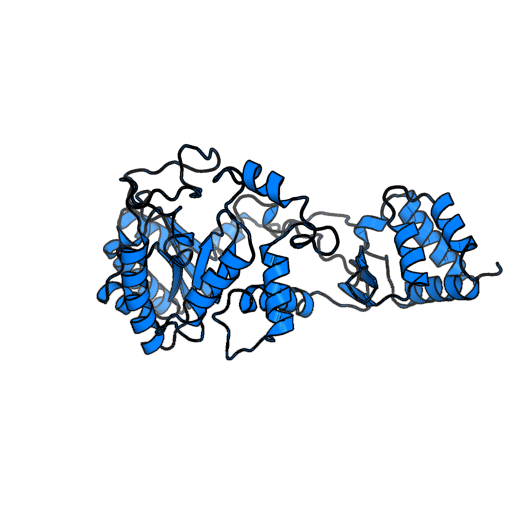 1
ATOM 3157 N N . GLU A 1 389 ? 22.503 16.781 -11.505 1.00 90.31 389 GLU A N 1
ATOM 3158 C CA . GLU A 1 389 ? 23.412 16.833 -12.662 1.00 90.31 389 GLU A CA 1
ATOM 3159 C C . GLU A 1 389 ? 24.596 15.869 -12.491 1.00 90.31 389 GLU A C 1
ATOM 3161 O O . GLU A 1 389 ? 25.084 15.292 -13.459 1.00 90.31 389 GLU A O 1
ATOM 3166 N N . GLU A 1 390 ? 25.018 15.645 -11.244 1.00 92.81 390 GLU A N 1
ATOM 3167 C CA . GLU A 1 390 ? 26.144 14.778 -10.906 1.00 92.81 390 GLU A CA 1
ATOM 3168 C C . GLU A 1 390 ? 25.677 13.409 -10.389 1.00 92.81 390 GLU A C 1
ATOM 3170 O O . GLU A 1 390 ? 24.777 13.359 -9.538 1.00 92.81 390 GLU A O 1
ATOM 3175 N N . PRO A 1 391 ? 26.271 12.291 -10.848 1.00 91.50 391 PRO A N 1
ATOM 3176 C CA . PRO A 1 391 ? 25.916 10.957 -10.382 1.00 91.50 391 PRO A CA 1
ATOM 3177 C C . PRO A 1 391 ? 26.212 10.768 -8.895 1.00 91.50 391 PRO A C 1
ATOM 3179 O O . PRO A 1 391 ? 27.298 11.090 -8.415 1.00 91.50 391 PRO A O 1
ATOM 3182 N N . ALA A 1 392 ? 25.279 10.159 -8.169 1.00 87.69 392 ALA A N 1
ATOM 3183 C CA . ALA A 1 392 ? 25.439 9.861 -6.754 1.00 87.69 392 ALA A CA 1
ATOM 3184 C C . ALA A 1 392 ? 24.983 8.437 -6.425 1.00 87.69 392 ALA A C 1
ATOM 3186 O O . ALA A 1 392 ? 23.958 7.956 -6.909 1.00 87.69 392 ALA A O 1
ATOM 3187 N N . LEU A 1 393 ? 25.724 7.766 -5.539 1.00 78.56 393 LEU A N 1
ATOM 3188 C CA . LEU A 1 393 ? 25.302 6.486 -4.982 1.00 78.56 393 LEU A CA 1
ATOM 3189 C C . LEU A 1 393 ? 24.241 6.740 -3.904 1.00 78.56 393 LEU A C 1
ATOM 3191 O O . LEU A 1 393 ? 24.545 7.264 -2.836 1.00 78.56 393 LEU A O 1
ATOM 3195 N N . ARG A 1 394 ? 22.986 6.386 -4.192 1.00 69.38 394 ARG A N 1
ATOM 3196 C CA . ARG A 1 394 ? 21.856 6.564 -3.258 1.00 69.38 394 ARG A CA 1
ATOM 3197 C C . ARG A 1 394 ? 21.572 5.302 -2.442 1.00 69.38 394 ARG A C 1
ATOM 3199 O O . ARG A 1 394 ? 21.203 5.390 -1.279 1.00 69.38 394 ARG A O 1
ATOM 3206 N N . THR A 1 395 ? 21.774 4.136 -3.052 1.00 58.25 395 THR A N 1
ATOM 3207 C CA . THR A 1 395 ? 21.364 2.824 -2.527 1.00 58.25 395 THR A CA 1
ATOM 3208 C C . THR A 1 395 ? 22.512 2.057 -1.872 1.00 58.25 395 THR A C 1
ATOM 3210 O O . THR A 1 395 ? 22.506 0.829 -1.875 1.00 58.25 395 THR A O 1
ATOM 3213 N N . SER A 1 396 ? 23.525 2.745 -1.327 1.00 50.69 396 SER A N 1
ATOM 3214 C CA . SER A 1 396 ? 24.437 2.072 -0.389 1.00 50.69 396 SER A CA 1
ATOM 3215 C C . SER A 1 396 ? 23.704 1.637 0.877 1.00 50.69 396 SER A C 1
ATOM 3217 O O . SER A 1 396 ? 24.224 0.800 1.597 1.00 50.69 396 SER A O 1
ATOM 3219 N N . ARG A 1 397 ? 22.503 2.178 1.114 1.00 53.53 397 ARG A N 1
ATOM 3220 C CA . ARG A 1 397 ? 21.615 1.878 2.231 1.00 53.53 397 ARG A CA 1
ATOM 3221 C C . ARG A 1 397 ? 20.770 0.647 1.924 1.00 53.53 397 ARG A C 1
ATOM 3223 O O . ARG A 1 397 ? 20.065 0.610 0.916 1.00 53.53 397 ARG A O 1
ATOM 3230 N N . ILE A 1 398 ? 20.842 -0.361 2.786 1.00 52.09 398 ILE A N 1
ATOM 3231 C CA . ILE A 1 398 ? 19.898 -1.479 2.778 1.00 52.09 398 ILE A CA 1
ATOM 3232 C C . ILE A 1 398 ? 18.522 -0.909 3.150 1.00 52.09 398 ILE A C 1
ATOM 3234 O O . ILE A 1 398 ? 18.298 -0.511 4.290 1.00 52.09 398 ILE A O 1
ATOM 3238 N N . GLU A 1 399 ? 17.619 -0.831 2.172 1.00 42.34 399 GLU A N 1
ATOM 3239 C CA . GLU A 1 399 ? 16.220 -0.450 2.387 1.00 42.34 399 GLU A CA 1
ATOM 3240 C C . GLU A 1 399 ? 15.567 -1.417 3.389 1.00 42.34 399 GLU A C 1
ATOM 3242 O O . GLU A 1 399 ? 15.810 -2.624 3.346 1.00 42.34 399 GLU A O 1
ATOM 3247 N N . ALA A 1 400 ? 14.701 -0.889 4.256 1.00 43.69 400 ALA A N 1
ATOM 3248 C CA . ALA A 1 400 ? 13.974 -1.589 5.322 1.00 43.69 400 ALA A CA 1
ATOM 3249 C C . ALA A 1 400 ? 13.418 -2.980 4.945 1.00 43.69 400 ALA A C 1
ATOM 3251 O O . ALA A 1 400 ? 13.444 -3.902 5.752 1.00 43.69 400 ALA A O 1
ATOM 3252 N N . CYS A 1 401 ? 12.998 -3.172 3.689 1.00 39.84 401 CYS A N 1
ATOM 3253 C CA . CYS A 1 401 ? 12.503 -4.456 3.179 1.00 39.84 401 CYS A CA 1
ATOM 3254 C C . CYS A 1 401 ? 13.520 -5.609 3.264 1.00 39.84 401 CYS A C 1
ATOM 3256 O O . CYS A 1 401 ? 13.124 -6.772 3.209 1.00 39.84 401 CYS A O 1
ATOM 3258 N N . CYS A 1 402 ? 14.808 -5.291 3.366 1.00 40.03 402 CYS A N 1
ATOM 3259 C CA . CYS A 1 402 ? 15.914 -6.236 3.459 1.00 40.03 402 CYS A CA 1
ATOM 3260 C C . CYS A 1 402 ? 16.404 -6.437 4.907 1.00 40.03 402 CYS A C 1
ATOM 3262 O O . CYS A 1 402 ? 17.359 -7.185 5.1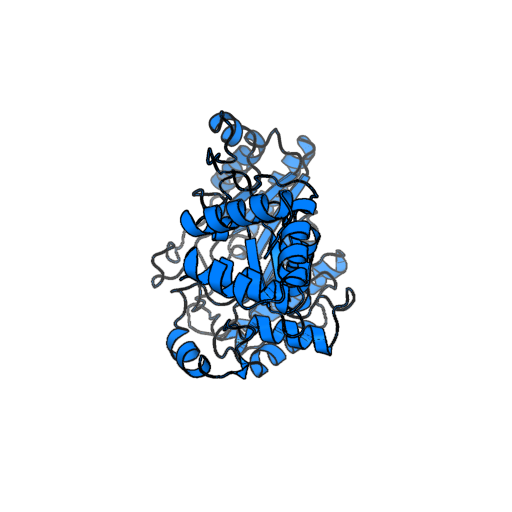18 1.00 40.03 402 CYS A O 1
ATOM 3264 N N . VAL A 1 403 ? 15.765 -5.798 5.897 1.00 41.16 403 VAL A N 1
ATOM 3265 C CA . VAL A 1 403 ? 16.068 -5.954 7.326 1.00 41.16 403 VAL A CA 1
ATOM 3266 C C . VAL A 1 403 ? 14.857 -6.565 8.045 1.00 41.16 403 VAL A C 1
ATOM 3268 O O . VAL A 1 403 ? 13.765 -5.996 7.998 1.00 41.16 403 VAL A O 1
ATOM 3271 N N . PRO A 1 404 ? 15.004 -7.712 8.734 1.00 35.88 404 PRO A N 1
ATOM 3272 C CA . PRO A 1 404 ? 13.929 -8.264 9.554 1.00 35.88 404 PRO A CA 1
ATOM 3273 C C . PRO A 1 404 ? 13.438 -7.242 10.593 1.00 35.88 404 PRO A C 1
ATOM 3275 O O . PRO A 1 404 ? 14.238 -6.703 11.352 1.00 35.88 404 PRO A O 1
ATOM 3278 N N . GLY A 1 405 ? 12.127 -6.990 10.637 1.00 36.41 405 GLY A N 1
ATOM 3279 C CA . GLY A 1 405 ? 11.504 -6.114 11.639 1.00 36.41 405 GLY A CA 1
ATOM 3280 C C . GLY A 1 405 ? 11.309 -4.648 11.234 1.00 36.41 405 GLY A C 1
ATOM 3281 O O . GLY A 1 405 ? 10.796 -3.884 12.045 1.00 36.41 405 GLY A O 1
ATOM 3282 N N . VAL A 1 406 ? 11.653 -4.250 10.002 1.00 34.31 406 VAL A N 1
ATOM 3283 C CA . VAL A 1 406 ? 11.365 -2.900 9.484 1.00 34.31 406 VAL A CA 1
ATOM 3284 C C . VAL A 1 406 ? 10.366 -2.993 8.324 1.00 34.31 406 VAL A C 1
ATOM 3286 O O . VAL A 1 406 ? 10.739 -3.136 7.160 1.00 34.31 406 VAL A O 1
ATOM 3289 N N . ARG A 1 407 ? 9.070 -2.948 8.647 1.00 32.00 407 ARG A N 1
ATOM 3290 C CA . ARG A 1 407 ? 7.965 -2.711 7.706 1.00 32.00 407 ARG A CA 1
ATOM 3291 C C . ARG A 1 407 ? 6.901 -1.841 8.343 1.00 32.00 407 ARG A C 1
ATOM 3293 O O . ARG A 1 407 ? 6.618 -2.074 9.537 1.00 32.00 407 ARG A O 1
#

Foldseek 3Di:
DPADPQLVVLLVVLQVCLAVVNLVVQWDWADAPPFTWIQGQQFRDIDTDDPLLSQLSCLSPPPPHHSVSSVVSLVVD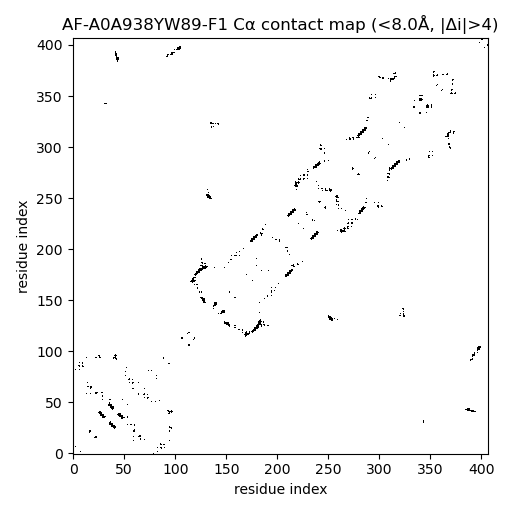DVVVSNVSSVVCVQLVGSVADDLPFQDAPDDVCVPLCQQAAAAEDEDQQALAAQKDQLLDCQPPQHPPDHHRDGDGDDLVRLVVSLVSQLRRHNVALEHEYEYHHNARVVVLVSVLVSLVVSVVVCVVSVHHYAYEYEHQQLNADLVSLLSQLPRPNYAYEYEDAFDQVRQQSIAGPVSHGRHVSNLVSVVSNLQNNQVSLHEYEYEHEGDPPLALVSLVRRQCRQQVSPSHRLPYAYDYYYRDPSSHPCPVNCVVCVPPCCQDDSRDRHSLQSSLVVCCVVPNADSSRRRGHNNVVVVVVVVCSVPGRGDSGTDNPRSHDPQVNDPPRD

Secondary structure (DSSP, 8-state):
----HHHHHHHHHHHHHHHTT-GGGTEEEEE-SS-EEEEETTT--EEEE-HHHHHHHHHHT-TT--HHHHHHHHHHS-HHHHHHHHHHHHHTTTT-PPP----EESS-S-HHHHHHH---EEEEEEES--SB--TT-SSSTT-TTSPPP---B--HHHHHHHHHHHHHT-TT-SEEEEEEEES-GGGGHHHHHHHHHHHHHHHHHTT-EEEEEEEE-STT--HHHHHHHHHSTTEEEEEE--SSTTGGGG-BBTTS-B-HHHHHHHHHHHHHHHHHTT---EEEEE-PSP--HHHHHHHHHHHHT-TT--TT-EEEEEPPPTTTS--HHHHHHHHT-GGGEETTEE-HHHHHHHHHHHHH---TT--SSTTHHHHHHHHHHHHTS---SS----TTEE-GGGSTT--

Mean predicted aligned error: 6.9 Å

Radius of gyration: 26.4 Å; Cα contacts (8 Å,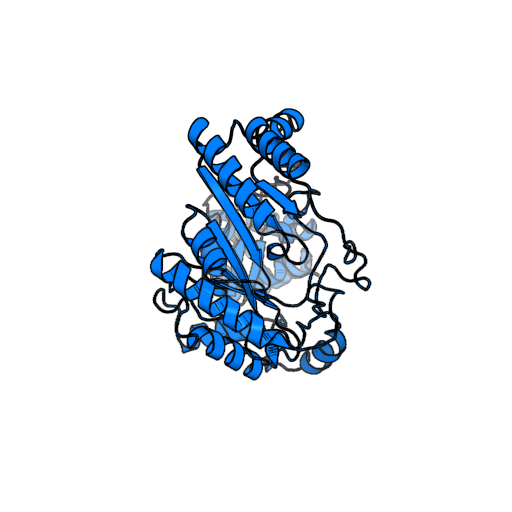 |Δi|>4): 640; chains: 1; bounding box: 64×40×71 Å

pLDDT: mean 90.19, std 11.72, range [32.0, 98.75]

Nearest PDB structures (foldseek):
  5why-assembly2_B  TM=7.555E-01  e=1.441E-16  Acetivibrio thermocellus ATCC 27405
  5wgg-assembly1_A  TM=7.498E-01  e=1.535E-15  Acetivibrio thermocellus ATCC 27405
  5why-assembly1_A  TM=7.639E-01  e=4.230E-15  Acetivibrio thermocellus ATCC 27405
  4k37-assembly1_A  TM=7.201E-01  e=8.135E-10  Clostridium perfringens ATCC 13124
  4k39-assembly2_B  TM=7.257E-01  e=1.351E-09  Clostridium perfringens ATCC 13124